Protein AF-0000000079570544 (afdb_homodimer)

Sequence (456 aa):
MTEMAQVDTRTRLLNAAADLIASSPGEEVSLRAVCDAAGVKMPTLYHFFGSKQGLLEAVIERGFDMYLDAKSSAEPSGDPIADLRAGWDAHVAFGLENPGFYTLMYGKVRPGYSPPAQSRPSEMLRSITRQAAEQGRLVVPADQAAAHVLVANIGVTLRQIVLATEDRELSVAVREGAIAAVTGSGASASDADSRRSLIERAAAHPDVLGPLETRLFIEWAQRLENDAMTEMAQVDTRTRLLNAAADLIASSPGEEVSLRAVCDAAGVKMPTLYHFFGSKQGLLEAVIERGFDMYLDAKSSAEPSGDPIADLRAGWDAHVAFGLENPGFYTLMYGKVRPGYSPPAQSRPSEMLRSITRQAAEQGRLVVPADQAAAHVLVANIGVTLRQIVLATEDRELSVAVREGAIAAVTGSGASASDADSRRSLIERAAAHPDVLGPLETRLFIEWAQRLENDA

InterPro domains:
  IPR001647 DNA-binding HTH domain, TetR-type [PF00440] (13-59)
  IPR001647 DNA-binding HTH domain, TetR-type [PR00455] (13-26)
  IPR001647 DNA-binding HTH domain, TetR-type [PR00455] (34-57)
  IPR001647 DNA-binding HTH domain, TetR-type [PS50977] (7-67)
  IPR009057 Homedomain-like superfamily [SSF46689] (8-78)
  IPR036271 Tetracyclin repressor-like, C-terminal domain superfamily [SSF48498] (83-149)
  IPR050109 HTH-type, TetR-like transcriptional regulator [PTHR30055] (6-183)

Nearest PDB structures (foldseek):
  3f1b-assembly1_A-2  TM=7.168E-01  e=7.282E-05  Rhodococcus jostii RHA1
  5ua2-assembly1_A-2  TM=7.410E-01  e=8.146E-04  Mycobacterium tuberculosis H37Rv
  2np5-assembly1_A  TM=7.211E-01  e=5.618E-04  Rhodococcus jostii RHA1
  2fd5-assembly1_A-2  TM=6.729E-01  e=4.252E-04  Pseudomonas aeruginosa PAO1
  3bjb-assembly1_B  TM=6.838E-01  e=6.458E-04  Rhodococcus jostii RHA1

pLDDT: mean 80.54, std 14.75, range [42.16, 97.31]

Foldseek 3Di:
DDPVVLVVLLVLLLVLQQVVLQVPPPDDGDLVSSCVSSVHDSVSVCVNQVDPVSSLLVNLLVLLVVLCVVCVVDDDPLQLLVVLVVNLVSLLVSCLVRVSNLCSNPPPDDVPDHRPSNCVVLVVQLVSLVVCVVVVQFPDDSSVLSVLSVVLSSVVSNVCSVVVHDDVPVSVVSSVVSSCNGRVVVVVVCVVVVLVVVLVVCVVCVPVLHVVRSVVSNVVSVVVVVVD/DDPVVLVVLLVLLLVLQQVVLQVPPPDDGDLVSSCVSSVHDSVSVCVNQVDPVSSLLVNLLVLLVVLVVVCVVDDDPLQLLVVLVVNLVSLLVSCLVRVSNLCSQPVPDDVPDHRPSNCVVLVVQLVSLVVCVVVVQWPDDSSVLSVLSVVLSSVVSNVCSVVVHDDVPVSVVSSVVSSCNGRVVVVVVCVVVVLVVVLVVCVVCVVVLHVVRSVVSNVVSVVVVVVD

Secondary structure (DSSP, 8-state):
--HHHHHHHHHHHHHHHHHHHHHSTTSPPPHHHHHHHHT--HHHHHHHHSSHHHHHHHHHHHHHHHHHHHHTTS---S-HHHHHHHHHHHHHHHHHH-HHHHIIIII--BTTB--GGGHHHHHHHHHHHHHHHHTT--SS-HHHHHHHHHHHHHHHHHHHHHHT---HHHHHHHHHHHHHHHHSHHHHHHHHHHHHHHHHHHHH-HHHH-HHHHHHHHHHHHHHHHT-/--HHHHHHHHHHHHHHHHHHHHHSTTSPPPHHHHHHHHT--HHHHHHHHSSHHHHHHHHHHHHHHHHHHHHTTS---S-HHHHHHHHHHHHHHHHHH-HHHHIIIII--BTTB--GGGHHHHHHHHHHHHHHHHTT--SS-HHHHHHHHHHHHHHHHHHHHHHT---HHHHHHHHHHHHHHHHSHHHHHHHHHHHHHHHHHHHH-HHHH-HHHHHHHHHHHHHHHHT-

Solvent-accessible surface area (backbone atoms only — not comparable to full-atom values): 23288 Å² total; per-residue (Å²): 127,54,72,68,53,48,54,45,49,54,49,36,38,46,50,30,42,49,50,51,33,53,75,37,35,66,55,84,84,53,67,67,59,22,24,60,69,46,71,50,54,68,69,60,54,36,70,74,34,64,43,74,65,41,43,50,50,51,44,35,46,49,43,49,50,54,53,48,59,66,48,71,69,58,72,85,79,84,42,43,68,60,44,50,52,51,50,50,54,50,52,41,51,48,33,70,75,34,47,21,49,38,40,56,62,72,29,63,45,25,58,63,48,66,62,74,62,65,48,52,67,52,46,57,45,33,52,38,29,40,52,27,41,75,70,64,49,41,72,49,59,32,67,54,38,30,50,46,45,46,24,36,50,51,18,47,38,50,50,26,38,23,61,60,41,90,50,65,68,58,48,51,51,45,49,52,16,41,50,19,49,28,38,42,39,36,12,45,54,18,18,52,42,37,44,43,40,49,41,44,45,34,68,71,39,28,74,80,66,29,63,68,48,28,53,49,47,46,50,47,57,50,47,60,59,63,72,98,127,54,71,68,54,48,53,46,48,54,48,37,38,46,50,30,42,48,50,51,33,54,74,37,35,66,55,84,84,51,66,65,58,24,23,59,70,46,71,48,56,68,70,58,54,37,70,76,33,64,43,73,66,41,44,52,52,51,43,35,46,50,41,49,50,54,53,46,59,65,46,70,68,58,72,84,79,86,43,43,68,59,44,51,52,53,49,49,54,50,52,41,51,48,34,70,75,34,48,20,51,38,42,55,62,71,29,63,46,24,57,62,48,69,62,72,62,64,49,53,68,53,46,57,45,33,52,39,28,40,52,27,41,75,70,65,48,40,72,49,59,30,67,56,37,30,50,47,46,46,23,35,51,50,16,46,39,50,50,28,38,22,61,60,42,90,49,66,67,57,48,51,52,46,50,52,15,39,51,18,49,29,37,42,41,34,13,44,53,16,17,52,43,36,44,43,40,49,42,42,46,36,68,73,38,27,73,80,67,30,64,70,48,27,54,49,47,46,50,48,55,49,48,62,59,64,71,100

Structure (mmCIF, N/CA/C/O backbone):
data_AF-0000000079570544-model_v1
#
loop_
_entity.id
_entity.type
_entity.pdbx_description
1 polymer 'TetR family transcriptional regulator'
#
loop_
_atom_site.group_PDB
_atom_site.id
_atom_site.type_symbol
_atom_site.label_atom_id
_atom_site.label_alt_id
_atom_site.label_comp_id
_atom_site.label_asym_id
_atom_site.label_entity_id
_atom_site.label_seq_id
_atom_site.pdbx_PDB_ins_code
_atom_site.Cartn_x
_atom_site.Cartn_y
_atom_site.Cartn_z
_atom_site.occupancy
_atom_site.B_iso_or_equiv
_atom_site.auth_seq_id
_atom_site.auth_comp_id
_atom_site.auth_asym_id
_atom_site.auth_atom_id
_atom_site.pdbx_PDB_model_num
ATOM 1 N N . MET A 1 1 ? 30.141 -30.859 -12.984 1 52.47 1 MET A N 1
ATOM 2 C CA . MET A 1 1 ? 30.047 -29.453 -13.422 1 52.47 1 MET A CA 1
ATOM 3 C C . MET A 1 1 ? 30.844 -28.547 -12.5 1 52.47 1 MET A C 1
ATOM 5 O O . MET A 1 1 ? 30.719 -28.625 -11.273 1 52.47 1 MET A O 1
ATOM 9 N N . THR A 1 2 ? 31.781 -27.797 -12.93 1 61.22 2 THR A N 1
ATOM 10 C CA . THR A 1 2 ? 32.625 -26.969 -12.094 1 61.22 2 THR A CA 1
ATOM 11 C C . THR A 1 2 ? 31.812 -25.969 -11.297 1 61.22 2 THR A C 1
ATOM 13 O O . THR A 1 2 ? 30.703 -25.625 -11.688 1 61.22 2 THR A O 1
ATOM 16 N N . GLU A 1 3 ? 32.281 -25.719 -10.094 1 59.56 3 GLU A N 1
ATOM 17 C CA . GLU A 1 3 ? 31.641 -24.766 -9.18 1 59.56 3 GLU A CA 1
ATOM 18 C C . GLU A 1 3 ? 31.266 -23.484 -9.914 1 59.56 3 GLU A C 1
ATOM 20 O O . GLU A 1 3 ? 30.203 -22.922 -9.664 1 59.56 3 GLU A O 1
ATOM 25 N N . MET A 1 4 ? 32.156 -23.078 -10.766 1 59.84 4 MET A N 1
ATOM 26 C CA . MET A 1 4 ? 31.938 -21.844 -11.523 1 59.84 4 MET A CA 1
ATOM 27 C C . MET A 1 4 ? 30.781 -22.016 -12.5 1 59.84 4 MET A C 1
ATOM 29 O O . MET A 1 4 ? 30 -21.094 -12.688 1 59.84 4 MET A O 1
ATOM 33 N N . ALA A 1 5 ? 30.75 -23.188 -13.062 1 59.81 5 ALA A N 1
ATOM 34 C CA . ALA A 1 5 ? 29.688 -23.469 -14.016 1 59.81 5 ALA A CA 1
ATOM 35 C C . ALA A 1 5 ? 28.328 -23.531 -13.328 1 59.81 5 ALA A C 1
ATOM 37 O O . ALA A 1 5 ? 27.312 -23.125 -13.898 1 59.81 5 ALA A O 1
ATOM 38 N N . GLN A 1 6 ? 28.344 -24.078 -12.141 1 69.88 6 GLN A N 1
ATOM 39 C CA . GLN A 1 6 ? 27.109 -24.172 -11.352 1 69.88 6 GLN A CA 1
ATOM 40 C C . GLN A 1 6 ? 26.609 -22.781 -10.961 1 69.88 6 GLN A C 1
ATOM 42 O O . GLN A 1 6 ? 25.406 -22.531 -11.008 1 69.88 6 GLN A O 1
ATOM 47 N N . VAL A 1 7 ? 27.594 -21.984 -10.508 1 69.25 7 VAL A N 1
ATOM 48 C CA . VAL A 1 7 ? 27.234 -20.625 -10.125 1 69.25 7 VAL A CA 1
ATOM 49 C C . VAL A 1 7 ? 26.688 -19.875 -11.336 1 69.25 7 VAL A C 1
ATOM 51 O O . VAL A 1 7 ? 25.719 -19.125 -11.211 1 69.25 7 VAL A O 1
ATOM 54 N N . ASP A 1 8 ? 27.188 -20.344 -12.383 1 82.75 8 ASP A N 1
ATOM 55 C CA . ASP A 1 8 ? 26.766 -19.688 -13.617 1 82.75 8 ASP A CA 1
ATOM 56 C C . ASP A 1 8 ? 25.344 -20.078 -14 1 82.75 8 ASP A C 1
ATOM 58 O O . ASP A 1 8 ? 24.531 -19.234 -14.344 1 82.75 8 ASP A O 1
ATOM 62 N N . THR A 1 9 ? 25.078 -21.453 -13.758 1 89.88 9 THR A N 1
ATOM 63 C CA . THR A 1 9 ? 23.766 -21.938 -14.133 1 89.88 9 THR A CA 1
ATOM 64 C C . THR A 1 9 ? 22.688 -21.344 -13.211 1 89.88 9 THR A C 1
ATOM 66 O O . THR A 1 9 ? 21.625 -20.953 -13.664 1 89.88 9 THR A O 1
ATOM 69 N N . ARG A 1 10 ? 23.016 -21.359 -11.961 1 91.56 10 ARG A N 1
ATOM 70 C CA . ARG A 1 10 ? 22.078 -20.766 -11 1 91.56 10 ARG A CA 1
ATOM 71 C C . ARG A 1 10 ? 21.781 -19.312 -11.352 1 91.56 10 ARG A C 1
ATOM 73 O O . ARG A 1 10 ? 20.609 -18.906 -11.344 1 91.56 10 ARG A O 1
ATOM 80 N N . THR A 1 11 ? 22.812 -18.641 -11.633 1 90.94 11 THR A N 1
ATOM 81 C CA . THR A 1 11 ? 22.688 -17.234 -11.977 1 90.94 11 THR A CA 1
ATOM 82 C C . THR A 1 11 ? 21.891 -17.078 -13.273 1 90.94 11 THR A C 1
ATOM 84 O O . THR A 1 11 ? 21.047 -16.172 -13.383 1 90.94 11 THR A O 1
ATOM 87 N N . ARG A 1 12 ? 22.094 -17.906 -14.18 1 91.5 12 ARG A N 1
ATOM 88 C CA . ARG A 1 12 ? 21.359 -17.859 -15.438 1 91.5 12 ARG A CA 1
ATOM 89 C C . ARG A 1 12 ? 19.875 -18.109 -15.203 1 91.5 12 ARG A C 1
ATOM 91 O O . ARG A 1 12 ? 19.031 -17.438 -15.812 1 91.5 12 ARG A O 1
ATOM 98 N N . LEU A 1 13 ? 19.641 -19.031 -14.367 1 93.38 13 LEU A N 1
ATOM 99 C CA . LEU A 1 13 ? 18.25 -19.344 -14.047 1 93.38 13 LEU A CA 1
ATOM 100 C C . LEU A 1 13 ? 17.594 -18.156 -13.336 1 93.38 13 LEU A C 1
ATOM 102 O O . LEU A 1 13 ? 16.453 -17.797 -13.656 1 93.38 13 LEU A O 1
ATOM 106 N N . LEU A 1 14 ? 18.281 -17.641 -12.453 1 91.69 14 LEU A N 1
ATOM 107 C CA . LEU A 1 14 ? 17.766 -16.484 -11.711 1 91.69 14 LEU A CA 1
ATOM 108 C C . LEU A 1 14 ? 17.516 -15.305 -12.641 1 91.69 14 LEU A C 1
ATOM 110 O O . LEU A 1 14 ? 16.469 -14.656 -12.562 1 91.69 14 LEU A O 1
ATOM 114 N N . ASN A 1 15 ? 18.422 -15.055 -13.531 1 90.25 15 ASN A N 1
ATOM 115 C CA . ASN A 1 15 ? 18.281 -13.969 -14.492 1 90.25 15 ASN A CA 1
ATOM 116 C C . ASN A 1 15 ? 17.109 -14.211 -15.445 1 90.25 15 ASN A C 1
ATOM 118 O O . ASN A 1 15 ? 16.359 -13.289 -15.758 1 90.25 15 ASN A O 1
ATOM 122 N N . ALA A 1 16 ? 16.984 -15.414 -15.875 1 92.06 16 ALA A N 1
ATOM 123 C CA . ALA A 1 16 ? 15.883 -15.773 -16.766 1 92.06 16 ALA A CA 1
ATOM 124 C C . ALA A 1 16 ? 14.539 -15.547 -16.078 1 92.06 16 ALA A C 1
ATOM 126 O O . ALA A 1 16 ? 13.617 -14.992 -16.688 1 92.06 16 ALA A O 1
ATOM 127 N N . ALA A 1 17 ? 14.484 -16.031 -14.82 1 91.62 17 ALA A N 1
ATOM 128 C CA . ALA A 1 17 ? 13.258 -15.844 -14.055 1 91.62 17 ALA A CA 1
ATOM 129 C C . ALA A 1 17 ? 12.945 -14.359 -13.883 1 91.62 17 ALA A C 1
ATOM 131 O O . ALA A 1 17 ? 11.805 -13.93 -14.094 1 91.62 17 ALA A O 1
ATOM 132 N N . ALA A 1 18 ? 13.938 -13.633 -13.57 1 86.38 18 ALA A N 1
ATOM 133 C CA . ALA A 1 18 ? 13.789 -12.195 -13.375 1 86.38 18 ALA A CA 1
ATOM 134 C C . ALA A 1 18 ? 13.305 -11.516 -14.648 1 86.38 18 ALA A C 1
ATOM 136 O O . ALA A 1 18 ? 12.398 -10.68 -14.609 1 86.38 18 ALA A O 1
ATOM 137 N N . ASP A 1 19 ? 13.859 -11.891 -15.734 1 87.38 19 ASP A N 1
ATOM 138 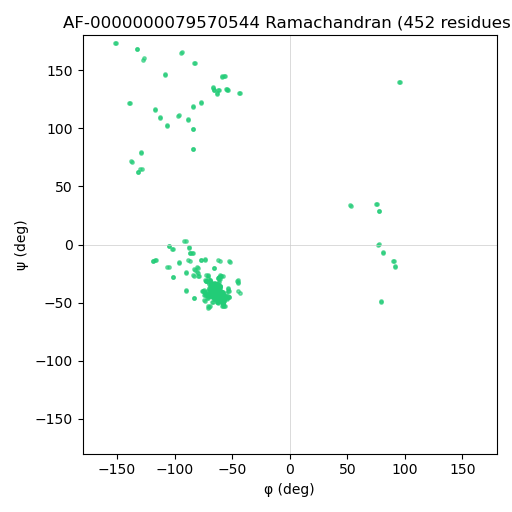C CA . ASP A 1 19 ? 13.5 -11.312 -17.031 1 87.38 19 ASP A CA 1
ATOM 139 C C . ASP A 1 19 ? 12.055 -11.648 -17.391 1 87.38 19 ASP A C 1
ATOM 141 O O . ASP A 1 19 ? 11.328 -10.789 -17.906 1 87.38 19 ASP A O 1
ATOM 145 N N . LEU A 1 20 ? 11.734 -12.828 -17.141 1 87.56 20 LEU A N 1
ATOM 146 C CA . LEU A 1 20 ? 10.375 -13.25 -17.453 1 87.56 20 LEU A CA 1
ATOM 147 C C . LEU A 1 20 ? 9.359 -12.508 -16.578 1 87.56 20 LEU A C 1
ATOM 149 O O . LEU A 1 20 ? 8.305 -12.094 -17.062 1 87.56 20 LEU A O 1
ATOM 153 N N . ILE A 1 21 ? 9.695 -12.305 -15.375 1 81.88 21 ILE A N 1
ATOM 154 C CA . ILE A 1 21 ? 8.828 -11.578 -14.453 1 81.88 21 ILE A CA 1
ATOM 155 C C . ILE A 1 21 ? 8.719 -10.117 -14.891 1 81.88 21 ILE A C 1
ATOM 157 O O . ILE A 1 21 ? 7.637 -9.531 -14.852 1 81.88 21 ILE A O 1
ATOM 161 N N . ALA A 1 22 ? 9.812 -9.625 -15.289 1 76.5 22 ALA A N 1
ATOM 162 C CA . ALA A 1 22 ? 9.844 -8.234 -15.734 1 76.5 22 ALA A CA 1
ATOM 163 C C . ALA A 1 22 ? 9 -8.039 -17 1 76.5 22 ALA A C 1
ATOM 165 O O . ALA A 1 22 ? 8.367 -6.996 -17.172 1 76.5 22 ALA A O 1
ATOM 166 N N . SER A 1 23 ? 9 -9.039 -17.812 1 80.56 23 SER A N 1
ATOM 167 C CA . SER A 1 23 ? 8.305 -8.93 -19.094 1 80.56 23 SER A CA 1
ATOM 168 C C . SER A 1 23 ? 6.809 -9.156 -18.938 1 80.56 23 SER A C 1
ATOM 170 O O . SER A 1 23 ? 6.016 -8.742 -19.781 1 80.56 23 SER A O 1
ATOM 172 N N . SER A 1 24 ? 6.488 -9.867 -17.859 1 76.81 24 SER A N 1
ATOM 173 C CA . SER A 1 24 ? 5.082 -10.141 -17.594 1 76.81 24 SER A CA 1
ATOM 174 C C . SER A 1 24 ? 4.75 -9.969 -16.125 1 76.81 24 SER A C 1
ATOM 176 O O . SER A 1 24 ? 4.398 -10.93 -15.438 1 76.81 24 SER A O 1
ATOM 178 N N . PRO A 1 25 ? 4.75 -8.656 -15.781 1 65.62 25 PRO A N 1
ATOM 179 C CA . PRO A 1 25 ? 4.527 -8.414 -14.352 1 65.62 25 PRO A CA 1
ATOM 180 C C . PRO A 1 25 ? 3.162 -8.914 -13.875 1 65.62 25 PRO A C 1
ATOM 182 O O . PRO A 1 25 ? 2.16 -8.742 -14.578 1 65.62 25 PRO A O 1
ATOM 185 N N . GLY A 1 26 ? 3.117 -9.656 -12.719 1 64.75 26 GLY A N 1
ATOM 186 C CA . GLY A 1 26 ? 1.876 -10.117 -12.125 1 64.75 26 GLY A CA 1
ATOM 187 C C . GLY A 1 26 ? 1.448 -11.484 -12.617 1 64.75 26 GLY A C 1
ATOM 188 O O . GLY A 1 26 ? 0.568 -12.117 -12.023 1 64.75 26 GLY A O 1
ATOM 189 N N . GLU A 1 27 ? 2.07 -11.906 -13.68 1 69.94 27 GLU A N 1
ATOM 190 C CA . GLU A 1 27 ? 1.726 -13.219 -14.219 1 69.94 27 GLU A CA 1
ATOM 191 C C . GLU A 1 27 ? 2.473 -14.328 -13.492 1 69.94 27 GLU A C 1
ATOM 193 O O . GLU A 1 27 ? 3.5 -14.078 -12.852 1 69.94 27 GLU A O 1
ATOM 198 N N . GLU A 1 28 ? 1.853 -15.477 -13.586 1 73.06 28 GLU A N 1
ATOM 199 C CA . GLU A 1 28 ? 2.518 -16.641 -13 1 73.06 28 GLU A CA 1
ATOM 200 C C . GLU A 1 28 ? 3.795 -16.984 -13.758 1 73.06 28 GLU A C 1
ATOM 202 O O . GLU A 1 28 ? 3.818 -16.938 -14.992 1 73.06 28 GLU A O 1
ATOM 207 N N . VAL A 1 29 ? 4.781 -17.234 -12.992 1 78.56 29 VAL A N 1
ATOM 208 C CA . VAL A 1 29 ? 6.07 -17.578 -13.586 1 78.56 29 VAL A CA 1
ATOM 209 C C . VAL A 1 29 ? 6.039 -19.016 -14.078 1 78.56 29 VAL A C 1
ATOM 211 O O . VAL A 1 29 ? 5.715 -19.938 -13.312 1 78.56 29 VAL A O 1
ATOM 214 N N . SER A 1 30 ? 6.289 -19.219 -15.336 1 86.44 30 SER A N 1
ATOM 215 C CA . SER A 1 30 ? 6.398 -20.562 -15.906 1 86.44 30 SER A CA 1
ATOM 216 C C . SER A 1 30 ? 7.797 -21.141 -15.719 1 86.44 30 SER A C 1
ATOM 218 O O . SER A 1 30 ? 8.766 -20.609 -16.266 1 86.44 30 SER A O 1
ATOM 220 N N . LEU A 1 31 ? 7.855 -22.234 -15.016 1 92.06 31 LEU A N 1
ATOM 221 C CA . LEU A 1 31 ? 9.156 -22.875 -14.812 1 92.06 31 LEU A CA 1
ATOM 222 C C . LEU A 1 31 ? 9.719 -23.391 -16.125 1 92.06 31 LEU A C 1
ATOM 224 O O . LEU A 1 31 ? 10.93 -23.328 -16.359 1 92.06 31 LEU A O 1
ATOM 228 N N . ARG A 1 32 ? 8.852 -23.797 -16.969 1 92.62 32 ARG A N 1
ATOM 229 C CA . ARG A 1 32 ? 9.289 -24.281 -18.281 1 92.62 32 ARG A CA 1
ATOM 230 C C . ARG A 1 32 ? 9.914 -23.141 -19.094 1 92.62 32 ARG A C 1
ATOM 232 O O . ARG A 1 32 ? 10.961 -23.328 -19.719 1 92.62 32 ARG A O 1
ATOM 239 N N . ALA A 1 33 ? 9.273 -22.031 -19.016 1 93.19 33 ALA A N 1
ATOM 240 C CA . ALA A 1 33 ? 9.789 -20.875 -19.75 1 93.19 33 ALA A CA 1
ATOM 241 C C . ALA A 1 33 ? 11.133 -20.422 -19.188 1 93.19 33 ALA A C 1
ATOM 243 O O . ALA A 1 33 ? 12.023 -20.031 -19.938 1 93.19 33 ALA A O 1
ATOM 244 N N . VAL A 1 34 ? 11.289 -20.484 -17.906 1 94.5 34 VAL A N 1
ATOM 245 C CA . VAL A 1 34 ? 12.539 -20.109 -17.25 1 94.5 34 VAL A CA 1
ATOM 246 C C . VAL A 1 34 ? 13.648 -21.047 -17.703 1 94.5 34 VAL A C 1
ATOM 248 O O . VAL A 1 34 ? 14.742 -20.609 -18.062 1 94.5 34 VAL A O 1
ATOM 251 N N . CYS A 1 35 ? 13.375 -22.312 -17.703 1 95.56 35 CYS A N 1
ATOM 252 C CA . CYS A 1 35 ? 14.352 -23.312 -18.109 1 95.56 35 CYS A CA 1
ATOM 253 C C . CYS A 1 35 ? 14.75 -23.125 -19.578 1 95.56 35 CYS A C 1
ATOM 255 O O . CYS A 1 35 ? 15.93 -23.188 -19.922 1 95.56 35 CYS A O 1
ATOM 257 N N . ASP A 1 36 ? 13.75 -22.875 -20.375 1 95.44 36 ASP A N 1
ATOM 258 C CA . ASP A 1 36 ? 14 -22.656 -21.797 1 95.44 36 ASP A CA 1
ATOM 259 C C . ASP A 1 36 ? 14.922 -21.453 -22.016 1 95.44 36 ASP A C 1
ATOM 261 O O . ASP A 1 36 ? 15.875 -21.531 -22.797 1 95.44 36 ASP A O 1
ATOM 265 N N . ALA A 1 37 ? 14.68 -20.453 -21.359 1 93.19 37 ALA A N 1
ATOM 266 C CA . ALA A 1 37 ? 15.461 -19.219 -21.484 1 93.19 37 ALA A CA 1
ATOM 267 C C . ALA A 1 37 ? 16.875 -19.422 -20.953 1 93.19 37 ALA A C 1
ATOM 269 O O . ALA A 1 37 ? 17.828 -18.844 -21.484 1 93.19 37 ALA A O 1
ATOM 270 N N . ALA A 1 38 ? 17.016 -20.234 -19.953 1 93.62 38 ALA A N 1
ATOM 271 C CA . ALA A 1 38 ? 18.328 -20.469 -19.344 1 93.62 38 ALA A CA 1
ATOM 272 C C . ALA A 1 38 ? 19.062 -21.594 -20.047 1 93.62 38 ALA A C 1
ATOM 274 O O . ALA A 1 38 ? 20.25 -21.812 -19.812 1 93.62 38 ALA A O 1
ATOM 275 N N . GLY A 1 39 ? 18.391 -22.344 -20.859 1 94.38 39 GLY A N 1
ATOM 276 C CA . GLY A 1 39 ? 19 -23.422 -21.594 1 94.38 39 GLY A CA 1
ATOM 277 C C . GLY A 1 39 ? 19.281 -24.656 -20.75 1 94.38 39 GLY A C 1
ATOM 278 O O . GLY A 1 39 ? 20.312 -25.297 -20.891 1 94.38 39 GLY A O 1
ATOM 279 N N . VAL A 1 40 ? 18.406 -24.891 -19.828 1 94.81 40 VAL A N 1
ATOM 280 C CA . VAL A 1 40 ? 18.594 -26.047 -18.953 1 94.81 40 VAL A CA 1
ATOM 281 C C . VAL A 1 40 ? 17.281 -26.828 -18.844 1 94.81 40 VAL A C 1
ATOM 283 O O . VAL A 1 40 ? 16.234 -26.344 -19.281 1 94.81 40 VAL A O 1
ATOM 286 N N . LYS A 1 41 ? 17.438 -27.984 -18.281 1 94.19 41 LYS A N 1
ATOM 287 C CA . LYS A 1 41 ? 16.266 -28.828 -18.078 1 94.19 41 LYS A CA 1
ATOM 288 C C . LYS A 1 41 ? 15.68 -28.625 -16.688 1 94.19 41 LYS A C 1
ATOM 290 O O . LYS A 1 41 ? 16.359 -28.125 -15.789 1 94.19 41 LYS A O 1
ATOM 295 N N . MET A 1 42 ? 14.477 -29.078 -16.484 1 94.19 42 MET A N 1
ATOM 296 C CA . MET A 1 42 ? 13.695 -28.906 -15.258 1 94.19 42 MET A CA 1
ATOM 297 C C . MET A 1 42 ? 14.422 -29.484 -14.055 1 94.19 42 MET A C 1
ATOM 299 O O . MET A 1 42 ? 14.445 -28.875 -12.984 1 94.19 42 MET A O 1
ATOM 303 N N . PRO A 1 43 ? 15.039 -30.641 -14.117 1 93.81 43 PRO A N 1
ATOM 304 C CA . PRO A 1 43 ? 15.719 -31.203 -12.945 1 93.81 43 PRO A CA 1
ATOM 305 C C . PRO A 1 43 ? 16.859 -30.312 -12.438 1 93.81 43 PRO A C 1
ATOM 307 O O . PRO A 1 43 ? 17.125 -30.266 -11.234 1 93.81 43 PRO A O 1
ATOM 310 N N . THR A 1 44 ? 17.453 -29.672 -13.344 1 93.12 44 THR A N 1
ATOM 311 C CA . THR A 1 44 ? 18.531 -28.75 -12.969 1 93.12 44 THR A CA 1
ATOM 312 C C . THR A 1 44 ? 17.984 -27.609 -12.117 1 93.12 44 THR A C 1
ATOM 314 O O . THR A 1 44 ? 18.594 -27.219 -11.117 1 93.12 44 THR A O 1
ATOM 317 N N . LEU A 1 45 ? 16.781 -27.016 -12.539 1 94.25 45 LEU A N 1
ATOM 318 C CA . LEU A 1 45 ? 16.141 -25.953 -11.773 1 94.25 45 LEU A CA 1
ATOM 319 C C . LEU A 1 45 ? 15.805 -26.422 -10.359 1 94.25 45 LEU A C 1
ATOM 321 O O . LEU A 1 45 ? 16.062 -25.703 -9.391 1 94.25 45 LEU A O 1
ATOM 325 N N . TYR A 1 46 ? 15.336 -27.641 -10.281 1 93.31 46 TYR A N 1
ATOM 326 C CA . TYR A 1 46 ? 14.922 -28.172 -8.984 1 93.31 46 TYR A CA 1
ATOM 327 C C . TYR A 1 46 ? 16.125 -28.469 -8.117 1 93.31 46 TYR A C 1
ATOM 329 O O . TYR A 1 46 ? 16.047 -28.406 -6.883 1 93.31 46 TYR A O 1
ATOM 337 N N . HIS A 1 47 ? 17.234 -28.844 -8.766 1 93.25 47 HIS A N 1
ATOM 338 C CA . HIS A 1 47 ? 18.469 -29.062 -8.031 1 93.25 47 HIS A CA 1
ATOM 339 C C . HIS A 1 47 ? 18.922 -27.781 -7.312 1 93.25 47 HIS A C 1
ATOM 341 O O . HIS A 1 47 ? 19.328 -27.844 -6.148 1 93.25 47 HIS A O 1
ATOM 347 N N . PHE A 1 48 ? 18.703 -26.688 -7.922 1 93.12 48 PHE A N 1
ATOM 348 C CA . PHE A 1 48 ? 19.219 -25.422 -7.375 1 93.12 48 PHE A CA 1
ATOM 349 C C . PHE A 1 48 ? 18.203 -24.797 -6.438 1 93.12 48 PHE A C 1
ATOM 351 O O . PHE A 1 48 ? 18.562 -24.219 -5.41 1 93.12 48 PHE A O 1
ATOM 358 N N . PHE A 1 49 ? 16.906 -24.859 -6.801 1 94.12 49 PHE A N 1
ATOM 359 C CA . PHE A 1 49 ? 15.938 -24.047 -6.074 1 94.12 49 PHE A CA 1
ATOM 360 C C . PHE A 1 49 ? 14.938 -24.922 -5.336 1 94.12 49 PHE A C 1
ATOM 362 O O . PHE A 1 49 ? 14.211 -24.453 -4.465 1 94.12 49 PHE A O 1
ATOM 369 N N . GLY A 1 50 ? 14.938 -26.156 -5.672 1 91.88 50 GLY A N 1
ATOM 370 C CA . GLY A 1 50 ? 14.07 -27.109 -4.988 1 91.88 50 GLY A CA 1
ATOM 371 C C . GLY A 1 50 ? 12.633 -27.062 -5.477 1 91.88 50 GLY A C 1
ATOM 372 O O . GLY A 1 50 ? 12.031 -28.109 -5.762 1 91.88 50 GLY A O 1
ATOM 373 N N . SER A 1 51 ? 12.062 -25.906 -5.551 1 88 51 SER A N 1
ATOM 374 C CA . SER A 1 51 ? 10.664 -25.719 -5.926 1 88 51 SER A CA 1
ATOM 375 C C . SER A 1 51 ? 10.445 -24.359 -6.602 1 88 51 SER A C 1
ATOM 377 O O . SER A 1 51 ? 11.367 -23.547 -6.66 1 88 51 SER A O 1
ATOM 379 N N . LYS A 1 52 ? 9.227 -24.203 -7.082 1 85.5 52 LYS A N 1
ATOM 380 C CA . LYS A 1 52 ? 8.844 -22.906 -7.633 1 85.5 52 LYS A CA 1
ATOM 381 C C . LYS A 1 52 ? 8.961 -21.797 -6.578 1 85.5 52 LYS A C 1
ATOM 383 O O . LYS A 1 52 ? 9.445 -20.703 -6.871 1 85.5 52 LYS A O 1
ATOM 388 N N . GLN A 1 53 ? 8.547 -22.156 -5.395 1 81.06 53 GLN A N 1
ATOM 389 C CA . GLN A 1 53 ? 8.633 -21.203 -4.293 1 81.06 53 GLN A CA 1
ATOM 390 C C . GLN A 1 53 ? 10.078 -20.844 -3.99 1 81.06 53 GLN A C 1
ATOM 392 O O . GLN A 1 53 ? 10.391 -19.688 -3.703 1 81.06 53 GLN A O 1
ATOM 397 N N . GLY A 1 54 ? 10.844 -21.812 -4.02 1 85.69 54 GLY A N 1
ATOM 398 C CA . GLY A 1 54 ? 12.266 -21.562 -3.805 1 85.69 54 GLY A CA 1
ATOM 399 C C . GLY A 1 54 ? 12.867 -20.625 -4.836 1 85.69 54 GLY A C 1
ATOM 400 O O . GLY A 1 54 ? 13.68 -19.766 -4.5 1 85.69 54 GLY A O 1
ATOM 401 N N . LEU A 1 55 ? 12.5 -20.828 -6.094 1 89 55 LEU A N 1
ATOM 402 C CA . LEU A 1 55 ? 12.953 -19.938 -7.156 1 89 55 LEU A CA 1
ATOM 403 C C . LEU A 1 55 ? 12.453 -18.516 -6.922 1 89 55 LEU A C 1
ATOM 405 O O . LEU A 1 55 ? 13.227 -17.562 -7.023 1 89 55 LEU A O 1
ATOM 409 N N . LEU A 1 56 ? 11.203 -18.344 -6.57 1 84.69 56 LEU A N 1
ATOM 410 C CA . LEU A 1 56 ? 10.617 -17.031 -6.348 1 84.69 56 LEU A CA 1
ATOM 411 C C . LEU A 1 56 ? 11.297 -16.328 -5.188 1 84.69 56 LEU A C 1
ATOM 413 O O . LEU A 1 56 ? 11.547 -15.117 -5.254 1 84.69 56 LEU A O 1
ATOM 417 N N . GLU A 1 57 ? 11.625 -17.031 -4.18 1 84.56 57 GLU A N 1
ATOM 418 C CA . GLU A 1 57 ? 12.328 -16.453 -3.037 1 84.56 57 GLU A CA 1
ATOM 419 C C . GLU A 1 57 ? 13.711 -15.953 -3.438 1 84.56 57 GLU A C 1
ATOM 421 O O . GLU A 1 57 ? 14.141 -14.891 -2.982 1 84.56 57 GLU A O 1
ATOM 426 N N . ALA A 1 58 ? 14.273 -16.703 -4.223 1 87.94 58 ALA A N 1
ATOM 427 C CA . ALA A 1 58 ? 15.594 -16.297 -4.699 1 87.94 58 ALA A CA 1
ATOM 428 C C . ALA A 1 58 ? 15.5 -15.047 -5.559 1 87.94 58 ALA A C 1
ATOM 430 O O . ALA A 1 58 ? 16.375 -14.18 -5.496 1 87.94 58 ALA A O 1
ATOM 431 N N . VAL A 1 59 ? 14.508 -14.969 -6.391 1 87.62 59 VAL A N 1
ATOM 432 C CA . VAL A 1 59 ? 14.297 -13.789 -7.23 1 87.62 59 VAL A CA 1
ATOM 433 C C . VAL A 1 59 ? 14.008 -12.578 -6.355 1 87.62 59 VAL A C 1
ATOM 435 O O . VAL A 1 59 ? 14.5 -11.477 -6.625 1 87.62 59 VAL A O 1
ATOM 438 N N . ILE A 1 60 ? 13.25 -12.734 -5.32 1 85.5 60 ILE A N 1
ATOM 439 C CA . ILE A 1 60 ? 12.938 -11.664 -4.375 1 85.5 60 ILE A CA 1
ATOM 440 C C . ILE A 1 60 ? 14.227 -11.172 -3.719 1 85.5 60 ILE A C 1
ATOM 442 O O . ILE A 1 60 ? 14.461 -9.961 -3.631 1 85.5 60 ILE A O 1
ATOM 446 N N . GLU A 1 61 ? 15.023 -12.062 -3.262 1 86.44 61 GLU A N 1
ATOM 447 C CA . GLU A 1 61 ? 16.312 -11.703 -2.658 1 86.44 61 GLU A CA 1
ATOM 448 C C . GLU A 1 61 ? 17.156 -10.891 -3.627 1 86.44 61 GLU A C 1
ATOM 450 O O . GLU A 1 61 ? 17.797 -9.914 -3.234 1 86.44 61 GLU A O 1
ATOM 455 N N . ARG A 1 62 ? 17.172 -11.359 -4.828 1 86.5 62 ARG A N 1
ATOM 456 C CA . ARG A 1 62 ? 17.906 -10.625 -5.855 1 86.5 62 ARG A CA 1
ATOM 457 C C . ARG A 1 62 ? 17.344 -9.227 -6.039 1 86.5 62 ARG A C 1
ATOM 459 O O . ARG A 1 62 ? 18.094 -8.266 -6.246 1 86.5 62 ARG A O 1
ATOM 466 N N . GLY A 1 63 ? 16.047 -9.109 -6.098 1 87 63 GLY A N 1
ATOM 467 C CA . GLY A 1 63 ? 15.406 -7.809 -6.188 1 87 63 GLY A CA 1
ATOM 468 C C . GLY A 1 63 ? 15.828 -6.855 -5.086 1 87 63 GLY A C 1
ATOM 469 O O . GLY A 1 63 ? 16.156 -5.699 -5.352 1 87 63 GLY A O 1
ATOM 470 N N . PHE A 1 64 ? 15.852 -7.336 -3.869 1 86.06 64 PHE A N 1
ATOM 471 C CA . PHE A 1 64 ? 16.266 -6.508 -2.742 1 86.06 64 PHE A CA 1
ATOM 472 C C . PHE A 1 64 ? 17.734 -6.117 -2.861 1 86.06 64 PHE A C 1
ATOM 474 O O . PHE A 1 64 ? 18.109 -4.996 -2.516 1 86.06 64 PHE A O 1
ATOM 481 N N . ASP A 1 65 ? 18.516 -7.039 -3.35 1 84.56 65 ASP A N 1
ATOM 482 C CA . ASP A 1 65 ? 19.922 -6.73 -3.584 1 84.56 65 ASP A CA 1
ATOM 483 C C . ASP A 1 65 ? 20.078 -5.598 -4.598 1 84.56 65 ASP A C 1
ATOM 485 O O . ASP A 1 65 ? 20.875 -4.68 -4.391 1 84.56 65 ASP A O 1
ATOM 489 N N . MET A 1 66 ? 19.391 -5.699 -5.66 1 84.25 66 MET A N 1
ATOM 490 C CA . MET A 1 66 ? 19.406 -4.656 -6.684 1 84.25 66 MET A CA 1
ATOM 491 C C . MET A 1 66 ? 18.969 -3.318 -6.105 1 84.25 66 MET A C 1
ATOM 493 O O . MET A 1 66 ? 19.578 -2.283 -6.383 1 84.25 66 MET A O 1
ATOM 497 N N . TYR A 1 67 ? 17.938 -3.377 -5.359 1 86.44 67 TYR A N 1
ATOM 498 C CA . TYR A 1 67 ? 17.406 -2.176 -4.734 1 86.44 67 TYR A CA 1
ATOM 499 C C . TYR A 1 67 ? 18.422 -1.535 -3.801 1 86.44 67 TYR A C 1
ATOM 501 O O . TYR A 1 67 ? 18.625 -0.321 -3.844 1 86.44 67 TYR A O 1
ATOM 509 N N . LEU A 1 68 ? 19.047 -2.275 -2.945 1 83.5 68 LEU A N 1
ATOM 510 C CA . LEU A 1 68 ? 20 -1.776 -1.958 1 83.5 68 LEU A CA 1
ATOM 511 C C . LEU A 1 68 ? 21.281 -1.273 -2.633 1 83.5 68 LEU A C 1
ATOM 513 O O . LEU A 1 68 ? 21.906 -0.32 -2.162 1 83.5 68 LEU A O 1
ATOM 517 N N . ASP A 1 69 ? 21.625 -1.931 -3.658 1 79.31 69 ASP A N 1
ATOM 518 C CA . ASP A 1 69 ? 22.812 -1.507 -4.406 1 79.31 69 ASP A CA 1
ATOM 519 C C . ASP A 1 69 ? 22.609 -0.116 -5.004 1 79.31 69 ASP A C 1
ATOM 521 O O . ASP A 1 69 ? 23.547 0.687 -5.051 1 79.31 69 ASP A O 1
ATOM 525 N N . ALA A 1 70 ? 21.438 0.175 -5.434 1 74.5 70 ALA A N 1
ATOM 526 C CA . ALA A 1 70 ? 21.094 1.48 -6 1 74.5 70 ALA A CA 1
ATOM 527 C C . ALA A 1 70 ? 21.078 2.555 -4.918 1 74.5 70 ALA A C 1
ATOM 529 O O . ALA A 1 70 ? 21.391 3.717 -5.18 1 74.5 70 ALA A O 1
ATOM 530 N N . LYS A 1 71 ? 20.688 2.219 -3.725 1 74.69 71 LYS A N 1
ATOM 531 C CA . LYS A 1 71 ? 20.531 3.152 -2.613 1 74.69 71 LYS A CA 1
ATOM 532 C C . LYS A 1 71 ? 21.875 3.41 -1.928 1 74.69 71 LYS A C 1
ATOM 534 O O . LYS A 1 71 ? 22.125 4.516 -1.44 1 74.69 71 LYS A O 1
ATOM 539 N N . SER A 1 72 ? 22.594 2.342 -1.685 1 64 72 SER A N 1
ATOM 540 C CA . SER A 1 72 ? 23.844 2.426 -0.956 1 64 72 SER A CA 1
ATOM 541 C C . SER A 1 72 ? 24.781 3.471 -1.573 1 64 72 SER A C 1
ATOM 543 O O . SER A 1 72 ? 25.656 3.998 -0.898 1 64 72 SER A O 1
ATOM 545 N N . SER A 1 73 ? 24.422 3.824 -2.701 1 59.91 73 SER A N 1
ATOM 546 C CA . SER A 1 73 ? 25.297 4.832 -3.295 1 59.91 73 SER A CA 1
ATOM 547 C C . SER A 1 73 ? 24.875 6.238 -2.883 1 59.91 73 SER A C 1
ATOM 549 O O . SER A 1 73 ? 25.625 7.195 -3.055 1 59.91 73 SER A O 1
ATOM 551 N N . ALA A 1 74 ? 23.75 6.277 -2.217 1 62.78 74 ALA A N 1
ATOM 552 C CA . ALA A 1 74 ? 23.281 7.613 -1.851 1 62.78 74 ALA A CA 1
ATOM 553 C C . ALA A 1 74 ? 23.859 8.047 -0.505 1 62.78 74 ALA A C 1
ATOM 555 O O . ALA A 1 74 ? 23.812 7.293 0.471 1 62.78 74 ALA A O 1
ATOM 556 N N . GLU A 1 75 ? 24.734 8.922 -0.462 1 65.81 75 GLU A N 1
ATOM 557 C CA . GLU A 1 75 ? 25.344 9.492 0.736 1 65.81 75 GLU A CA 1
ATOM 558 C C . GLU A 1 75 ? 24.312 10.227 1.581 1 65.81 75 GLU A C 1
ATOM 560 O O . GLU A 1 75 ? 23.484 10.969 1.049 1 65.81 75 GLU A O 1
ATOM 565 N N . PRO A 1 76 ? 24.328 9.859 2.943 1 74.81 76 PRO A N 1
ATOM 566 C CA . PRO A 1 76 ? 23.453 10.656 3.814 1 74.81 76 PRO A CA 1
ATOM 567 C C . PRO A 1 76 ? 23.719 12.156 3.695 1 74.81 76 PRO A C 1
ATOM 569 O O . PRO A 1 76 ? 24.875 12.57 3.551 1 74.81 76 PRO A O 1
ATOM 572 N N . SER A 1 77 ? 22.734 13 3.549 1 76.5 77 SER A N 1
ATOM 573 C CA . SER A 1 77 ? 22.844 14.445 3.404 1 76.5 77 SER A CA 1
ATOM 574 C C . SER A 1 77 ? 23.125 15.117 4.746 1 76.5 77 SER A C 1
ATOM 576 O O . SER A 1 77 ? 23.609 16.25 4.789 1 76.5 77 SER A O 1
ATOM 578 N N . GLY A 1 78 ? 22.969 14.375 5.906 1 78.94 78 GLY A N 1
ATOM 579 C CA . GLY A 1 78 ? 23.016 14.977 7.23 1 78.94 78 GLY A CA 1
ATOM 580 C C . GLY A 1 78 ? 21.641 15.414 7.73 1 78.94 78 GLY A C 1
ATOM 581 O O . GLY A 1 78 ? 21.469 15.68 8.922 1 78.94 78 GLY A O 1
ATOM 582 N N . ASP A 1 79 ? 20.672 15.578 6.883 1 88.94 79 ASP A N 1
ATOM 583 C CA . ASP A 1 79 ? 19.297 15.875 7.23 1 88.94 79 ASP A CA 1
ATOM 584 C C . ASP A 1 79 ? 18.391 14.656 7.027 1 88.94 79 ASP A C 1
ATOM 586 O O . ASP A 1 79 ? 18.031 14.336 5.898 1 88.94 79 ASP A O 1
ATOM 590 N N . PRO A 1 80 ? 18.062 14.031 8.094 1 91.81 80 PRO A N 1
ATOM 591 C CA . PRO A 1 80 ? 17.297 12.789 7.977 1 91.81 80 PRO A CA 1
ATOM 592 C C . PRO A 1 80 ? 15.961 12.984 7.27 1 91.81 80 PRO A C 1
ATOM 594 O O . PRO A 1 80 ? 15.453 12.055 6.633 1 91.81 80 PRO A O 1
ATOM 597 N N . ILE A 1 81 ? 15.391 14.203 7.336 1 91.06 81 ILE A N 1
ATOM 598 C CA . ILE A 1 81 ? 14.125 14.461 6.664 1 91.06 81 ILE A CA 1
ATOM 599 C C . ILE A 1 81 ? 14.344 14.547 5.156 1 91.06 81 ILE A C 1
ATOM 601 O O . ILE A 1 81 ? 13.562 14.008 4.375 1 91.06 81 ILE A O 1
ATOM 605 N N . ALA A 1 82 ? 15.398 15.195 4.762 1 89.62 82 ALA A N 1
ATOM 606 C CA . ALA A 1 82 ? 15.781 15.211 3.354 1 89.62 82 ALA A CA 1
ATOM 607 C C . ALA A 1 82 ? 16.094 13.805 2.857 1 89.62 82 ALA A C 1
ATOM 609 O O . ALA A 1 82 ? 15.766 13.453 1.72 1 89.62 82 ALA A O 1
ATOM 610 N N . ASP A 1 83 ? 16.703 13.008 3.707 1 91.44 83 ASP A N 1
ATOM 611 C CA . ASP A 1 83 ? 17.031 11.633 3.359 1 91.44 83 ASP A CA 1
ATOM 612 C C . ASP A 1 83 ? 15.766 10.789 3.191 1 91.44 83 ASP A C 1
ATOM 614 O O . ASP A 1 83 ? 15.711 9.898 2.342 1 91.44 83 ASP A O 1
ATOM 618 N N . LEU A 1 84 ? 14.727 11.031 3.99 1 93.69 84 LEU A N 1
ATOM 619 C CA . LEU A 1 84 ? 13.438 10.367 3.84 1 93.69 84 LEU A CA 1
ATOM 620 C C . LEU A 1 84 ? 12.82 10.68 2.484 1 93.69 84 LEU A C 1
ATOM 622 O O . LEU A 1 84 ? 12.297 9.789 1.811 1 93.69 84 LEU A O 1
ATOM 626 N N . ARG A 1 85 ? 12.938 11.977 2.107 1 93.31 85 ARG A N 1
ATOM 627 C CA . ARG A 1 85 ? 12.391 12.391 0.82 1 93.31 85 ARG A CA 1
ATOM 628 C C . ARG A 1 85 ? 13.133 11.727 -0.333 1 93.31 85 ARG A C 1
ATOM 630 O O . ARG A 1 85 ? 12.516 11.188 -1.25 1 93.31 85 ARG A O 1
ATOM 637 N N . ALA A 1 86 ? 14.43 11.773 -0.244 1 91.25 86 ALA A N 1
ATOM 638 C CA . ALA A 1 86 ? 15.25 11.172 -1.291 1 91.25 86 ALA A CA 1
ATOM 639 C C . ALA A 1 86 ? 15.016 9.664 -1.372 1 91.25 86 ALA A C 1
ATOM 641 O O . ALA A 1 86 ? 14.945 9.102 -2.465 1 91.25 86 ALA A O 1
ATOM 642 N N . GLY A 1 87 ? 14.945 9.031 -0.217 1 92.62 87 GLY A N 1
ATOM 643 C CA . GLY A 1 87 ? 14.656 7.605 -0.166 1 92.62 87 GLY A CA 1
ATOM 644 C C . GLY A 1 87 ? 13.312 7.246 -0.755 1 92.62 87 GLY A C 1
ATOM 645 O O . GLY A 1 87 ? 13.18 6.234 -1.447 1 92.62 87 GLY A O 1
ATOM 646 N N . TRP A 1 88 ? 12.32 8.039 -0.489 1 94.75 88 TRP A N 1
ATOM 647 C CA . TRP A 1 88 ? 10.984 7.859 -1.053 1 94.75 88 TRP A CA 1
ATOM 648 C C . TRP A 1 88 ? 11.039 7.867 -2.578 1 94.75 88 TRP A C 1
ATOM 650 O O . TRP A 1 88 ? 10.5 6.961 -3.227 1 94.75 88 TRP A O 1
ATOM 660 N N . ASP A 1 89 ? 11.664 8.891 -3.094 1 94.38 89 ASP A N 1
ATOM 661 C CA . ASP A 1 89 ? 11.727 9.055 -4.543 1 94.38 89 ASP A CA 1
ATOM 662 C C . ASP A 1 89 ? 12.492 7.914 -5.199 1 94.38 89 ASP A C 1
ATOM 664 O O . ASP A 1 89 ? 12.109 7.43 -6.262 1 94.38 89 ASP A O 1
ATOM 668 N N . ALA A 1 90 ? 13.523 7.484 -4.57 1 92.5 90 ALA A N 1
ATOM 669 C CA . ALA A 1 90 ? 14.305 6.359 -5.078 1 92.5 90 ALA A CA 1
ATOM 670 C C . ALA A 1 90 ? 13.492 5.07 -5.059 1 92.5 90 ALA A C 1
ATOM 672 O O . ALA A 1 90 ? 13.594 4.254 -5.977 1 92.5 90 ALA A O 1
ATOM 673 N N . HIS A 1 91 ? 12.773 4.863 -3.992 1 93.56 91 HIS A N 1
ATOM 674 C CA . HIS A 1 91 ? 11.914 3.693 -3.863 1 93.56 91 HIS A CA 1
ATOM 675 C C . HIS A 1 91 ? 10.875 3.652 -4.977 1 93.56 91 HIS A C 1
ATOM 677 O O . HIS A 1 91 ? 10.672 2.611 -5.602 1 93.56 91 HIS A O 1
ATOM 683 N N . VAL A 1 92 ? 10.227 4.758 -5.227 1 95.19 92 VAL A N 1
ATOM 684 C CA . VAL A 1 92 ? 9.227 4.848 -6.285 1 95.19 92 VAL A CA 1
ATOM 685 C C . VAL A 1 92 ? 9.875 4.574 -7.637 1 95.19 92 VAL A C 1
ATOM 687 O O . VAL A 1 92 ? 9.352 3.785 -8.43 1 95.19 92 VAL A O 1
ATOM 690 N N . ALA A 1 93 ? 10.969 5.207 -7.875 1 93.94 93 ALA A N 1
ATOM 691 C CA . ALA A 1 93 ? 11.68 5.035 -9.141 1 93.94 93 ALA A CA 1
ATOM 692 C C . ALA A 1 93 ? 12.039 3.568 -9.367 1 93.94 93 ALA A C 1
ATOM 694 O O . ALA A 1 93 ? 11.875 3.051 -10.477 1 93.94 93 ALA A O 1
ATOM 695 N N . PHE A 1 94 ? 12.516 2.967 -8.367 1 91.56 94 PHE A N 1
ATOM 696 C CA . PHE A 1 94 ? 12.867 1.555 -8.469 1 91.56 94 PHE A CA 1
ATOM 697 C C . PHE A 1 94 ? 11.656 0.724 -8.859 1 91.56 94 PHE A C 1
ATOM 699 O O . PHE A 1 94 ? 11.742 -0.133 -9.742 1 91.56 94 PHE A O 1
ATOM 706 N N . GLY A 1 95 ? 10.57 0.86 -8.125 1 90.81 95 GLY A N 1
ATOM 707 C CA . GLY A 1 95 ? 9.352 0.127 -8.43 1 90.81 95 GLY A CA 1
ATOM 708 C C . GLY A 1 95 ? 8.875 0.315 -9.859 1 90.81 95 GLY A C 1
ATOM 709 O O . GLY A 1 95 ? 8.5 -0.651 -10.523 1 90.81 95 GLY A O 1
ATOM 710 N N . LEU A 1 96 ? 8.891 1.555 -10.328 1 90.88 96 LEU A N 1
ATOM 711 C CA . LEU A 1 96 ? 8.406 1.865 -11.664 1 90.88 96 LEU A CA 1
ATOM 712 C C . LEU A 1 96 ? 9.344 1.298 -12.727 1 90.88 96 LEU A C 1
ATOM 714 O O . LEU A 1 96 ? 8.891 0.893 -13.805 1 90.88 96 LEU A O 1
ATOM 718 N N . GLU A 1 97 ? 10.625 1.225 -12.438 1 90.31 97 GLU A N 1
ATOM 719 C CA . GLU A 1 97 ? 11.617 0.689 -13.359 1 90.31 97 GLU A CA 1
ATOM 720 C C . GLU A 1 97 ? 11.609 -0.836 -13.359 1 90.31 97 GLU A C 1
ATOM 722 O O . GLU A 1 97 ? 12.031 -1.466 -14.328 1 90.31 97 GLU A O 1
ATOM 727 N N . ASN A 1 98 ? 11.188 -1.392 -12.234 1 88.19 98 ASN A N 1
ATOM 728 C CA . ASN A 1 98 ? 11.219 -2.838 -12.055 1 88.19 98 ASN A CA 1
ATOM 729 C C . ASN A 1 98 ? 9.891 -3.355 -11.508 1 88.19 98 ASN A C 1
ATOM 731 O O . ASN A 1 98 ? 9.852 -4.008 -10.461 1 88.19 98 ASN A O 1
ATOM 735 N N . PRO A 1 99 ? 8.82 -3.195 -12.234 1 86 99 PRO A N 1
ATOM 736 C CA . PRO A 1 99 ? 7.5 -3.523 -11.695 1 86 99 PRO A CA 1
ATOM 737 C C . PRO A 1 99 ? 7.355 -5.004 -11.344 1 86 99 PRO A C 1
ATOM 739 O O . PRO A 1 99 ? 6.672 -5.348 -10.383 1 86 99 PRO A O 1
ATOM 742 N N . GLY A 1 100 ? 7.977 -5.895 -12.117 1 81.56 100 GLY A N 1
ATOM 743 C CA . GLY A 1 100 ? 7.918 -7.312 -11.812 1 81.56 100 GLY A CA 1
ATOM 744 C C . GLY A 1 100 ? 8.555 -7.664 -10.484 1 81.56 100 GLY A C 1
ATOM 745 O O . GLY A 1 100 ? 7.941 -8.336 -9.648 1 81.56 100 GLY A O 1
ATOM 746 N N . PHE A 1 101 ? 9.742 -7.191 -10.273 1 83.81 101 PHE A N 1
ATOM 747 C CA . PHE A 1 101 ? 10.445 -7.418 -9.016 1 83.81 101 PHE A CA 1
ATOM 748 C C . PHE A 1 101 ? 9.68 -6.809 -7.852 1 83.81 101 PHE A C 1
ATOM 750 O O . PHE A 1 101 ? 9.5 -7.453 -6.812 1 83.81 101 PHE A O 1
ATOM 757 N N . TYR A 1 102 ? 9.172 -5.652 -8.047 1 86.12 102 TYR A N 1
ATOM 758 C CA . TYR A 1 102 ? 8.516 -4.914 -6.977 1 86.12 102 TYR A CA 1
ATOM 759 C C . TYR A 1 102 ? 7.262 -5.637 -6.504 1 86.12 102 TYR A C 1
ATOM 761 O O . TYR A 1 102 ? 7.008 -5.734 -5.301 1 86.12 102 TYR A O 1
ATOM 769 N N . THR A 1 103 ? 6.551 -6.113 -7.4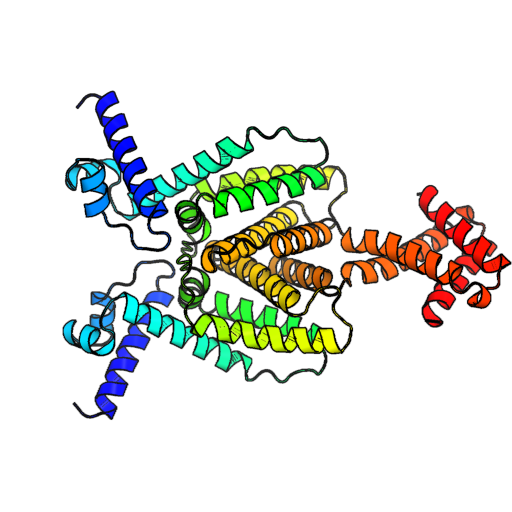14 1 81.19 103 THR A N 1
ATOM 770 C CA . THR A 1 103 ? 5.309 -6.797 -7.078 1 81.19 103 THR A CA 1
ATOM 771 C C . THR A 1 103 ? 5.594 -8.102 -6.34 1 81.19 103 THR A C 1
ATOM 773 O O . THR A 1 103 ? 4.836 -8.5 -5.453 1 81.19 103 THR A O 1
ATOM 776 N N . LEU A 1 104 ? 6.66 -8.758 -6.676 1 79.06 104 LEU A N 1
ATOM 777 C CA . LEU A 1 104 ? 7.051 -9.969 -5.965 1 79.06 104 LEU A CA 1
ATOM 778 C C . LEU A 1 104 ? 7.535 -9.633 -4.555 1 79.06 104 LEU A C 1
ATOM 780 O O . LEU A 1 104 ? 7.258 -10.375 -3.609 1 79.06 104 LEU A O 1
ATOM 784 N N . MET A 1 105 ? 8.219 -8.562 -4.484 1 82.06 105 MET A N 1
ATOM 785 C CA . MET A 1 105 ? 8.836 -8.172 -3.221 1 82.06 105 MET A CA 1
ATOM 786 C C . MET A 1 105 ? 7.777 -7.688 -2.229 1 82.06 105 MET A C 1
ATOM 788 O O . MET A 1 105 ? 7.863 -7.98 -1.034 1 82.06 105 MET A O 1
ATOM 792 N N . TYR A 1 106 ? 6.816 -6.945 -2.711 1 78.56 106 TYR A N 1
ATOM 793 C CA . TYR A 1 106 ? 5.902 -6.25 -1.812 1 78.56 106 TYR A CA 1
ATOM 794 C C . TYR A 1 106 ? 4.465 -6.711 -2.029 1 78.56 106 TYR A C 1
ATOM 796 O O . TYR A 1 106 ? 3.586 -6.434 -1.211 1 78.56 106 TYR A O 1
ATOM 804 N N . GLY A 1 107 ? 4.238 -7.348 -3.049 1 65.25 107 GLY A N 1
ATOM 805 C CA . GLY A 1 107 ? 2.871 -7.676 -3.418 1 65.25 107 GLY A CA 1
ATOM 806 C C . GLY A 1 107 ? 2.488 -9.102 -3.088 1 65.25 107 GLY A C 1
ATOM 807 O O . GLY A 1 107 ? 1.311 -9.461 -3.135 1 65.25 107 GLY A O 1
ATOM 808 N N . LYS A 1 108 ? 3.416 -9.953 -3.068 1 61.28 108 LYS A N 1
ATOM 809 C CA . LYS A 1 108 ? 3.033 -11.328 -2.768 1 61.28 108 LYS A CA 1
ATOM 810 C C . LYS A 1 108 ? 2.945 -11.562 -1.262 1 61.28 108 LYS A C 1
ATOM 812 O O . LYS A 1 108 ? 3.945 -11.891 -0.62 1 61.28 108 LYS A O 1
ATOM 817 N N . VAL A 1 109 ? 1.802 -11.164 -0.761 1 55.53 109 VAL A N 1
ATOM 818 C CA . VAL A 1 109 ? 1.495 -11.164 0.665 1 55.53 109 VAL A CA 1
ATOM 819 C C . VAL A 1 109 ? 1.02 -12.555 1.088 1 55.53 109 VAL A C 1
ATOM 821 O O . VAL A 1 109 ? 0.07 -13.094 0.514 1 55.53 109 VAL A O 1
ATOM 824 N N . ARG A 1 110 ? 1.984 -13.305 1.678 1 59.34 110 ARG A N 1
ATOM 825 C CA . ARG A 1 110 ? 1.555 -14.477 2.434 1 59.34 110 ARG A CA 1
ATOM 826 C C . ARG A 1 110 ? 1.457 -14.164 3.922 1 59.34 110 ARG A C 1
ATOM 828 O O . ARG A 1 110 ? 2.438 -13.742 4.539 1 59.34 110 ARG A O 1
ATOM 835 N N . PRO A 1 111 ? 0.186 -14.164 4.293 1 53.12 111 PRO A N 1
ATOM 836 C CA . PRO A 1 111 ? 0.065 -13.875 5.723 1 53.12 111 PRO A CA 1
ATOM 837 C C . PRO A 1 111 ? 1.097 -14.617 6.566 1 53.12 111 PRO A C 1
ATOM 839 O O . PRO A 1 111 ? 1.276 -15.828 6.406 1 53.12 111 PRO A O 1
ATOM 842 N N . GLY A 1 112 ? 1.722 -13.898 7.375 1 53.47 112 GLY A N 1
ATOM 843 C CA . GLY A 1 112 ? 2.66 -14.484 8.32 1 53.47 112 GLY A CA 1
ATOM 844 C C . GLY A 1 112 ? 4.02 -14.766 7.711 1 53.47 112 GLY A C 1
ATOM 845 O O . GLY A 1 112 ? 4.91 -15.281 8.391 1 53.47 112 GLY A O 1
ATOM 846 N N . TYR A 1 113 ? 4.086 -14.586 6.406 1 58.72 113 TYR A N 1
ATOM 847 C CA . TYR A 1 113 ? 5.371 -14.891 5.781 1 58.72 113 TYR A CA 1
ATOM 848 C C . TYR A 1 113 ? 6.031 -13.625 5.254 1 58.72 113 TYR A C 1
ATOM 850 O O . TYR A 1 113 ? 5.445 -12.906 4.441 1 58.72 113 TYR A O 1
ATOM 858 N N . SER A 1 114 ? 7.008 -13.266 5.875 1 60.41 114 SER A N 1
ATOM 859 C CA . SER A 1 114 ? 7.875 -12.219 5.352 1 60.41 114 SER A CA 1
ATOM 860 C C . SER A 1 114 ? 9.281 -12.742 5.082 1 60.41 114 SER A C 1
ATOM 862 O O . SER A 1 114 ? 9.93 -13.281 5.98 1 60.41 114 SER A O 1
ATOM 864 N N . PRO A 1 115 ? 9.555 -12.68 3.777 1 61.34 115 PRO A N 1
ATOM 865 C CA . PRO A 1 115 ? 10.945 -13.07 3.531 1 61.34 115 PRO A CA 1
ATOM 866 C C . PRO A 1 115 ? 11.938 -12.25 4.348 1 61.34 115 PRO A C 1
ATOM 868 O O . PRO A 1 115 ? 11.711 -11.062 4.59 1 61.34 115 PRO A O 1
ATOM 871 N N . PRO A 1 116 ? 12.875 -12.922 4.941 1 60.84 116 PRO A N 1
ATOM 872 C CA . PRO A 1 116 ? 13.906 -12.203 5.699 1 60.84 116 PRO A CA 1
ATOM 873 C C . PRO A 1 116 ? 14.453 -10.992 4.953 1 60.84 116 PRO A C 1
ATOM 875 O O . PRO A 1 116 ? 14.789 -9.977 5.574 1 60.84 116 PRO A O 1
ATOM 878 N N . ALA A 1 117 ? 14.469 -11.148 3.66 1 57.41 117 ALA A N 1
ATOM 879 C CA . ALA A 1 117 ? 15.016 -10.078 2.83 1 57.41 117 ALA A CA 1
ATOM 880 C C . ALA A 1 117 ? 14.156 -8.828 2.92 1 57.41 117 ALA A C 1
ATOM 882 O O . ALA A 1 117 ? 14.633 -7.715 2.666 1 57.41 117 ALA A O 1
ATOM 883 N N . GLN A 1 118 ? 12.93 -9.023 3.33 1 62.03 118 GLN A N 1
ATOM 884 C CA . GLN A 1 118 ? 12.016 -7.891 3.412 1 62.03 118 GLN A CA 1
ATOM 885 C C . GLN A 1 118 ? 12.352 -6.996 4.598 1 62.03 118 GLN A C 1
ATOM 887 O O . GLN A 1 118 ? 11.953 -5.828 4.637 1 62.03 118 GLN A O 1
ATOM 892 N N . SER A 1 119 ? 13.195 -7.531 5.449 1 66.5 119 SER A N 1
ATOM 893 C CA . SER A 1 119 ? 13.539 -6.777 6.645 1 66.5 119 SER A CA 1
ATOM 894 C C . SER A 1 119 ? 14.641 -5.754 6.355 1 66.5 119 SER A C 1
ATOM 896 O O . SER A 1 119 ? 14.773 -4.758 7.07 1 66.5 119 SER A O 1
ATOM 898 N N . ARG A 1 120 ? 15.383 -5.934 5.332 1 67.88 120 ARG A N 1
ATOM 899 C CA . ARG A 1 120 ? 16.578 -5.121 5.113 1 67.88 120 ARG A CA 1
ATOM 900 C C . ARG A 1 120 ? 16.203 -3.689 4.738 1 67.88 120 ARG A C 1
ATOM 902 O O . ARG A 1 120 ? 16.688 -2.736 5.348 1 67.88 120 ARG A O 1
ATOM 909 N N . PRO A 1 121 ? 15.305 -3.482 3.674 1 66 121 PRO A N 1
ATOM 910 C CA . PRO A 1 121 ? 14.938 -2.1 3.369 1 66 121 PRO A CA 1
ATOM 911 C C . PRO A 1 121 ? 14.258 -1.396 4.543 1 66 121 PRO A C 1
ATOM 913 O O . PRO A 1 121 ? 14.461 -0.196 4.746 1 66 121 PRO A O 1
ATOM 916 N N . SER A 1 122 ? 13.68 -2.203 5.297 1 79 122 SER A N 1
ATOM 917 C CA . SER A 1 122 ? 13.031 -1.668 6.488 1 79 122 SER A CA 1
ATOM 918 C C . SER A 1 122 ? 14.055 -1.2 7.516 1 79 122 SER A C 1
ATOM 920 O O . SER A 1 122 ? 13.836 -0.205 8.211 1 79 122 SER A O 1
ATOM 922 N N . GLU A 1 123 ? 15.211 -1.808 7.449 1 83.06 123 GLU A N 1
ATOM 923 C CA . GLU A 1 123 ? 16.234 -1.441 8.414 1 83.06 123 GLU A CA 1
ATOM 924 C C . GLU A 1 123 ? 16.875 -0.105 8.055 1 83.06 123 GLU A C 1
ATOM 926 O O . GLU A 1 123 ? 17.203 0.693 8.938 1 83.06 123 GLU A O 1
ATOM 931 N N . MET A 1 124 ? 17.109 0.128 6.812 1 84.31 124 MET A N 1
ATOM 932 C CA . MET A 1 124 ? 17.641 1.411 6.367 1 84.31 124 MET A CA 1
ATOM 933 C C . MET A 1 124 ? 16.703 2.551 6.727 1 84.31 124 MET A C 1
ATOM 935 O O . MET A 1 124 ? 17.125 3.594 7.223 1 84.31 124 MET A O 1
ATOM 939 N N . LEU A 1 125 ? 15.477 2.383 6.453 1 91.25 125 LEU A N 1
ATOM 940 C CA . LEU A 1 125 ? 14.469 3.383 6.793 1 91.25 125 LEU A CA 1
ATOM 941 C C . LEU A 1 125 ? 14.414 3.611 8.297 1 91.25 125 LEU A C 1
ATOM 943 O O . LEU A 1 125 ? 14.312 4.754 8.75 1 91.25 125 LEU A O 1
ATOM 947 N N . ARG A 1 126 ? 14.602 2.592 9.055 1 92.62 126 ARG A N 1
ATOM 948 C CA . ARG A 1 126 ? 14.602 2.699 10.508 1 92.62 126 ARG A CA 1
ATOM 949 C C . ARG A 1 126 ? 15.812 3.494 10.992 1 92.62 126 ARG A C 1
ATOM 951 O O . ARG A 1 126 ? 15.711 4.258 11.953 1 92.62 126 ARG A O 1
ATOM 958 N N . SER A 1 127 ? 16.875 3.232 10.352 1 91.56 127 SER A N 1
ATOM 959 C CA . SER A 1 127 ? 18.078 3.988 10.711 1 91.56 127 SER A CA 1
ATOM 960 C C . SER A 1 127 ? 17.875 5.484 10.492 1 91.56 127 SER A C 1
ATOM 962 O O . SER A 1 127 ? 18.266 6.297 11.336 1 91.56 127 SER A O 1
ATOM 964 N N . ILE A 1 128 ? 17.266 5.863 9.438 1 92.69 128 ILE A N 1
ATOM 965 C CA . ILE A 1 128 ? 17.016 7.266 9.117 1 92.69 128 ILE A CA 1
ATOM 966 C C . ILE A 1 128 ? 16.031 7.852 10.125 1 92.69 128 ILE A C 1
ATOM 968 O O . ILE A 1 128 ? 16.234 8.953 10.648 1 92.69 128 ILE A O 1
ATOM 972 N N . THR A 1 129 ? 14.969 7.121 10.406 1 95.75 129 THR A N 1
ATOM 973 C CA . THR A 1 129 ? 13.961 7.633 11.336 1 95.75 129 THR A CA 1
ATOM 974 C C . THR A 1 129 ? 14.523 7.715 12.75 1 95.75 129 THR A C 1
ATOM 976 O O . THR A 1 129 ? 14.156 8.609 13.523 1 95.75 129 THR A O 1
ATOM 979 N N . ARG A 1 130 ? 15.398 6.809 13.125 1 95.5 130 ARG A N 1
ATOM 980 C CA . ARG A 1 130 ? 16.062 6.883 14.422 1 95.5 130 ARG A CA 1
ATOM 981 C C . ARG A 1 130 ? 16.922 8.141 14.523 1 95.5 130 ARG A C 1
ATOM 983 O O . ARG A 1 130 ? 16.938 8.805 15.57 1 95.5 130 ARG A O 1
ATOM 990 N N . GLN A 1 131 ? 17.641 8.438 13.531 1 91.81 131 GLN A N 1
ATOM 991 C CA . GLN A 1 131 ? 18.422 9.672 13.492 1 91.81 131 GLN A CA 1
ATOM 992 C C . GLN A 1 131 ? 17.516 10.898 13.633 1 91.81 131 GLN A C 1
ATOM 994 O O . GLN A 1 131 ? 17.844 11.836 14.359 1 91.81 131 GLN A O 1
ATOM 999 N N . ALA A 1 132 ? 16.422 10.906 12.906 1 91 132 ALA A N 1
ATOM 1000 C CA . ALA A 1 132 ? 15.461 12 13.008 1 91 132 ALA A CA 1
ATOM 1001 C C . ALA A 1 132 ? 14.93 12.133 14.43 1 91 132 ALA A C 1
ATOM 1003 O O . ALA A 1 132 ? 14.773 13.25 14.938 1 91 132 ALA A O 1
ATOM 1004 N N . ALA A 1 133 ? 14.656 11.016 15.031 1 91.69 133 ALA A N 1
ATOM 1005 C CA . ALA A 1 133 ? 14.18 11.008 16.406 1 91.69 133 ALA A CA 1
ATOM 1006 C C . ALA A 1 133 ? 15.242 11.562 17.359 1 91.69 133 ALA A C 1
ATOM 1008 O O . ALA A 1 133 ? 14.93 12.328 18.266 1 91.69 133 ALA A O 1
ATOM 1009 N N . GLU A 1 134 ? 16.438 11.148 17.141 1 90.69 134 GLU A N 1
ATOM 1010 C CA . GLU A 1 134 ? 17.547 11.617 17.969 1 90.69 134 GLU A CA 1
ATOM 1011 C C . GLU A 1 134 ? 17.703 13.125 17.859 1 90.69 134 GLU A C 1
ATOM 1013 O O . GLU A 1 134 ? 18.141 13.781 18.812 1 90.69 134 GLU A O 1
ATOM 1018 N N . GLN A 1 135 ? 17.344 13.664 16.734 1 88.19 135 GLN A N 1
ATOM 1019 C CA . GLN A 1 135 ? 17.438 15.102 16.484 1 88.19 135 GLN A CA 1
ATOM 1020 C C . GLN A 1 135 ? 16.156 15.812 16.953 1 88.19 135 GLN A C 1
ATOM 1022 O O . GLN A 1 135 ? 16 17.016 16.734 1 88.19 135 GLN A O 1
ATOM 1027 N N . GLY A 1 136 ? 15.203 15.07 17.422 1 88.19 136 GLY A N 1
ATOM 1028 C CA . GLY A 1 136 ? 13.969 15.648 17.922 1 88.19 136 GLY A CA 1
ATOM 1029 C C . GLY A 1 136 ? 13.023 16.078 16.828 1 88.19 136 GLY A C 1
ATOM 1030 O O . GLY A 1 136 ? 12.172 16.953 17.031 1 88.19 136 GLY A O 1
ATOM 1031 N N . ARG A 1 137 ? 13.125 15.398 15.727 1 89.62 137 ARG A N 1
ATOM 1032 C CA . ARG A 1 137 ? 12.383 15.867 14.562 1 89.62 137 ARG A CA 1
ATOM 1033 C C . ARG A 1 137 ? 11.117 15.055 14.352 1 89.62 137 ARG A C 1
ATOM 1035 O O . ARG A 1 137 ? 10.328 15.344 13.445 1 89.62 137 ARG A O 1
ATOM 1042 N N . LEU A 1 138 ? 10.922 14.031 15.164 1 90.81 138 LEU A N 1
ATOM 1043 C CA . LEU A 1 138 ? 9.742 13.188 15.008 1 90.81 138 LEU A CA 1
ATOM 1044 C C . LEU A 1 138 ? 8.758 13.422 16.141 1 90.81 138 LEU A C 1
ATOM 1046 O O . LEU A 1 138 ? 9.156 13.664 17.281 1 90.81 138 LEU A O 1
ATOM 1050 N N . VAL A 1 139 ? 7.473 13.32 15.852 1 89 139 VAL A N 1
ATOM 1051 C CA . VAL A 1 139 ? 6.434 13.445 16.859 1 89 139 VAL A CA 1
ATOM 1052 C C . VAL A 1 139 ? 5.859 12.07 17.188 1 89 139 VAL A C 1
ATOM 1054 O O . VAL A 1 139 ? 4.938 11.945 18 1 89 139 VAL A O 1
ATOM 1057 N N . VAL A 1 140 ? 6.32 11.008 16.547 1 91.38 140 VAL A N 1
ATOM 1058 C CA . VAL A 1 140 ? 5.969 9.617 16.781 1 91.38 140 VAL A CA 1
ATOM 1059 C C . VAL A 1 140 ? 7.234 8.789 16.984 1 91.38 140 VAL A C 1
ATOM 1061 O O . VAL A 1 140 ? 8.336 9.227 16.641 1 91.38 140 VAL A O 1
ATOM 1064 N N . PRO A 1 141 ? 7.117 7.617 17.625 1 94.06 141 PRO A N 1
ATOM 1065 C CA . PRO A 1 141 ? 8.297 6.766 17.75 1 94.06 141 PRO A CA 1
ATOM 1066 C C . PRO A 1 141 ? 8.938 6.422 16.406 1 94.06 141 PRO A C 1
ATOM 1068 O O . PRO A 1 141 ? 8.234 6.27 15.406 1 94.06 141 PRO A O 1
ATOM 1071 N N . ALA A 1 142 ? 10.242 6.324 16.406 1 95.5 142 ALA A N 1
ATOM 1072 C CA . ALA A 1 142 ? 11.023 6.113 15.195 1 95.5 142 ALA A CA 1
ATOM 1073 C C . ALA A 1 142 ? 10.516 4.906 14.414 1 95.5 142 ALA A C 1
ATOM 1075 O O . ALA A 1 142 ? 10.414 4.949 13.18 1 95.5 142 ALA A O 1
ATOM 1076 N N . ASP A 1 143 ? 10.148 3.828 15.117 1 94.62 143 ASP A N 1
ATOM 1077 C CA . ASP A 1 143 ? 9.688 2.615 14.453 1 94.62 143 ASP A CA 1
ATOM 1078 C C . ASP A 1 143 ? 8.336 2.84 13.773 1 94.62 143 ASP A C 1
ATOM 1080 O O . ASP A 1 143 ? 8.086 2.307 12.695 1 94.62 143 ASP A O 1
ATOM 1084 N N . GLN A 1 144 ? 7.504 3.576 14.398 1 94.19 144 GLN A N 1
ATOM 1085 C CA . GLN A 1 144 ? 6.211 3.902 13.805 1 94.19 144 GLN A CA 1
ATOM 1086 C C . GLN A 1 144 ? 6.379 4.809 12.586 1 94.19 144 GLN A C 1
ATOM 1088 O O . GLN A 1 144 ? 5.672 4.656 11.594 1 94.19 144 GLN A O 1
ATOM 1093 N N . ALA A 1 145 ? 7.27 5.754 12.719 1 95.5 145 ALA A N 1
ATOM 1094 C CA . ALA A 1 145 ? 7.555 6.641 11.594 1 95.5 145 ALA A CA 1
ATOM 1095 C C . ALA A 1 145 ? 8.008 5.848 10.375 1 95.5 145 ALA A C 1
ATOM 1097 O O . ALA A 1 145 ? 7.516 6.066 9.266 1 95.5 145 ALA A O 1
ATOM 1098 N N . ALA A 1 146 ? 8.906 4.91 10.617 1 95.38 146 ALA A N 1
ATOM 1099 C CA . ALA A 1 146 ? 9.414 4.074 9.531 1 95.38 146 ALA A CA 1
ATOM 1100 C C . ALA A 1 146 ? 8.297 3.268 8.891 1 95.38 146 ALA A C 1
ATOM 1102 O O . ALA A 1 146 ? 8.188 3.201 7.664 1 95.38 146 ALA A O 1
ATOM 1103 N N . ALA A 1 147 ? 7.48 2.682 9.703 1 93.88 147 ALA A N 1
ATOM 1104 C CA . ALA A 1 147 ? 6.371 1.871 9.211 1 93.88 147 ALA A CA 1
ATOM 1105 C C . ALA A 1 147 ? 5.395 2.715 8.398 1 93.88 147 ALA A C 1
ATOM 1107 O O . ALA A 1 147 ? 4.934 2.293 7.336 1 93.88 147 ALA A O 1
ATOM 1108 N N . HIS A 1 148 ? 5.047 3.902 8.922 1 96 148 HIS A N 1
ATOM 1109 C CA . HIS A 1 148 ? 4.133 4.816 8.242 1 96 148 HIS A CA 1
ATOM 1110 C C . HIS A 1 148 ? 4.648 5.191 6.859 1 96 148 HIS A C 1
ATOM 1112 O O . HIS A 1 148 ? 3.924 5.082 5.871 1 96 148 HIS A O 1
ATOM 1118 N N . VAL A 1 149 ? 5.867 5.605 6.816 1 96.56 149 VAL A N 1
ATOM 1119 C CA . VAL A 1 149 ? 6.477 6.012 5.555 1 96.56 149 VAL A CA 1
ATOM 1120 C C . VAL A 1 149 ? 6.496 4.832 4.586 1 96.56 149 VAL A C 1
ATOM 1122 O O . VAL A 1 149 ? 6.16 4.98 3.408 1 96.56 149 VAL A O 1
ATOM 1125 N N . LEU A 1 150 ? 6.809 3.691 5.074 1 94.56 150 LEU A N 1
ATOM 1126 C CA . LEU A 1 150 ? 6.961 2.514 4.227 1 94.56 150 LEU A CA 1
ATOM 1127 C C . LEU A 1 150 ? 5.621 2.105 3.621 1 94.56 150 LEU A C 1
ATOM 1129 O O . LEU A 1 150 ? 5.52 1.887 2.412 1 94.56 150 LEU A O 1
ATOM 1133 N N . VAL A 1 151 ? 4.617 1.993 4.406 1 94.25 151 VAL A N 1
ATOM 1134 C CA . VAL A 1 151 ? 3.34 1.494 3.904 1 94.25 151 VAL A CA 1
ATOM 1135 C C . VAL A 1 151 ? 2.754 2.486 2.902 1 94.25 151 VAL A C 1
ATOM 1137 O O . VAL A 1 151 ? 2.168 2.088 1.895 1 94.25 151 VAL A O 1
ATOM 1140 N N . ALA A 1 152 ? 2.863 3.754 3.188 1 96.25 152 ALA A N 1
ATOM 1141 C CA . ALA A 1 152 ? 2.375 4.766 2.254 1 96.25 152 ALA A CA 1
ATOM 1142 C C . ALA A 1 152 ? 3.145 4.711 0.936 1 96.25 152 ALA A C 1
ATOM 1144 O O . ALA A 1 152 ? 2.551 4.816 -0.14 1 96.25 152 ALA A O 1
ATOM 1145 N N . ASN A 1 153 ? 4.469 4.578 1.067 1 96.31 153 ASN A N 1
ATOM 1146 C CA . ASN A 1 153 ? 5.324 4.508 -0.114 1 96.31 153 ASN A CA 1
ATOM 1147 C C . ASN A 1 153 ? 4.988 3.295 -0.978 1 96.31 153 ASN A C 1
ATOM 1149 O O . ASN A 1 153 ? 4.824 3.42 -2.193 1 96.31 153 ASN A O 1
ATOM 1153 N N . ILE A 1 154 ? 4.852 2.193 -0.356 1 92 154 ILE A N 1
ATOM 1154 C CA . ILE A 1 154 ? 4.5 0.97 -1.07 1 92 154 ILE A CA 1
ATOM 1155 C C . ILE A 1 154 ? 3.135 1.136 -1.736 1 92 154 ILE A C 1
ATOM 1157 O O . ILE A 1 154 ? 2.963 0.795 -2.908 1 92 154 ILE A O 1
ATOM 1161 N N . GLY A 1 155 ? 2.205 1.662 -0.985 1 92.31 155 GLY A N 1
ATOM 1162 C CA . GLY A 1 155 ? 0.868 1.851 -1.526 1 92.31 155 GLY A CA 1
ATOM 1163 C C . GLY A 1 155 ? 0.848 2.695 -2.785 1 92.31 155 GLY A C 1
ATOM 1164 O O . GLY A 1 155 ? 0.233 2.314 -3.785 1 92.31 155 GLY A O 1
ATOM 1165 N N . VAL A 1 156 ? 1.505 3.832 -2.785 1 94.44 156 VAL A N 1
ATOM 1166 C CA . VAL A 1 156 ? 1.452 4.75 -3.916 1 94.44 156 VAL A CA 1
ATOM 11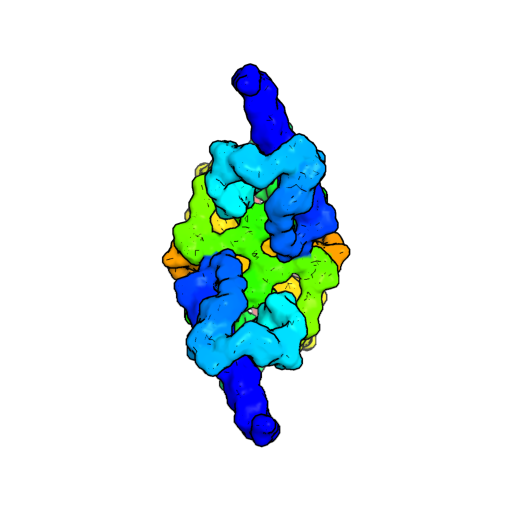67 C C . VAL A 1 156 ? 2.252 4.176 -5.086 1 94.44 156 VAL A C 1
ATOM 1169 O O . VAL A 1 156 ? 1.885 4.363 -6.246 1 94.44 156 VAL A O 1
ATOM 1172 N N . THR A 1 157 ? 3.293 3.436 -4.816 1 92.94 157 THR A N 1
ATOM 1173 C CA . THR A 1 157 ? 4.09 2.814 -5.871 1 92.94 157 THR A CA 1
ATOM 1174 C C . THR A 1 157 ? 3.301 1.71 -6.566 1 92.94 157 THR A C 1
ATOM 1176 O O . THR A 1 157 ? 3.256 1.653 -7.797 1 92.94 157 THR A O 1
ATOM 1179 N N . LEU A 1 158 ? 2.658 0.933 -5.777 1 87.56 158 LEU A N 1
ATOM 1180 C CA . LEU A 1 158 ? 1.867 -0.153 -6.348 1 87.56 158 LEU A CA 1
ATOM 1181 C C . LEU A 1 158 ? 0.731 0.395 -7.207 1 87.56 158 LEU A C 1
ATOM 1183 O O . LEU A 1 158 ? 0.417 -0.166 -8.258 1 87.56 158 LEU A O 1
ATOM 1187 N N . ARG A 1 159 ? 0.111 1.448 -6.789 1 86.69 159 ARG A N 1
ATOM 1188 C CA . ARG A 1 159 ? -0.942 2.059 -7.594 1 86.69 159 ARG A CA 1
ATOM 1189 C C . ARG A 1 159 ? -0.42 2.449 -8.977 1 86.69 159 ARG A C 1
ATOM 1191 O O . ARG A 1 159 ? -1.081 2.205 -9.984 1 86.69 159 ARG A O 1
ATOM 1198 N N . GLN A 1 160 ? 0.705 3.072 -9 1 89.06 160 GLN A N 1
ATOM 1199 C CA . GLN A 1 160 ? 1.288 3.523 -10.258 1 89.06 160 GLN A CA 1
ATOM 1200 C C . GLN A 1 160 ? 1.616 2.342 -11.172 1 89.06 160 GLN A C 1
ATOM 1202 O O . GLN A 1 160 ? 1.489 2.439 -12.391 1 89.06 160 GLN A O 1
ATOM 1207 N N . ILE A 1 161 ? 1.999 1.276 -10.578 1 84.38 161 ILE A N 1
ATOM 1208 C CA . ILE A 1 161 ? 2.322 0.073 -11.336 1 84.38 161 ILE A CA 1
ATOM 1209 C C . ILE A 1 161 ? 1.042 -0.542 -11.898 1 84.38 161 ILE A C 1
ATOM 1211 O O . ILE A 1 161 ? 0.981 -0.895 -13.078 1 84.38 161 ILE A O 1
ATOM 1215 N N . VAL A 1 162 ? 0.036 -0.647 -11.062 1 79 162 VAL A N 1
ATOM 1216 C CA . VAL A 1 162 ? -1.235 -1.255 -11.445 1 79 162 VAL A CA 1
ATOM 1217 C C . VAL A 1 162 ? -1.881 -0.447 -12.57 1 79 162 VAL A C 1
ATOM 1219 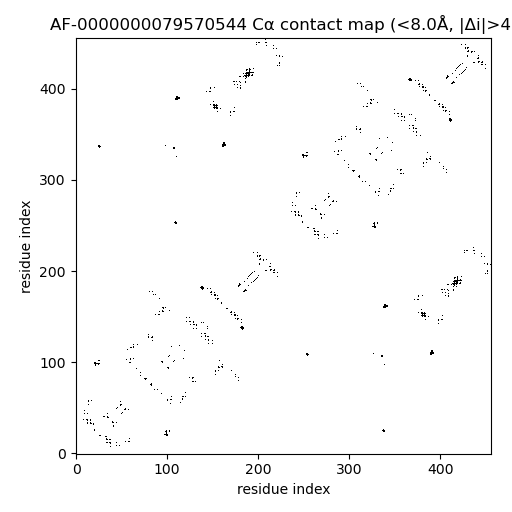O O . VAL A 1 162 ? -2.408 -1.016 -13.523 1 79 162 VAL A O 1
ATOM 1222 N N . LEU A 1 163 ? -1.795 0.833 -12.453 1 79.75 163 LEU A N 1
ATOM 1223 C CA . LEU A 1 163 ? -2.412 1.693 -13.461 1 79.75 163 LEU A CA 1
ATOM 1224 C C . LEU A 1 163 ? -1.482 1.892 -14.656 1 79.75 163 LEU A C 1
ATOM 1226 O O . LEU A 1 163 ? -1.889 2.445 -15.68 1 79.75 163 LEU A O 1
ATOM 1230 N N . ALA A 1 164 ? -0.267 1.411 -14.531 1 80.94 164 ALA A N 1
ATOM 1231 C CA . ALA A 1 164 ? 0.747 1.569 -15.578 1 80.94 164 ALA A CA 1
ATOM 1232 C C . ALA A 1 164 ? 0.906 3.035 -15.969 1 80.94 164 ALA A C 1
ATOM 1234 O O . ALA A 1 164 ? 1.047 3.355 -17.156 1 80.94 164 ALA A O 1
ATOM 1235 N N . THR A 1 165 ? 0.721 3.92 -15.008 1 84.69 165 THR A N 1
ATOM 1236 C CA . THR A 1 165 ? 0.861 5.359 -15.219 1 84.69 165 THR A CA 1
ATOM 1237 C C . THR A 1 165 ? 1.576 6.008 -14.031 1 84.69 165 THR A C 1
ATOM 1239 O O . THR A 1 165 ? 1.168 5.836 -12.883 1 84.69 165 THR A O 1
ATOM 1242 N N . GLU A 1 166 ? 2.664 6.629 -14.406 1 91.44 166 GLU A N 1
ATOM 1243 C CA . GLU A 1 166 ? 3.359 7.395 -13.375 1 91.44 166 GLU A CA 1
ATOM 1244 C C . GLU A 1 166 ? 2.512 8.57 -12.898 1 91.44 166 GLU A C 1
ATOM 1246 O O . GLU A 1 166 ? 1.884 9.258 -13.703 1 91.44 166 GLU A O 1
ATOM 1251 N N . ASP A 1 167 ? 2.395 8.773 -11.695 1 93.81 167 ASP A N 1
ATOM 1252 C CA . ASP A 1 167 ? 1.696 9.891 -11.062 1 93.81 167 ASP A CA 1
ATOM 1253 C C . ASP A 1 167 ? 2.582 10.578 -10.031 1 93.81 167 ASP A C 1
ATOM 1255 O O . ASP A 1 167 ? 2.422 10.359 -8.828 1 93.81 167 ASP A O 1
ATOM 1259 N N . ARG A 1 168 ? 3.467 11.383 -10.492 1 94.38 168 ARG A N 1
ATOM 1260 C CA . ARG A 1 168 ? 4.441 12.055 -9.641 1 94.38 168 ARG A CA 1
ATOM 1261 C C . ARG A 1 168 ? 3.746 12.977 -8.633 1 94.38 168 ARG A C 1
ATOM 1263 O O . ARG A 1 168 ? 4.168 13.078 -7.48 1 94.38 168 ARG A O 1
ATOM 1270 N N . GLU A 1 169 ? 2.736 13.602 -9.078 1 93.81 169 GLU A N 1
ATOM 1271 C CA . GLU A 1 169 ? 2.018 14.523 -8.203 1 93.81 169 GLU A CA 1
ATOM 1272 C C . GLU A 1 169 ? 1.435 13.805 -6.996 1 93.81 169 GLU A C 1
ATOM 1274 O O . GLU A 1 169 ? 1.579 14.266 -5.863 1 93.81 169 GLU A O 1
ATOM 1279 N N . LEU A 1 170 ? 0.828 12.703 -7.266 1 95.06 170 LEU A N 1
ATOM 1280 C CA . LEU A 1 170 ? 0.275 11.93 -6.16 1 95.06 170 LEU A CA 1
ATOM 1281 C C . LEU A 1 170 ? 1.385 11.406 -5.254 1 95.06 170 LEU A C 1
ATOM 1283 O O . LEU A 1 170 ? 1.249 11.422 -4.027 1 95.06 170 LEU A O 1
ATOM 1287 N N . SER A 1 171 ? 2.455 10.891 -5.879 1 97.31 171 SER A N 1
ATOM 1288 C CA . SER A 1 171 ? 3.572 10.367 -5.098 1 97.31 171 SER A CA 1
ATOM 1289 C C . SER A 1 171 ? 4.125 11.43 -4.148 1 97.31 171 SER A C 1
ATOM 1291 O O . SER A 1 171 ? 4.355 11.148 -2.971 1 97.31 171 SER A O 1
ATOM 1293 N N . VAL A 1 172 ? 4.301 12.656 -4.633 1 95.69 172 VAL A N 1
ATOM 1294 C CA . VAL A 1 172 ? 4.828 13.75 -3.832 1 95.69 172 VAL A CA 1
ATOM 1295 C C . VAL A 1 172 ? 3.838 14.102 -2.725 1 95.69 172 VAL A C 1
ATOM 1297 O O . VAL A 1 172 ? 4.234 14.32 -1.576 1 95.69 172 VAL A O 1
ATOM 1300 N N . ALA A 1 173 ? 2.582 14.133 -3.055 1 93.44 173 ALA A N 1
ATOM 1301 C CA . ALA A 1 173 ? 1.557 14.469 -2.07 1 93.44 173 ALA A CA 1
ATOM 1302 C C . ALA A 1 173 ? 1.527 13.453 -0.934 1 93.44 173 ALA A C 1
ATOM 1304 O O . ALA A 1 173 ? 1.443 13.82 0.239 1 93.44 173 ALA A O 1
ATOM 1305 N N . VAL A 1 174 ? 1.601 12.195 -1.27 1 96.81 174 VAL A N 1
ATOM 1306 C CA . VAL A 1 174 ? 1.581 11.125 -0.273 1 96.81 174 VAL A CA 1
ATOM 1307 C C . VAL A 1 174 ? 2.855 11.188 0.568 1 96.81 174 VAL A C 1
ATOM 1309 O O . VAL A 1 174 ? 2.807 11.023 1.79 1 96.81 174 VAL A O 1
ATOM 1312 N N . ARG A 1 175 ? 3.965 11.422 -0.095 1 97 175 ARG A N 1
ATOM 1313 C CA . ARG A 1 175 ? 5.238 11.555 0.606 1 97 175 ARG A CA 1
ATOM 1314 C C . ARG A 1 175 ? 5.168 12.656 1.66 1 97 175 ARG A C 1
ATOM 1316 O O . ARG A 1 175 ? 5.449 12.414 2.836 1 97 175 ARG A O 1
ATOM 1323 N N . GLU A 1 176 ? 4.746 13.828 1.245 1 93.19 176 GLU A N 1
ATOM 1324 C CA . GLU A 1 176 ? 4.723 14.977 2.15 1 93.19 176 GLU A CA 1
ATOM 1325 C C . GLU A 1 176 ? 3.688 14.781 3.256 1 93.19 176 GLU A C 1
ATOM 1327 O O . GLU A 1 176 ? 3.887 15.234 4.383 1 93.19 176 GLU A O 1
ATOM 1332 N N . GLY A 1 177 ? 2.609 14.117 2.887 1 93.31 177 GLY A N 1
ATOM 1333 C CA . GLY A 1 177 ? 1.638 13.773 3.91 1 93.31 177 GLY A CA 1
ATOM 1334 C C . GLY A 1 177 ? 2.205 12.867 4.988 1 93.31 177 GLY A C 1
ATOM 1335 O O . GLY A 1 177 ? 1.988 13.102 6.18 1 93.31 177 GLY A O 1
ATOM 1336 N N . ALA A 1 178 ? 2.91 11.828 4.578 1 96.25 178 ALA A N 1
ATOM 1337 C CA . ALA A 1 178 ? 3.523 10.906 5.531 1 96.25 178 ALA A CA 1
ATOM 1338 C C . ALA A 1 178 ? 4.574 11.609 6.379 1 96.25 178 ALA A C 1
ATOM 1340 O O . ALA A 1 178 ? 4.629 11.422 7.598 1 96.25 178 ALA A O 1
ATOM 1341 N N . ILE A 1 179 ? 5.414 12.43 5.719 1 94.25 179 ILE A N 1
ATOM 1342 C CA . ILE A 1 179 ? 6.477 13.133 6.426 1 94.25 179 ILE A CA 1
ATOM 1343 C C . ILE A 1 179 ? 5.863 14.117 7.426 1 94.25 179 ILE A C 1
ATOM 1345 O O . ILE A 1 179 ? 6.316 14.203 8.57 1 94.25 179 ILE A O 1
ATOM 1349 N N . ALA A 1 180 ? 4.824 14.828 7.012 1 91.12 180 ALA A N 1
ATOM 1350 C CA . ALA A 1 180 ? 4.148 15.758 7.918 1 91.12 180 ALA A CA 1
ATOM 1351 C C . ALA A 1 180 ? 3.568 15.023 9.125 1 91.12 180 ALA A C 1
ATOM 1353 O O . ALA A 1 180 ? 3.641 15.516 10.25 1 91.12 180 ALA A O 1
ATOM 1354 N N . ALA A 1 181 ? 3.053 13.906 8.898 1 92.19 181 ALA A N 1
ATOM 1355 C CA . ALA A 1 181 ? 2.42 13.125 9.961 1 92.19 181 ALA A CA 1
ATOM 1356 C C . ALA A 1 181 ? 3.445 12.68 11 1 92.19 181 ALA A C 1
ATOM 1358 O O . ALA A 1 181 ? 3.164 12.695 12.203 1 92.19 181 ALA A O 1
ATOM 1359 N N . VAL A 1 182 ? 4.613 12.328 10.531 1 93.94 182 VAL A N 1
ATOM 1360 C CA . VAL A 1 182 ? 5.562 11.742 11.477 1 93.94 182 VAL A CA 1
ATOM 1361 C C . VAL A 1 182 ? 6.406 12.852 12.109 1 93.94 182 VAL A C 1
ATOM 1363 O O . VAL A 1 182 ? 6.977 12.664 13.188 1 93.94 182 VAL A O 1
ATOM 1366 N N . THR A 1 183 ? 6.527 13.945 11.43 1 91.44 183 THR A N 1
ATOM 1367 C CA . THR A 1 183 ? 7.344 15.039 11.945 1 91.44 183 THR A CA 1
ATOM 1368 C C . THR A 1 183 ? 6.48 16.062 12.672 1 91.44 183 THR A C 1
ATOM 1370 O O . THR A 1 183 ? 6.996 16.906 13.414 1 91.44 183 THR A O 1
ATOM 1373 N N . GLY A 1 184 ? 5.234 15.977 12.445 1 80.5 184 GLY A N 1
ATOM 1374 C CA . GLY A 1 184 ? 4.34 16.969 13.016 1 80.5 184 GLY A CA 1
ATOM 1375 C C . GLY A 1 184 ? 4.363 18.297 12.266 1 80.5 184 GLY A C 1
ATOM 1376 O O . GLY A 1 184 ? 3.867 19.297 12.766 1 80.5 184 GLY A O 1
ATOM 1377 N N . SER A 1 185 ? 5.215 18.297 11.195 1 60.88 185 SER A N 1
ATOM 1378 C CA . SER A 1 185 ? 5.434 19.547 10.461 1 60.88 185 SER A CA 1
ATOM 1379 C C . SER A 1 185 ? 4.164 19.984 9.742 1 60.88 185 SER A C 1
ATOM 1381 O O . SER A 1 185 ? 4.051 21.141 9.328 1 60.88 185 SER A O 1
ATOM 1383 N N . GLY A 1 186 ? 3.445 19.109 9.219 1 52.91 186 GLY A N 1
ATOM 1384 C CA . GLY A 1 186 ? 2.223 19.625 8.633 1 52.91 186 GLY A CA 1
ATOM 1385 C C . GLY A 1 186 ? 1.509 20.625 9.531 1 52.91 186 GLY A C 1
ATOM 1386 O O . GLY A 1 186 ? 0.886 21.562 9.047 1 52.91 186 GLY A O 1
ATOM 1387 N N . ALA A 1 187 ? 1.739 20.344 10.828 1 47.09 187 ALA A N 1
ATOM 1388 C CA . ALA A 1 187 ? 1.245 21.203 11.891 1 47.09 187 ALA A CA 1
ATOM 1389 C C . ALA A 1 187 ? 2.045 22.5 11.953 1 47.09 187 ALA A C 1
ATOM 1391 O O . ALA A 1 187 ? 1.481 23.578 12.172 1 47.09 187 ALA A O 1
ATOM 1392 N N . SER A 1 188 ? 3.336 22.328 11.828 1 43.19 188 SER A N 1
ATOM 1393 C CA . SER A 1 188 ? 4.211 23.484 12 1 43.19 188 SER A CA 1
ATOM 1394 C C . SER A 1 188 ? 4.086 24.453 10.828 1 43.19 188 SER A C 1
ATOM 1396 O O . SER A 1 188 ? 4.062 25.672 11.023 1 43.19 188 SER A O 1
ATOM 1398 N N . ALA A 1 189 ? 4.277 23.938 9.656 1 42.56 189 ALA A N 1
ATOM 1399 C CA . ALA A 1 189 ? 4.117 24.812 8.5 1 42.56 189 ALA A CA 1
ATOM 1400 C C . ALA A 1 189 ? 2.754 25.5 8.523 1 42.56 189 ALA A C 1
ATOM 1402 O O . ALA A 1 189 ? 2.646 26.688 8.188 1 42.56 189 ALA A O 1
ATOM 1403 N N . SER A 1 190 ? 1.927 24.75 8.93 1 42.94 190 SER A N 1
ATOM 1404 C CA . SER A 1 190 ? 0.607 25.344 9.141 1 42.94 190 SER A CA 1
ATOM 1405 C C . SER A 1 190 ? 0.628 26.359 10.273 1 42.94 190 SER A C 1
ATOM 1407 O O . SER A 1 190 ? -0.055 27.391 10.203 1 42.94 190 SER A O 1
ATOM 1409 N N . ASP A 1 191 ? 1.452 25.969 11.266 1 43.25 191 ASP A N 1
ATOM 1410 C CA . ASP A 1 191 ? 1.645 26.969 12.312 1 43.25 191 ASP A CA 1
ATOM 1411 C C . ASP A 1 191 ? 2.305 28.234 11.758 1 43.25 191 ASP A C 1
ATOM 1413 O O . ASP A 1 191 ? 1.885 29.344 12.062 1 43.25 191 ASP A O 1
ATOM 1417 N N . ALA A 1 192 ? 3.408 28.062 11.039 1 45.16 192 ALA A N 1
ATOM 1418 C CA . ALA A 1 192 ? 4.07 29.188 10.383 1 45.16 192 ALA A CA 1
ATOM 1419 C C . ALA A 1 192 ? 3.16 29.812 9.328 1 45.16 192 ALA A C 1
ATOM 1421 O O . ALA A 1 192 ? 3.094 31.047 9.203 1 45.16 192 ALA A O 1
ATOM 1422 N N . ASP A 1 193 ? 2.482 29 8.656 1 47.06 193 ASP A N 1
ATOM 1423 C CA . ASP A 1 193 ? 1.523 29.5 7.672 1 47.06 193 ASP A CA 1
ATOM 1424 C C . ASP A 1 193 ? 0.294 30.094 8.352 1 47.06 193 ASP A C 1
ATOM 1426 O O . ASP A 1 193 ? -0.242 31.109 7.902 1 47.06 193 ASP A O 1
ATOM 1430 N N . SER A 1 194 ? -0.16 29.422 9.305 1 47.16 194 SER A N 1
ATOM 1431 C CA . SER A 1 194 ? -1.226 30.016 10.109 1 47.16 194 SER A CA 1
ATOM 1432 C C . SER A 1 194 ? -0.759 31.312 10.781 1 47.16 194 SER A C 1
ATOM 1434 O O . SER A 1 194 ? -1.502 32.281 10.836 1 47.16 194 SER A O 1
ATOM 1436 N N . ARG A 1 195 ? 0.476 31.203 11.336 1 47.88 195 ARG A N 1
ATOM 1437 C CA . ARG A 1 195 ? 1.114 32.438 11.812 1 47.88 195 ARG A CA 1
ATOM 1438 C C . ARG A 1 195 ? 1.259 33.438 10.688 1 47.88 195 ARG A C 1
ATOM 1440 O O . ARG A 1 195 ? 0.927 34.625 10.859 1 47.88 195 ARG A O 1
ATOM 1447 N N . ARG A 1 196 ? 1.78 32.875 9.688 1 52.12 196 ARG A N 1
ATOM 1448 C CA . ARG A 1 196 ? 1.872 33.75 8.508 1 52.12 196 ARG A CA 1
ATOM 1449 C C . ARG A 1 196 ? 0.486 34.125 8.008 1 52.12 196 ARG A C 1
ATOM 1451 O O . ARG A 1 196 ? 0.269 35.281 7.613 1 52.12 196 ARG A O 1
ATOM 1458 N N . SER A 1 197 ? -0.372 33.188 8.18 1 54.38 197 SER A N 1
ATOM 1459 C CA . SER A 1 197 ? -1.747 33.5 7.809 1 54.38 197 SER A CA 1
ATOM 1460 C C . SER A 1 197 ? -2.371 34.5 8.781 1 54.38 197 SER A C 1
ATOM 1462 O O . SER A 1 197 ? -3.059 35.438 8.367 1 54.38 197 SER A O 1
ATOM 1464 N N . LEU A 1 198 ? -2.121 34.25 10.078 1 56.88 198 LEU A N 1
ATOM 1465 C CA . LEU A 1 198 ? -2.611 35.188 11.055 1 56.88 198 LEU A CA 1
ATOM 1466 C C . LEU A 1 198 ? -1.919 36.562 10.883 1 56.88 198 LEU A C 1
ATOM 1468 O O . LEU A 1 198 ? -2.562 37.594 10.961 1 56.88 198 LEU A O 1
ATOM 1472 N N . ILE A 1 199 ? -0.561 36.406 10.648 1 59.56 199 ILE A N 1
ATOM 1473 C CA . ILE A 1 199 ? 0.203 37.625 10.352 1 59.56 199 ILE A CA 1
ATOM 1474 C C . ILE A 1 199 ? -0.283 38.219 9.039 1 59.56 199 ILE A C 1
ATOM 1476 O O . ILE A 1 199 ? -0.478 39.438 8.945 1 59.56 199 ILE A O 1
ATOM 1480 N N . GLU A 1 200 ? -0.53 37.469 8.156 1 60.19 200 GLU A N 1
ATOM 1481 C CA . GLU A 1 200 ? -1.045 37.938 6.875 1 60.19 200 GLU A CA 1
ATOM 1482 C C . GLU A 1 200 ? -2.473 38.469 7.012 1 60.19 200 GLU A C 1
ATOM 1484 O O . GLU A 1 200 ? -2.828 39.469 6.406 1 60.19 200 GLU A O 1
ATOM 1489 N N . ARG A 1 201 ? -3.252 37.812 7.73 1 61.19 201 ARG A N 1
ATOM 1490 C CA . ARG A 1 201 ? -4.613 38.25 7.98 1 61.19 201 ARG A CA 1
ATOM 1491 C C . ARG A 1 201 ? -4.609 39.594 8.75 1 61.19 201 ARG A C 1
ATOM 1493 O O . ARG A 1 201 ? -5.379 40.5 8.43 1 61.19 201 ARG A O 1
ATOM 1500 N N . ALA A 1 202 ? -3.803 39.594 9.734 1 63.91 202 ALA A N 1
ATOM 1501 C CA . ALA A 1 202 ? -3.641 40.844 10.477 1 63.91 202 ALA A CA 1
ATOM 1502 C C . ALA A 1 202 ? -3.148 41.969 9.57 1 63.91 202 ALA A C 1
ATOM 1504 O O . ALA A 1 202 ? -3.656 43.094 9.625 1 63.91 202 ALA A O 1
ATOM 1505 N N . ALA A 1 203 ? -2.186 41.531 8.703 1 65.31 203 ALA A N 1
ATOM 1506 C CA . ALA A 1 203 ? -1.626 42.5 7.762 1 65.31 203 ALA A CA 1
ATOM 1507 C C . ALA A 1 203 ? -2.652 42.906 6.703 1 65.31 203 ALA A C 1
ATOM 1509 O O . ALA A 1 203 ? -2.688 44.031 6.254 1 65.31 203 ALA A O 1
ATOM 1510 N N . ALA A 1 204 ? -3.488 42 6.414 1 66.56 204 ALA A N 1
ATOM 1511 C CA . ALA A 1 204 ? -4.488 42.219 5.375 1 66.56 204 ALA A CA 1
ATOM 1512 C C . ALA A 1 204 ? -5.699 42.969 5.926 1 66.56 204 ALA A C 1
ATOM 1514 O O . ALA A 1 204 ? -6.406 43.656 5.18 1 66.56 204 ALA A O 1
ATOM 1515 N N . HIS A 1 205 ? -5.938 42.812 7.215 1 67.94 205 HIS A N 1
ATOM 1516 C CA . HIS A 1 205 ? -7.09 43.469 7.836 1 67.94 205 HIS A CA 1
ATOM 1517 C C . HIS A 1 205 ? -6.684 44.25 9.078 1 67.94 205 HIS A C 1
ATOM 1519 O O . HIS A 1 205 ? -7.133 43.938 10.188 1 67.94 205 HIS A O 1
ATOM 1525 N N . PRO A 1 206 ? -5.891 45.25 8.859 1 69.25 206 PRO A N 1
ATOM 1526 C CA . PRO A 1 206 ? -5.352 46.031 9.984 1 69.25 206 PRO A CA 1
ATOM 1527 C C . PRO A 1 206 ? -6.445 46.688 10.828 1 69.25 206 PRO A C 1
ATOM 1529 O O . PRO A 1 206 ? -6.215 47.031 11.992 1 69.25 206 PRO A O 1
ATOM 1532 N N . ASP A 1 207 ? -7.559 46.656 10.219 1 76.12 207 ASP A N 1
ATOM 1533 C CA . ASP A 1 207 ? -8.656 47.344 10.898 1 76.12 207 ASP A CA 1
ATOM 1534 C C . ASP A 1 207 ? -9.258 46.469 11.984 1 76.12 207 ASP A C 1
ATOM 1536 O O . ASP A 1 207 ? -9.93 46.969 12.898 1 76.12 207 ASP A O 1
ATOM 1540 N N . VAL A 1 208 ? -9.062 45.25 11.938 1 74.31 208 VAL A N 1
ATOM 1541 C CA . VAL A 1 208 ? -9.609 44.344 12.938 1 74.31 208 VAL A CA 1
ATOM 1542 C C . VAL A 1 208 ? -8.977 44.625 14.297 1 74.31 208 VAL A C 1
ATOM 1544 O O . VAL A 1 208 ? -9.672 44.656 15.312 1 74.31 208 VAL A O 1
ATOM 1547 N N . LEU A 1 209 ? -7.676 44.875 14.383 1 73.81 209 LEU A N 1
ATOM 1548 C CA . LEU A 1 209 ? -6.953 45.125 15.625 1 73.81 209 LEU A CA 1
ATOM 1549 C C . LEU A 1 209 ? -6.629 46.625 15.773 1 73.81 209 LEU A C 1
ATOM 1551 O O . LEU A 1 209 ? -6.504 47.125 16.891 1 73.81 209 LEU A O 1
ATOM 1555 N N . GLY A 1 210 ? -6.668 47.312 14.727 1 76.19 210 GLY A N 1
ATOM 1556 C CA . GLY A 1 210 ? -6.078 48.625 14.664 1 76.19 210 GLY A CA 1
ATOM 1557 C C . GLY A 1 210 ? -4.664 48.625 14.109 1 76.19 210 GLY A C 1
ATOM 1558 O O . GLY A 1 210 ? -3.934 47.656 14.258 1 76.19 210 GLY A O 1
ATOM 1559 N N . PRO A 1 211 ? -4.355 49.656 13.258 1 72.38 211 PRO A N 1
ATOM 1560 C CA . PRO A 1 211 ? -3.061 49.656 12.57 1 72.38 211 PRO A CA 1
ATOM 1561 C C . PRO A 1 211 ? -1.881 49.5 13.523 1 72.38 211 PRO A C 1
ATOM 1563 O O . PRO A 1 211 ? -0.934 48.781 13.227 1 72.38 211 PRO A O 1
ATOM 1566 N N . LEU A 1 212 ? -1.878 50.188 14.562 1 68.75 212 LEU A N 1
ATOM 1567 C CA . LEU A 1 212 ? -0.787 50.062 15.523 1 68.75 212 LEU A CA 1
ATOM 1568 C C . LEU A 1 212 ? -0.796 48.719 16.203 1 68.75 212 LEU A C 1
ATOM 1570 O O . LEU A 1 212 ? 0.259 48.094 16.406 1 68.75 212 LEU A O 1
ATOM 1574 N N . GLU A 1 213 ? -1.944 48.312 16.5 1 74.88 213 GLU A N 1
ATOM 1575 C CA . GLU A 1 213 ? -2.111 47 17.125 1 74.88 213 GLU A CA 1
ATOM 1576 C C . GLU A 1 213 ? -1.684 45.875 16.188 1 74.88 213 GLU A C 1
ATOM 1578 O O . GLU A 1 213 ? -1.079 44.875 16.609 1 74.88 213 GLU A O 1
ATOM 1583 N N . THR A 1 214 ? -2.033 46 14.977 1 73.12 214 THR A N 1
ATOM 1584 C CA . THR A 1 214 ? -1.629 45.031 13.977 1 73.12 214 THR A CA 1
ATOM 1585 C C . THR A 1 214 ? -0.108 44.969 13.875 1 73.12 214 THR A C 1
ATOM 1587 O O . THR A 1 214 ? 0.465 43.875 13.82 1 73.12 214 THR A O 1
ATOM 1590 N N . ARG A 1 215 ? 0.591 46.125 13.828 1 72.31 215 ARG A N 1
ATOM 1591 C CA . ARG A 1 215 ? 2.049 46.156 13.773 1 72.31 215 ARG A CA 1
ATOM 1592 C C . ARG A 1 215 ? 2.658 45.469 15 1 72.31 215 ARG A C 1
ATOM 15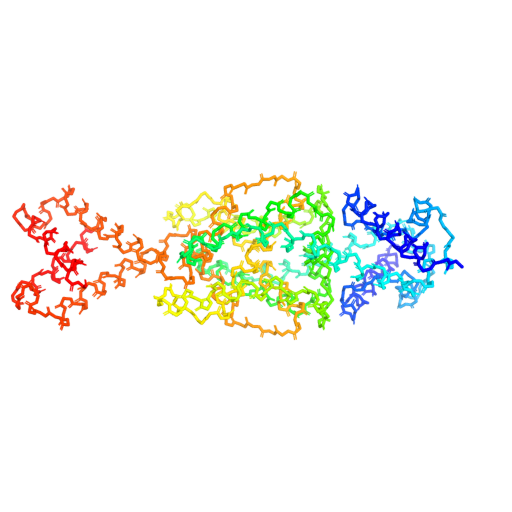94 O O . ARG A 1 215 ? 3.627 44.719 14.883 1 72.31 215 ARG A O 1
ATOM 1601 N N . LEU A 1 216 ? 2.125 45.75 16.109 1 75.44 216 LEU A N 1
ATOM 1602 C CA . LEU A 1 216 ? 2.615 45.156 17.344 1 75.44 216 LEU A CA 1
ATOM 1603 C C . LEU A 1 216 ? 2.379 43.656 17.375 1 75.44 216 LEU A C 1
ATOM 1605 O O . LEU A 1 216 ? 3.242 42.875 17.812 1 75.44 216 LEU A O 1
ATOM 1609 N N . PHE A 1 217 ? 1.288 43.25 16.922 1 75.19 217 PHE A N 1
ATOM 1610 C CA . PHE A 1 217 ? 0.949 41.844 16.844 1 75.19 217 PHE A CA 1
ATOM 1611 C C . PHE A 1 217 ? 1.944 41.094 15.969 1 75.19 217 PHE A C 1
ATOM 1613 O O . PHE A 1 217 ? 2.436 40.031 16.344 1 75.19 217 PHE A O 1
ATOM 1620 N N . ILE A 1 218 ? 2.184 41.625 14.875 1 73.06 218 ILE A N 1
ATOM 1621 C CA . ILE A 1 218 ? 3.119 41 13.945 1 73.06 218 ILE A CA 1
ATOM 1622 C C . ILE A 1 218 ? 4.516 40.969 14.57 1 73.06 218 ILE A C 1
ATOM 1624 O O . ILE A 1 218 ? 5.207 39.938 14.492 1 73.06 218 ILE A O 1
ATOM 1628 N N . GLU A 1 219 ? 4.914 42.062 15.172 1 73.94 219 GLU A N 1
ATOM 1629 C CA . GLU A 1 219 ? 6.207 42.125 15.852 1 73.94 219 GLU A CA 1
ATOM 1630 C C . GLU A 1 219 ? 6.293 41.062 16.953 1 73.94 219 GLU A C 1
ATOM 1632 O O . GLU A 1 219 ? 7.297 40.375 17.078 1 73.94 219 GLU A O 1
ATOM 1637 N N . TRP A 1 220 ? 5.336 41 17.734 1 72.62 220 TRP A N 1
ATOM 1638 C CA . TRP A 1 220 ? 5.305 40.062 18.859 1 72.62 220 TRP A CA 1
ATOM 1639 C C . TRP A 1 220 ? 5.285 38.625 18.375 1 72.62 220 TRP A C 1
ATOM 1641 O O . TRP A 1 220 ? 5.965 37.781 18.938 1 72.62 220 TRP A O 1
ATOM 1651 N N . ALA A 1 221 ? 4.504 38.375 17.406 1 70.62 221 ALA A N 1
ATOM 1652 C CA . ALA A 1 221 ? 4.469 37.031 16.812 1 70.62 221 ALA A CA 1
ATOM 1653 C C . ALA A 1 221 ? 5.852 36.625 16.312 1 70.62 221 ALA A C 1
ATOM 1655 O O . ALA A 1 221 ? 6.266 35.469 16.5 1 70.62 221 ALA A O 1
ATOM 1656 N N . GLN A 1 222 ? 6.52 37.562 15.719 1 64.62 222 GLN A N 1
ATOM 1657 C CA . GLN A 1 222 ? 7.871 37.312 15.234 1 64.62 222 GLN A CA 1
ATOM 1658 C C . GLN A 1 222 ? 8.852 37.094 16.391 1 64.62 222 GLN A C 1
ATOM 1660 O O . GLN A 1 222 ? 9.734 36.25 16.312 1 64.62 222 GLN A O 1
ATOM 1665 N N . ARG A 1 223 ? 8.766 37.906 17.391 1 67.5 223 ARG A N 1
ATOM 1666 C CA . ARG A 1 223 ? 9.617 37.781 18.562 1 67.5 223 ARG A CA 1
ATOM 1667 C C . ARG A 1 223 ? 9.406 36.438 19.25 1 67.5 223 ARG A C 1
ATOM 1669 O O . ARG A 1 223 ? 10.359 35.844 19.75 1 67.5 223 ARG A O 1
ATOM 1676 N N . LEU A 1 224 ? 8.195 36.062 19.375 1 63.69 224 LEU A N 1
ATOM 1677 C CA . LEU A 1 224 ? 7.867 34.781 20.016 1 63.69 224 LEU A CA 1
ATOM 1678 C C . LEU A 1 224 ? 8.461 33.625 19.219 1 63.69 224 LEU A C 1
ATOM 1680 O O . LEU A 1 224 ? 8.781 32.562 19.797 1 63.69 224 LEU A O 1
ATOM 1684 N N . GLU A 1 225 ? 8.586 33.812 18.062 1 60.75 225 GLU A N 1
ATOM 1685 C CA . GLU A 1 225 ? 9.219 32.812 17.188 1 60.75 225 GLU A CA 1
ATOM 1686 C C . GLU A 1 225 ? 10.727 32.781 17.406 1 60.75 225 GLU A C 1
ATOM 1688 O O . GLU A 1 225 ? 11.344 31.703 17.328 1 60.75 225 GLU A O 1
ATOM 1693 N N . ASN A 1 226 ? 11.289 33.906 17.391 1 55.53 226 ASN A N 1
ATOM 1694 C CA . ASN A 1 226 ? 12.742 34.031 17.5 1 55.53 226 ASN A CA 1
ATOM 1695 C C . ASN A 1 226 ? 13.219 33.688 18.906 1 55.53 226 ASN A C 1
ATOM 1697 O O . ASN A 1 226 ? 14.383 33.344 19.109 1 55.53 226 ASN A O 1
ATOM 1701 N N . ASP A 1 227 ? 12.453 33.875 19.906 1 50.44 227 ASP A N 1
ATOM 1702 C CA . ASP A 1 227 ? 12.93 33.625 21.266 1 50.44 227 ASP A CA 1
ATOM 1703 C C . ASP A 1 227 ? 12.664 32.188 21.703 1 50.44 227 ASP A C 1
ATOM 1705 O O . ASP A 1 227 ? 12.875 31.844 22.875 1 50.44 227 ASP A O 1
ATOM 1709 N N . ALA A 1 228 ? 12.156 31.422 20.875 1 46 228 ALA A N 1
ATOM 1710 C CA . ALA A 1 228 ? 12.422 30.016 21.188 1 46 228 ALA A CA 1
ATOM 1711 C C . ALA A 1 228 ? 13.82 29.609 20.75 1 46 228 ALA A C 1
ATOM 1713 O O . ALA A 1 228 ? 14.352 30.156 19.781 1 46 228 ALA A O 1
ATOM 1714 N N . MET B 1 1 ? -28.984 -29.75 -16.984 1 52.44 1 MET B N 1
ATOM 1715 C CA . MET B 1 1 ? -28.938 -29.25 -15.609 1 52.44 1 MET B CA 1
ATOM 1716 C C . MET B 1 1 ? -29.766 -27.969 -15.469 1 52.44 1 MET B C 1
ATOM 1718 O O . MET B 1 1 ? -29.656 -27.062 -16.281 1 52.44 1 MET B O 1
ATOM 1722 N N . THR B 1 2 ? -30.719 -27.859 -14.641 1 60.59 2 THR B N 1
ATOM 1723 C CA . THR B 1 2 ? -31.609 -26.719 -14.508 1 60.59 2 THR B CA 1
ATOM 1724 C C . THR B 1 2 ? -30.812 -25.453 -14.188 1 60.59 2 THR B C 1
ATOM 1726 O O . THR B 1 2 ? -29.703 -25.516 -13.656 1 60.59 2 THR B O 1
ATOM 1729 N N . GLU B 1 3 ? -31.297 -24.359 -14.75 1 58.88 3 GLU B N 1
ATOM 1730 C CA . GLU B 1 3 ? -30.703 -23.031 -14.547 1 58.88 3 GLU B CA 1
ATOM 1731 C C . GLU B 1 3 ? -30.344 -22.812 -13.078 1 58.88 3 GLU B C 1
ATOM 1733 O O . GLU B 1 3 ? -29.297 -22.25 -12.773 1 58.88 3 GLU B O 1
ATOM 1738 N N . MET B 1 4 ? -31.25 -23.25 -12.25 1 59.5 4 MET B N 1
ATOM 1739 C CA . MET B 1 4 ? -31.047 -23.094 -10.812 1 59.5 4 MET B CA 1
ATOM 1740 C C . MET B 1 4 ? -29.875 -23.938 -10.328 1 59.5 4 MET B C 1
ATOM 1742 O O . MET B 1 4 ? -29.109 -23.5 -9.477 1 59.5 4 MET B O 1
ATOM 1746 N N . ALA B 1 5 ? -29.812 -25.109 -10.906 1 59.69 5 ALA B N 1
ATOM 1747 C CA . ALA B 1 5 ? -28.734 -26.016 -10.531 1 59.69 5 ALA B CA 1
ATOM 1748 C C . ALA B 1 5 ? -27.375 -25.484 -10.984 1 59.69 5 ALA B C 1
ATOM 1750 O O . ALA B 1 5 ? -26.375 -25.656 -10.305 1 59.69 5 ALA B O 1
ATOM 1751 N N . GLN B 1 6 ? -27.391 -24.859 -12.141 1 69.62 6 GLN B N 1
ATOM 1752 C CA . GLN B 1 6 ? -26.172 -24.281 -12.688 1 69.62 6 GLN B CA 1
ATOM 1753 C C . GLN B 1 6 ? -25.703 -23.109 -11.836 1 69.62 6 GLN B C 1
ATOM 1755 O O . GLN B 1 6 ? -24.5 -22.953 -11.586 1 69.62 6 GLN B O 1
ATOM 1760 N N . VAL B 1 7 ? -26.719 -22.281 -11.5 1 68.75 7 VAL B N 1
ATOM 1761 C CA . VAL B 1 7 ? -26.391 -21.125 -10.656 1 68.75 7 VAL B CA 1
ATOM 1762 C C . VAL B 1 7 ? -25.844 -21.609 -9.32 1 68.75 7 VAL B C 1
ATOM 1764 O O . VAL B 1 7 ? -24.891 -21.031 -8.781 1 68.75 7 VAL B O 1
ATOM 1767 N N . ASP B 1 8 ? -26.312 -22.734 -9.047 1 82.81 8 ASP B N 1
ATOM 1768 C CA . ASP B 1 8 ? -25.906 -23.297 -7.766 1 82.81 8 ASP B CA 1
ATOM 1769 C C . ASP B 1 8 ? -24.469 -23.812 -7.828 1 82.81 8 ASP B C 1
ATOM 1771 O O . ASP B 1 8 ? -23.672 -23.547 -6.93 1 82.81 8 ASP B O 1
ATOM 1775 N N . THR B 1 9 ? -24.188 -24.453 -9.047 1 89.88 9 THR B N 1
ATOM 1776 C CA . THR B 1 9 ? -22.859 -25.016 -9.18 1 89.88 9 THR B CA 1
ATOM 1777 C C . THR B 1 9 ? -21.812 -23.906 -9.281 1 89.88 9 THR B C 1
ATOM 1779 O O . THR B 1 9 ? -20.734 -24 -8.68 1 89.88 9 THR B O 1
ATOM 1782 N N . ARG B 1 10 ? -22.125 -22.922 -10.055 1 91.56 10 ARG B N 1
ATOM 1783 C CA . ARG B 1 10 ? -21.234 -21.781 -10.172 1 91.56 10 ARG B CA 1
ATOM 1784 C C . ARG B 1 10 ? -20.953 -21.156 -8.812 1 91.56 10 ARG B C 1
ATOM 1786 O O . ARG B 1 10 ? -19.797 -20.875 -8.477 1 91.56 10 ARG B O 1
ATOM 1793 N N . THR B 1 11 ? -22 -21 -8.117 1 90.88 11 THR B N 1
ATOM 1794 C CA . THR B 1 11 ? -21.891 -20.406 -6.793 1 90.88 11 THR B CA 1
ATOM 1795 C C . THR B 1 11 ? -21.094 -21.312 -5.863 1 90.88 11 THR B C 1
ATOM 1797 O O . THR B 1 11 ? -20.281 -20.828 -5.07 1 90.88 11 THR B O 1
ATOM 1800 N N . ARG B 1 12 ? -21.281 -22.547 -5.973 1 91.56 12 ARG B N 1
ATOM 1801 C CA . ARG B 1 12 ? -20.531 -23.5 -5.156 1 91.56 12 ARG B CA 1
ATOM 1802 C C . ARG B 1 12 ? -19.031 -23.438 -5.473 1 91.56 12 ARG B C 1
ATOM 1804 O O . ARG B 1 12 ? -18.203 -23.484 -4.57 1 91.56 12 ARG B O 1
ATOM 1811 N N . LEU B 1 13 ? -18.797 -23.344 -6.719 1 93.31 13 LEU B N 1
ATOM 1812 C CA . LEU B 1 13 ? -17.406 -23.234 -7.145 1 93.31 13 LEU B CA 1
ATOM 1813 C C . LEU B 1 13 ? -16.766 -21.938 -6.645 1 93.31 13 LEU B C 1
ATOM 1815 O O . LEU B 1 13 ? -15.641 -21.953 -6.148 1 93.31 13 LEU B O 1
ATOM 1819 N N . LEU B 1 14 ? -17.484 -20.938 -6.777 1 91.69 14 LEU B N 1
ATOM 1820 C CA . LEU B 1 14 ? -17 -19.625 -6.32 1 91.69 14 LEU B CA 1
ATOM 1821 C C . LEU B 1 14 ? -16.766 -19.641 -4.812 1 91.69 14 LEU B C 1
ATOM 1823 O O . LEU B 1 14 ? -15.742 -19.156 -4.34 1 91.69 14 LEU B O 1
ATOM 1827 N N . ASN B 1 15 ? -17.672 -20.219 -4.082 1 90.19 15 ASN B N 1
ATOM 1828 C CA . ASN B 1 15 ? -17.531 -20.297 -2.633 1 90.19 15 ASN B CA 1
ATOM 1829 C C . ASN B 1 15 ? -16.359 -21.172 -2.227 1 90.19 15 ASN B C 1
ATOM 1831 O O . ASN B 1 15 ? -15.609 -20.844 -1.304 1 90.19 15 ASN B O 1
ATOM 1835 N N . ALA B 1 16 ? -16.203 -22.25 -2.902 1 92.06 16 ALA B N 1
ATOM 1836 C CA . ALA B 1 16 ? -15.086 -23.141 -2.631 1 92.06 16 ALA B CA 1
ATOM 1837 C C . ALA B 1 16 ? -13.75 -22.438 -2.859 1 92.06 16 ALA B C 1
ATOM 1839 O O . ALA B 1 16 ? -12.836 -22.547 -2.045 1 92.06 16 ALA B O 1
ATOM 1840 N N . ALA B 1 17 ? -13.703 -21.734 -4.02 1 91.62 17 ALA B N 1
ATOM 1841 C CA . ALA B 1 17 ? -12.492 -20.984 -4.324 1 91.62 17 ALA B CA 1
ATOM 1842 C C . ALA B 1 17 ? -12.211 -19.938 -3.258 1 91.62 17 ALA B C 1
ATOM 1844 O O . ALA B 1 17 ? -11.078 -19.812 -2.781 1 91.62 17 ALA B O 1
ATOM 1845 N N . ALA B 1 18 ? -13.219 -19.25 -2.895 1 86.25 18 ALA B N 1
ATOM 1846 C CA . ALA B 1 18 ? -13.094 -18.219 -1.877 1 86.25 18 ALA B CA 1
ATOM 1847 C C . ALA B 1 18 ? -12.609 -18.797 -0.552 1 86.25 18 ALA B C 1
ATOM 1849 O O . ALA B 1 18 ? -11.727 -18.234 0.093 1 86.25 18 ALA B O 1
ATOM 1850 N N . ASP B 1 19 ? -13.156 -19.891 -0.182 1 87.31 19 ASP B N 1
ATOM 1851 C CA . ASP B 1 19 ? -12.789 -20.562 1.066 1 87.31 19 ASP B CA 1
ATOM 1852 C C . ASP B 1 19 ? -11.336 -21.016 1.042 1 87.31 19 ASP B C 1
ATOM 1854 O O . ASP B 1 19 ? -10.617 -20.875 2.037 1 87.31 19 ASP B O 1
ATOM 1858 N N . LEU B 1 20 ? -10.984 -21.531 -0.045 1 87.5 20 LEU B N 1
ATOM 1859 C CA . LEU B 1 20 ? -9.617 -22.016 -0.179 1 87.5 20 LEU B CA 1
ATOM 1860 C C . LEU B 1 20 ? -8.625 -20.859 -0.116 1 87.5 20 LEU B C 1
ATOM 1862 O O . LEU B 1 20 ? -7.578 -20.953 0.522 1 87.5 20 LEU B O 1
ATOM 1866 N N . ILE B 1 21 ? -8.977 -19.781 -0.696 1 81.88 21 ILE B N 1
ATOM 1867 C CA . ILE B 1 21 ? -8.133 -18.594 -0.681 1 81.88 21 ILE B CA 1
ATOM 1868 C C . ILE B 1 21 ? -8.047 -18.031 0.739 1 81.88 21 ILE B C 1
ATOM 1870 O O . ILE B 1 21 ? -6.98 -17.625 1.189 1 81.88 21 ILE B O 1
ATOM 1874 N N . ALA B 1 22 ? -9.141 -18.062 1.366 1 76.5 22 ALA B N 1
ATOM 1875 C CA . ALA B 1 22 ? -9.203 -17.562 2.736 1 76.5 22 ALA B CA 1
ATOM 1876 C C . ALA B 1 22 ? -8.352 -18.422 3.672 1 76.5 22 ALA B C 1
ATOM 1878 O O . ALA B 1 22 ? -7.742 -17.906 4.613 1 76.5 22 ALA B O 1
ATOM 1879 N N . SER B 1 23 ? -8.32 -19.672 3.387 1 80.75 23 SER B N 1
ATOM 1880 C CA . SER B 1 23 ? -7.617 -20.609 4.262 1 80.75 23 SER B CA 1
ATOM 1881 C C . SER B 1 23 ? -6.117 -20.578 4.004 1 80.75 23 SER B C 1
ATOM 1883 O O . SER B 1 23 ? -5.324 -20.984 4.859 1 80.75 23 SER B O 1
ATOM 1885 N N . SER B 1 24 ? -5.797 -20.172 2.797 1 76.69 24 SER B N 1
ATOM 1886 C CA . SER B 1 24 ? -4.383 -20.109 2.43 1 76.69 24 SER B CA 1
ATOM 1887 C C . SER B 1 24 ? -4.074 -18.812 1.666 1 76.69 24 SER B C 1
ATOM 1889 O O . SER B 1 24 ? -3.711 -18.859 0.489 1 76.69 24 SER B O 1
ATOM 1891 N N . PRO B 1 25 ? -4.117 -17.75 2.477 1 65.81 25 PRO B N 1
ATOM 1892 C CA . PRO B 1 25 ? -3.918 -16.469 1.793 1 65.81 25 PRO B CA 1
ATOM 1893 C C . PRO B 1 25 ? -2.553 -16.359 1.12 1 65.81 25 PRO B C 1
ATOM 1895 O O . PRO B 1 25 ? -1.545 -16.781 1.69 1 65.81 25 PRO B O 1
ATOM 1898 N N . GLY B 1 26 ? -2.512 -15.898 -0.174 1 64.69 26 GLY B N 1
ATOM 1899 C CA . GLY B 1 26 ? -1.271 -15.68 -0.901 1 64.69 26 GLY B CA 1
ATOM 1900 C C . GLY B 1 26 ? -0.807 -16.906 -1.671 1 64.69 26 GLY B C 1
ATOM 1901 O O . GLY B 1 26 ? 0.073 -16.797 -2.529 1 64.69 26 GLY B O 1
ATOM 1902 N N . GLU B 1 27 ? -1.4 -18.016 -1.339 1 70.12 27 GLU B N 1
ATOM 1903 C CA . GLU B 1 27 ? -1.02 -19.25 -2.039 1 70.12 27 GLU B CA 1
ATOM 1904 C C . GLU B 1 27 ? -1.752 -19.359 -3.371 1 70.12 27 GLU B C 1
ATOM 1906 O O . GLU B 1 27 ? -2.793 -18.734 -3.574 1 70.12 27 GLU B O 1
ATOM 1911 N N . GLU B 1 28 ? -1.095 -20.125 -4.219 1 73 28 GLU B N 1
ATOM 1912 C CA . GLU B 1 28 ? -1.741 -20.391 -5.5 1 73 28 GLU B CA 1
ATOM 1913 C C . GLU B 1 28 ? -2.998 -21.234 -5.32 1 73 28 GLU B C 1
ATOM 1915 O O . GLU B 1 28 ? -3.006 -22.188 -4.535 1 73 28 GLU B O 1
ATOM 1920 N N . VAL B 1 29 ? -3.994 -20.828 -5.996 1 78.88 29 VAL B N 1
ATOM 1921 C CA . VAL B 1 29 ? -5.266 -21.531 -5.914 1 78.88 29 VAL B CA 1
ATOM 1922 C C . VAL B 1 29 ? -5.195 -22.812 -6.754 1 78.88 29 VAL B C 1
ATOM 1924 O O . VAL B 1 29 ? -4.867 -22.766 -7.941 1 78.88 29 VAL B O 1
ATOM 1927 N N . SER B 1 30 ? -5.422 -23.922 -6.137 1 86.62 30 SER B N 1
ATOM 1928 C CA . SER B 1 30 ? -5.496 -25.203 -6.84 1 86.62 30 SER B CA 1
ATOM 1929 C C . SER B 1 30 ? -6.887 -25.438 -7.422 1 86.62 30 SER B C 1
ATOM 1931 O O . SER B 1 30 ? -7.863 -25.562 -6.68 1 86.62 30 SER B O 1
ATOM 1933 N N . LEU B 1 31 ? -6.934 -25.547 -8.719 1 92.12 31 LEU B N 1
ATOM 1934 C CA . LEU B 1 31 ? -8.219 -25.812 -9.367 1 92.12 31 LEU B CA 1
ATOM 1935 C C . LEU B 1 31 ? -8.758 -27.172 -8.969 1 92.12 31 LEU B C 1
ATOM 1937 O O . LEU B 1 31 ? -9.969 -27.344 -8.805 1 92.12 31 LEU B O 1
ATOM 1941 N N . ARG B 1 32 ? -7.871 -28.078 -8.766 1 92.69 32 ARG B N 1
ATOM 1942 C CA . ARG B 1 32 ? -8.281 -29.406 -8.344 1 92.69 32 ARG B CA 1
ATOM 1943 C C . ARG B 1 32 ? -8.922 -29.375 -6.961 1 92.69 32 ARG B C 1
ATOM 1945 O O . ARG B 1 32 ? -9.961 -30 -6.734 1 92.69 32 ARG B O 1
ATOM 1952 N N . ALA B 1 33 ? -8.32 -28.609 -6.129 1 93.25 33 ALA B N 1
ATOM 1953 C CA . ALA B 1 33 ? -8.844 -28.484 -4.773 1 93.25 33 ALA B CA 1
ATOM 1954 C C . ALA B 1 33 ? -10.211 -27.797 -4.773 1 93.25 33 ALA B C 1
ATOM 1956 O O . ALA B 1 33 ? -11.102 -28.172 -4.012 1 93.25 33 ALA B O 1
ATOM 1957 N N . VAL B 1 34 ? -10.375 -26.828 -5.602 1 94.5 34 VAL B N 1
ATOM 1958 C CA . VAL B 1 34 ? -11.641 -26.109 -5.727 1 94.5 34 VAL B CA 1
ATOM 1959 C C . VAL B 1 34 ? -12.727 -27.078 -6.211 1 94.5 34 VAL B C 1
ATOM 1961 O O . VAL B 1 34 ? -13.828 -27.109 -5.648 1 94.5 34 VAL B O 1
ATOM 1964 N N . CYS B 1 35 ? -12.422 -27.844 -7.195 1 95.62 35 CYS B N 1
ATOM 1965 C CA . CYS B 1 35 ? -13.375 -28.797 -7.75 1 95.62 35 CYS B CA 1
ATOM 1966 C C . CYS B 1 35 ? -13.758 -29.844 -6.711 1 95.62 35 CYS B C 1
ATOM 1968 O O . CYS B 1 35 ? -14.93 -30.188 -6.57 1 95.62 35 CYS B O 1
ATOM 1970 N N . ASP B 1 36 ? -12.758 -30.312 -6.004 1 95.44 36 ASP B N 1
ATOM 1971 C CA . ASP B 1 36 ? -13 -31.297 -4.965 1 95.44 36 ASP B CA 1
ATOM 1972 C C . ASP B 1 36 ? -13.945 -30.75 -3.895 1 95.44 36 ASP B C 1
ATOM 1974 O O . ASP B 1 36 ? -14.891 -31.438 -3.488 1 95.44 36 ASP B O 1
ATOM 1978 N N . ALA B 1 37 ? -13.711 -29.609 -3.496 1 93.19 37 ALA B N 1
ATOM 1979 C CA . ALA B 1 37 ? -14.523 -28.969 -2.459 1 93.19 37 ALA B CA 1
ATOM 1980 C C . ALA B 1 37 ? -15.945 -28.719 -2.951 1 93.19 37 ALA B C 1
ATOM 1982 O O . ALA B 1 37 ? -16.891 -28.797 -2.176 1 93.19 37 ALA B O 1
ATOM 1983 N N . ALA B 1 38 ? -16.078 -28.422 -4.203 1 93.75 38 ALA B N 1
ATOM 1984 C CA . ALA B 1 38 ? -17.375 -28.109 -4.785 1 93.75 38 ALA B CA 1
ATOM 1985 C C . ALA B 1 38 ? -18.094 -29.375 -5.238 1 93.75 38 ALA B C 1
ATOM 1987 O O . ALA B 1 38 ? -19.281 -29.344 -5.57 1 93.75 38 ALA B O 1
ATOM 1988 N N . GLY B 1 39 ? -17.391 -30.453 -5.312 1 94.38 39 GLY B N 1
ATOM 1989 C CA . GLY B 1 39 ? -17.969 -31.719 -5.723 1 94.38 39 GLY B CA 1
ATOM 1990 C C . GLY B 1 39 ? -18.234 -31.812 -7.215 1 94.38 39 GLY B C 1
ATOM 1991 O O . GLY B 1 39 ? -19.25 -32.344 -7.641 1 94.38 39 GLY B O 1
ATOM 1992 N N . VAL B 1 40 ? -17.375 -31.203 -7.969 1 94.88 40 VAL B N 1
ATOM 1993 C CA . VAL B 1 40 ? -17.547 -31.234 -9.422 1 94.88 40 VAL B CA 1
ATOM 1994 C C . VAL B 1 40 ? -16.219 -31.594 -10.086 1 94.88 40 VAL B C 1
ATOM 1996 O O . VAL B 1 40 ? -15.18 -31.625 -9.438 1 94.88 40 VAL B O 1
ATOM 1999 N N . LYS B 1 41 ? -16.359 -31.875 -11.344 1 94.31 41 LYS B N 1
ATOM 2000 C CA . LYS B 1 41 ? -15.164 -32.188 -12.117 1 94.31 41 LYS B CA 1
ATOM 2001 C C . LYS B 1 41 ? -14.594 -30.969 -12.812 1 94.31 41 LYS B C 1
ATOM 2003 O O . LYS B 1 41 ? -15.289 -29.969 -12.969 1 94.31 41 LYS B O 1
ATOM 2008 N N . MET B 1 42 ? -13.391 -31.047 -13.289 1 94.31 42 MET B N 1
ATOM 2009 C CA . MET B 1 42 ? -12.625 -29.953 -13.891 1 94.31 42 MET B CA 1
ATOM 2010 C C . MET B 1 42 ? -13.352 -29.391 -15.102 1 94.31 42 MET B C 1
ATOM 2012 O O . MET B 1 42 ? -13.406 -28.172 -15.281 1 94.31 42 MET B O 1
ATOM 2016 N N . PRO B 1 43 ? -13.953 -30.156 -15.969 1 93.88 43 PRO B N 1
ATOM 2017 C CA . PRO B 1 43 ? -14.633 -29.594 -17.141 1 93.88 43 PRO B CA 1
ATOM 2018 C C . PRO B 1 43 ? -15.789 -28.672 -16.766 1 93.88 43 PRO B C 1
ATOM 2020 O O . PRO B 1 43 ? -16.078 -27.703 -17.469 1 93.88 43 PRO B O 1
ATOM 2023 N N . THR B 1 44 ? -16.391 -29 -15.719 1 93.12 44 THR B N 1
ATOM 2024 C CA . THR B 1 44 ? -17.484 -28.156 -15.234 1 93.12 44 THR B CA 1
ATOM 2025 C C . THR B 1 44 ? -16.984 -26.781 -14.844 1 93.12 44 THR B C 1
ATOM 2027 O O . THR B 1 44 ? -17.609 -25.766 -15.164 1 93.12 44 THR B O 1
ATOM 2030 N N . LEU B 1 45 ? -15.789 -26.719 -14.109 1 94.25 45 LEU B N 1
ATOM 2031 C CA . LEU B 1 45 ? -15.18 -25.438 -13.734 1 94.25 45 LEU B CA 1
ATOM 2032 C C . LEU B 1 45 ? -14.852 -24.609 -14.961 1 94.25 45 LEU B C 1
ATOM 2034 O O . LEU B 1 45 ? -15.141 -23.406 -15 1 94.25 45 LEU B O 1
ATOM 2038 N N . TYR B 1 46 ? -14.352 -25.297 -15.977 1 93.38 46 TYR B N 1
ATOM 2039 C CA . TYR B 1 46 ? -13.953 -24.578 -17.172 1 93.38 46 TYR B CA 1
ATOM 2040 C C . TYR B 1 46 ? -15.164 -24.109 -17.969 1 93.38 46 TYR B C 1
ATOM 2042 O O . TYR B 1 46 ? -15.102 -23.094 -18.672 1 93.38 46 TYR B O 1
ATOM 2050 N N . HIS B 1 47 ? -16.25 -24.875 -17.875 1 93.31 47 HIS B N 1
ATOM 2051 C CA . HIS B 1 47 ? -17.484 -24.453 -18.516 1 93.31 47 HIS B CA 1
ATOM 2052 C C . HIS B 1 47 ? -17.969 -23.109 -17.953 1 93.31 47 HIS B C 1
ATOM 2054 O O . HIS B 1 47 ? -18.391 -22.234 -18.703 1 93.31 47 HIS B O 1
ATOM 2060 N N . PHE B 1 48 ? -17.766 -22.922 -16.703 1 93.12 48 PHE B N 1
ATOM 2061 C CA . PHE B 1 48 ? -18.312 -21.734 -16.047 1 93.12 48 PHE B CA 1
ATOM 2062 C C . PHE B 1 48 ? -17.328 -20.578 -16.109 1 93.12 48 PHE B C 1
ATOM 2064 O O . PHE B 1 48 ? -17.719 -19.422 -16.297 1 93.12 48 PHE B O 1
ATOM 2071 N N . PHE B 1 49 ? -16.016 -20.875 -15.945 1 94.19 49 PHE B N 1
ATOM 2072 C CA . PHE B 1 49 ? -15.078 -19.781 -15.734 1 94.19 49 PHE B CA 1
ATOM 2073 C C . PHE B 1 49 ? -14.07 -19.719 -16.875 1 94.19 49 PHE B C 1
ATOM 2075 O O . PHE B 1 49 ? -13.367 -18.719 -17.016 1 94.19 49 PHE B O 1
ATOM 2082 N N . GLY B 1 50 ? -14.031 -20.734 -17.641 1 91.94 50 GLY B N 1
ATOM 2083 C CA . GLY B 1 50 ? -13.148 -20.75 -18.797 1 91.94 50 GLY B CA 1
ATOM 2084 C C . GLY B 1 50 ? -11.703 -21.062 -18.438 1 91.94 50 GLY B C 1
ATOM 2085 O O . GLY B 1 50 ? -11.07 -21.906 -19.094 1 91.94 50 GLY B O 1
ATOM 2086 N N . SER B 1 51 ? -11.172 -20.406 -17.469 1 88.06 51 SER B N 1
ATOM 2087 C CA . SER B 1 51 ? -9.773 -20.562 -17.078 1 88.06 51 SER B CA 1
ATOM 2088 C C . SER B 1 51 ? -9.578 -20.266 -15.594 1 88.06 51 SER B C 1
ATOM 2090 O O . SER B 1 51 ? -10.516 -19.828 -14.914 1 88.06 51 SER B O 1
ATOM 2092 N N . LYS B 1 52 ? -8.352 -20.531 -15.156 1 85.56 52 LYS B N 1
ATOM 2093 C CA . LYS B 1 52 ? -7.992 -20.156 -13.789 1 85.56 52 LYS B CA 1
ATOM 2094 C C . LYS B 1 52 ? -8.148 -18.656 -13.57 1 85.56 52 LYS B C 1
ATOM 2096 O O . LYS B 1 52 ? -8.648 -18.219 -12.531 1 85.56 52 LYS B O 1
ATOM 2101 N N . GLN B 1 53 ? -7.734 -17.922 -14.578 1 81.06 53 GLN B N 1
ATOM 2102 C CA . GLN B 1 53 ? -7.855 -16.469 -14.5 1 81.06 53 GLN B CA 1
ATOM 2103 C C . GLN B 1 53 ? -9.312 -16.047 -14.422 1 81.06 53 GLN B C 1
ATOM 2105 O O . GLN B 1 53 ? -9.656 -15.117 -13.68 1 81.06 53 GLN B O 1
ATOM 2110 N N . GLY B 1 54 ? -10.062 -16.672 -15.164 1 85.75 54 GLY B N 1
ATOM 2111 C CA . GLY B 1 54 ? -11.484 -16.391 -15.109 1 85.75 54 GLY B CA 1
ATOM 2112 C C . GLY B 1 54 ? -12.102 -16.641 -13.742 1 85.75 54 GLY B C 1
ATOM 2113 O O . GLY B 1 54 ? -12.938 -15.859 -13.281 1 85.75 54 GLY B O 1
ATOM 2114 N N . LEU B 1 55 ? -11.719 -17.75 -13.141 1 89.06 55 LEU B N 1
ATOM 2115 C CA . LEU B 1 55 ? -12.18 -18.062 -11.789 1 89.06 55 LEU B CA 1
ATOM 2116 C C . LEU B 1 55 ? -11.719 -16.984 -10.805 1 89.06 55 LEU B C 1
ATOM 2118 O O . LEU B 1 55 ? -12.508 -16.5 -9.992 1 89.06 55 LEU B O 1
ATOM 2122 N N . LEU B 1 56 ? -10.469 -16.578 -10.867 1 84.81 56 LEU B N 1
ATOM 2123 C CA . LEU B 1 56 ? -9.914 -15.586 -9.961 1 84.81 56 LEU B CA 1
ATOM 2124 C C . LEU B 1 56 ? -10.625 -14.25 -10.117 1 84.81 56 LEU B C 1
ATOM 2126 O O . LEU B 1 56 ? -10.906 -13.57 -9.125 1 84.81 56 LEU B O 1
ATOM 2130 N N . GLU B 1 57 ? -10.938 -13.891 -11.305 1 84.56 57 GLU B N 1
ATOM 2131 C CA . GLU B 1 57 ? -11.664 -12.656 -11.562 1 84.56 57 GLU B CA 1
ATOM 2132 C C . GLU B 1 57 ? -13.055 -12.688 -10.93 1 84.56 57 GLU B C 1
ATOM 2134 O O . GLU B 1 57 ? -13.516 -11.688 -10.375 1 84.56 57 GLU B O 1
ATOM 2139 N N . ALA B 1 58 ? -13.594 -13.789 -11.047 1 87.94 58 ALA B N 1
ATOM 2140 C CA . ALA B 1 58 ? -14.922 -13.945 -10.453 1 87.94 58 ALA B CA 1
ATOM 2141 C C . ALA B 1 58 ? -14.852 -13.852 -8.93 1 87.94 58 ALA B C 1
ATOM 2143 O O . ALA B 1 58 ? -15.75 -13.289 -8.297 1 87.94 58 ALA B O 1
ATOM 2144 N N . VAL B 1 59 ? -13.844 -14.438 -8.344 1 87.62 59 VAL B N 1
ATOM 2145 C CA . VAL B 1 59 ? -13.656 -14.375 -6.902 1 87.62 59 VAL B CA 1
ATOM 2146 C C . VAL B 1 59 ? -13.406 -12.93 -6.477 1 87.62 59 VAL B C 1
ATOM 2148 O O . VAL B 1 59 ? -13.922 -12.477 -5.449 1 87.62 59 VAL B O 1
ATOM 2151 N N . ILE B 1 60 ? -12.648 -12.195 -7.227 1 85.44 60 ILE B N 1
ATOM 2152 C CA . ILE B 1 60 ? -12.383 -10.781 -6.961 1 85.44 60 ILE B CA 1
ATOM 2153 C C . ILE B 1 60 ? -13.688 -9.992 -6.988 1 85.44 60 ILE B C 1
ATOM 2155 O O . ILE B 1 60 ? -13.953 -9.188 -6.094 1 85.44 60 ILE B O 1
ATOM 2159 N N . GLU B 1 61 ? -14.469 -10.195 -7.984 1 86.38 61 GLU B N 1
ATOM 2160 C CA . GLU B 1 61 ? -15.758 -9.523 -8.086 1 86.38 61 GLU B CA 1
ATOM 2161 C C . GLU B 1 61 ? -16.625 -9.812 -6.863 1 86.38 61 GLU B C 1
ATOM 2163 O O . GLU B 1 61 ? -17.281 -8.914 -6.34 1 86.38 61 GLU B O 1
ATOM 2168 N N . ARG B 1 62 ? -16.609 -11.055 -6.492 1 86.38 62 ARG B N 1
ATOM 2169 C CA . ARG B 1 62 ? -17.359 -11.43 -5.293 1 86.38 62 ARG B CA 1
ATOM 2170 C C . ARG B 1 62 ? -16.812 -10.703 -4.066 1 86.38 62 ARG B C 1
ATOM 2172 O O . ARG B 1 62 ? -17.594 -10.297 -3.191 1 86.38 62 ARG B O 1
ATOM 2179 N N . GLY B 1 63 ? -15.539 -10.648 -3.932 1 86.88 63 GLY B N 1
ATOM 2180 C CA . GLY B 1 63 ? -14.922 -9.906 -2.84 1 86.88 63 GLY B CA 1
ATOM 2181 C C . GLY B 1 63 ? -15.383 -8.461 -2.77 1 86.88 63 GLY B C 1
ATOM 2182 O O . GLY B 1 63 ? -15.734 -7.969 -1.697 1 86.88 63 GLY B O 1
ATOM 2183 N N . PHE B 1 64 ? -15.391 -7.801 -3.891 1 86.06 64 PHE B N 1
ATOM 2184 C CA . PHE B 1 64 ? -15.836 -6.41 -3.934 1 86.06 64 PHE B CA 1
ATOM 2185 C C . PHE B 1 64 ? -17.312 -6.297 -3.564 1 86.06 64 PHE B C 1
ATOM 2187 O O . PHE B 1 64 ? -17.719 -5.348 -2.893 1 86.06 64 PHE B O 1
ATOM 2194 N N . ASP B 1 65 ? -18.078 -7.262 -4 1 84.56 65 ASP B N 1
ATOM 2195 C CA . ASP B 1 65 ? -19.484 -7.289 -3.629 1 84.56 65 ASP B CA 1
ATOM 2196 C C . ASP B 1 65 ? -19.656 -7.402 -2.115 1 84.56 65 ASP B C 1
ATOM 2198 O O . ASP B 1 65 ? -20.469 -6.695 -1.524 1 84.56 65 ASP B O 1
ATOM 2202 N N . MET B 1 66 ? -18.953 -8.289 -1.535 1 84.12 66 MET B N 1
ATOM 2203 C CA . MET B 1 66 ? -18.984 -8.461 -0.085 1 84.12 66 MET B CA 1
ATOM 2204 C C . MET B 1 66 ? -18.578 -7.176 0.625 1 84.12 66 MET B C 1
ATOM 2206 O O . MET B 1 66 ? -19.203 -6.773 1.604 1 84.12 66 MET B O 1
ATOM 2210 N N . TYR B 1 67 ? -17.562 -6.586 0.133 1 86.44 67 TYR B N 1
ATOM 2211 C CA . TYR B 1 67 ? -17.047 -5.352 0.708 1 86.44 67 TYR B CA 1
ATOM 2212 C C . TYR B 1 67 ? -18.094 -4.238 0.633 1 86.44 67 TYR B C 1
ATOM 2214 O O . TYR B 1 67 ? -18.328 -3.535 1.616 1 86.44 67 TYR B O 1
ATOM 2222 N N . LEU B 1 68 ? -18.719 -4.043 -0.485 1 83.31 68 LEU B N 1
ATOM 2223 C CA . LEU B 1 68 ? -19.688 -2.977 -0.703 1 83.31 68 LEU B CA 1
ATOM 2224 C C . LEU B 1 68 ? -20.953 -3.229 0.098 1 83.31 68 LEU B C 1
ATOM 2226 O O . LEU B 1 68 ? -21.609 -2.285 0.561 1 83.31 68 LEU B O 1
ATOM 2230 N N . ASP B 1 69 ? -21.297 -4.441 0.202 1 79 69 ASP B N 1
ATOM 2231 C CA . ASP B 1 69 ? -22.469 -4.797 0.986 1 79 69 ASP B CA 1
ATOM 2232 C C . ASP B 1 69 ? -22.281 -4.418 2.453 1 79 69 ASP B C 1
ATOM 2234 O O . ASP B 1 69 ? -23.234 -3.98 3.109 1 79 69 ASP B O 1
ATOM 2238 N N . ALA B 1 70 ? -21.109 -4.551 2.959 1 74.38 70 ALA B N 1
ATOM 2239 C CA . ALA B 1 70 ? -20.797 -4.191 4.34 1 74.38 70 ALA B CA 1
ATOM 2240 C C . ALA B 1 70 ? -20.797 -2.68 4.527 1 74.38 70 ALA B C 1
ATOM 2242 O O . ALA B 1 70 ? -21.156 -2.184 5.602 1 74.38 70 ALA B O 1
ATOM 2243 N N . LYS B 1 71 ? -20.422 -1.94 3.525 1 74.56 71 LYS B N 1
ATOM 2244 C CA . LYS B 1 71 ? -20.312 -0.486 3.586 1 74.56 71 LYS B CA 1
ATOM 2245 C C . LYS B 1 71 ? -21.656 0.183 3.355 1 74.56 71 LYS B C 1
ATOM 2247 O O . LYS B 1 71 ? -21.938 1.237 3.93 1 74.56 71 LYS B O 1
ATOM 2252 N N . SER B 1 72 ? -22.344 -0.28 2.352 1 63.94 72 SER B N 1
ATOM 2253 C CA . SER B 1 72 ? -23.625 0.318 1.96 1 63.94 72 SER B CA 1
ATOM 2254 C C . SER B 1 72 ? -24.562 0.438 3.152 1 63.94 72 SER B C 1
ATOM 2256 O O . SER B 1 72 ? -25.469 1.275 3.154 1 63.94 72 SER B O 1
ATOM 2258 N N . SER B 1 73 ? -24.203 -0.235 4.117 1 60.06 73 SER B N 1
ATOM 2259 C CA . SER B 1 73 ? -25.094 -0.117 5.273 1 60.06 73 SER B CA 1
ATOM 2260 C C . SER B 1 73 ? -24.719 1.076 6.141 1 60.06 73 SER B C 1
ATOM 2262 O O . SER B 1 73 ? -25.484 1.5 6.996 1 60.06 73 SER B O 1
ATOM 2264 N N . ALA B 1 74 ? -23.609 1.652 5.785 1 62.81 74 ALA B N 1
ATOM 2265 C CA . ALA B 1 74 ? -23.172 2.768 6.625 1 62.81 74 ALA B CA 1
ATOM 2266 C C . ALA B 1 74 ? -23.781 4.082 6.141 1 62.81 74 ALA B C 1
ATOM 2268 O O . ALA B 1 74 ? -23.719 4.402 4.953 1 62.81 74 ALA B O 1
ATOM 2269 N N . GLU B 1 75 ? -24.688 4.629 6.801 1 66.06 75 GLU B N 1
ATOM 2270 C CA . GLU B 1 75 ? -25.328 5.91 6.52 1 66.06 75 GLU B CA 1
ATOM 2271 C C . GLU B 1 75 ? -24.312 7.055 6.598 1 66.06 75 GLU B C 1
ATOM 2273 O O . GLU B 1 75 ? -23.5 7.113 7.523 1 66.06 75 GLU B O 1
ATOM 2278 N N . PRO B 1 76 ? -24.344 7.902 5.469 1 74.94 76 PRO B N 1
ATOM 2279 C CA . PRO B 1 76 ? -23.5 9.102 5.578 1 74.94 76 PRO B CA 1
ATOM 2280 C C . PRO B 1 76 ? -23.812 9.922 6.836 1 74.94 76 PRO B C 1
ATOM 2282 O O . PRO B 1 76 ? -24.969 10.031 7.238 1 74.94 76 PRO B O 1
ATOM 2285 N N . SER B 1 77 ? -22.844 10.344 7.605 1 77.25 77 SER B N 1
ATOM 2286 C CA . SER B 1 77 ? -22.984 11.109 8.836 1 77.25 77 SER B CA 1
ATOM 2287 C C . SER B 1 77 ? -23.297 12.578 8.539 1 77.25 77 SER B C 1
ATOM 2289 O O . SER B 1 77 ? -23.797 13.297 9.406 1 77.25 77 SER B O 1
ATOM 2291 N N . GLY B 1 78 ? -23.125 13.047 7.258 1 79.75 78 GLY B N 1
ATOM 2292 C CA . GLY B 1 78 ? -23.203 14.461 6.922 1 79.75 78 GLY B CA 1
ATOM 2293 C C . GLY B 1 78 ? -21.844 15.156 6.988 1 79.75 78 GLY B C 1
ATOM 2294 O O . GLY B 1 78 ? -21.703 16.266 6.477 1 79.75 78 GLY B O 1
ATOM 2295 N N . ASP B 1 79 ? -20.859 14.602 7.645 1 89.81 79 ASP B N 1
ATOM 2296 C CA . ASP B 1 79 ? -19.5 15.094 7.688 1 89.81 79 ASP B CA 1
ATOM 2297 C C . ASP B 1 79 ? -18.562 14.211 6.855 1 89.81 79 ASP B C 1
ATOM 2299 O O . ASP B 1 79 ? -18.172 13.125 7.289 1 89.81 79 ASP B O 1
ATOM 2303 N N . PRO B 1 80 ? -18.25 14.68 5.715 1 92.19 80 PRO B N 1
ATOM 2304 C CA . PRO B 1 80 ? -17.453 13.852 4.812 1 92.19 80 PRO B CA 1
ATOM 2305 C C . PRO B 1 80 ? -16.109 13.438 5.418 1 92.19 80 PRO B C 1
ATOM 2307 O O . PRO B 1 80 ? -15.57 12.383 5.074 1 92.19 80 PRO B O 1
ATOM 2310 N N . ILE B 1 81 ? -15.562 14.25 6.352 1 91.31 81 ILE B N 1
ATOM 2311 C CA . ILE B 1 81 ? -14.289 13.898 6.977 1 91.31 81 ILE B CA 1
ATOM 2312 C C . ILE B 1 81 ? -14.5 12.75 7.961 1 91.31 81 ILE B C 1
ATOM 2314 O O . ILE B 1 81 ? -13.688 11.82 8.016 1 91.31 81 ILE B O 1
ATOM 2318 N N . ALA B 1 82 ? -15.555 12.812 8.711 1 90 82 ALA B N 1
ATOM 2319 C CA . ALA B 1 82 ? -15.93 11.695 9.57 1 90 82 ALA B CA 1
ATOM 2320 C C . ALA B 1 82 ? -16.203 10.438 8.758 1 90 82 ALA B C 1
ATOM 2322 O O . ALA B 1 82 ? -15.852 9.328 9.172 1 90 82 ALA B O 1
ATOM 2323 N N . ASP B 1 83 ? -16.812 10.617 7.602 1 91.56 83 ASP B N 1
ATOM 2324 C CA . ASP B 1 83 ? -17.109 9.492 6.719 1 91.56 83 ASP B CA 1
ATOM 2325 C C . ASP B 1 83 ? -15.82 8.875 6.168 1 91.56 83 ASP B C 1
ATOM 2327 O O . ASP B 1 83 ? -15.734 7.664 5.984 1 91.56 83 ASP B O 1
ATOM 2331 N N . LEU B 1 84 ? -14.797 9.68 5.879 1 93.75 84 LEU B N 1
ATOM 2332 C CA . LEU B 1 84 ? -13.492 9.18 5.457 1 93.75 84 LEU B CA 1
ATOM 2333 C C . LEU B 1 84 ? -12.867 8.312 6.539 1 93.75 84 LEU B C 1
ATOM 2335 O O . LEU B 1 84 ? -12.32 7.246 6.246 1 93.75 84 LEU B O 1
ATOM 2339 N N . ARG B 1 85 ? -13 8.805 7.793 1 93.38 85 ARG B N 1
ATOM 2340 C CA . ARG B 1 85 ? -12.445 8.055 8.914 1 93.38 85 ARG B CA 1
ATOM 2341 C C . ARG B 1 85 ? -13.164 6.719 9.078 1 93.38 85 ARG B C 1
ATOM 2343 O O . ARG B 1 85 ? -12.516 5.676 9.219 1 93.38 85 ARG B O 1
ATOM 2350 N N . ALA B 1 86 ? -14.453 6.773 9.039 1 91.31 86 ALA B N 1
ATOM 2351 C CA . ALA B 1 86 ? -15.25 5.559 9.195 1 91.31 86 ALA B CA 1
ATOM 2352 C C . ALA B 1 86 ? -14.984 4.582 8.055 1 91.31 86 ALA B C 1
ATOM 2354 O O . ALA B 1 86 ? -14.891 3.373 8.273 1 91.31 86 ALA B O 1
ATOM 2355 N N . GLY B 1 87 ? -14.922 5.121 6.852 1 92.62 87 GLY B N 1
ATOM 2356 C CA . GLY B 1 87 ? -14.609 4.301 5.691 1 92.62 87 GLY B CA 1
ATOM 2357 C C . GLY B 1 87 ? -13.242 3.643 5.781 1 92.62 87 GLY B C 1
ATOM 2358 O O . GLY B 1 87 ? -13.078 2.48 5.402 1 92.62 87 GLY B O 1
ATOM 2359 N N . TRP B 1 88 ? -12.281 4.367 6.262 1 94.75 88 TRP B N 1
ATOM 2360 C CA . TRP B 1 88 ? -10.938 3.84 6.477 1 94.75 88 TRP B CA 1
ATOM 2361 C C . TRP B 1 88 ? -10.969 2.635 7.41 1 94.75 88 TRP B C 1
ATOM 2363 O O . TRP B 1 88 ? -10.406 1.582 7.094 1 94.75 88 TRP B O 1
ATOM 2373 N N . ASP B 1 89 ? -11.609 2.83 8.531 1 94.38 89 ASP B N 1
ATOM 2374 C CA . ASP B 1 89 ? -11.648 1.781 9.547 1 94.38 89 ASP B CA 1
ATOM 2375 C C . ASP B 1 89 ? -12.383 0.548 9.023 1 94.38 89 ASP B C 1
ATOM 2377 O O . ASP B 1 89 ? -11.977 -0.584 9.297 1 94.38 89 ASP B O 1
ATOM 2381 N N . ALA B 1 90 ? -13.414 0.759 8.289 1 92.5 90 ALA B N 1
ATOM 2382 C CA . ALA B 1 90 ? -14.164 -0.345 7.699 1 92.5 90 ALA B CA 1
ATOM 2383 C C . ALA B 1 90 ? -13.32 -1.099 6.676 1 92.5 90 ALA B C 1
ATOM 2385 O O . ALA B 1 90 ? -13.391 -2.326 6.59 1 92.5 90 ALA B O 1
ATOM 2386 N N . HIS B 1 91 ? -12.617 -0.363 5.879 1 93.5 91 HIS B N 1
ATOM 2387 C CA . HIS B 1 91 ? -11.727 -0.956 4.883 1 93.5 91 HIS B CA 1
ATOM 2388 C C . HIS B 1 91 ? -10.672 -1.838 5.539 1 93.5 91 HIS B C 1
ATOM 2390 O O . HIS B 1 91 ? -10.438 -2.967 5.102 1 93.5 91 HIS B O 1
ATOM 2396 N N . VAL B 1 92 ? -10.047 -1.343 6.574 1 95.19 92 VAL B N 1
ATOM 2397 C CA . VAL B 1 92 ? -9.031 -2.1 7.301 1 95.19 92 VAL B CA 1
ATOM 2398 C C . VAL B 1 92 ? -9.656 -3.354 7.906 1 95.19 92 VAL B C 1
ATOM 2400 O O . VAL B 1 92 ? -9.109 -4.453 7.773 1 95.19 92 VAL B O 1
ATOM 2403 N N . ALA B 1 93 ? -10.766 -3.18 8.531 1 93.88 93 ALA B N 1
ATOM 2404 C CA . ALA B 1 93 ? -11.453 -4.305 9.156 1 93.88 93 ALA B CA 1
ATOM 2405 C C . ALA B 1 93 ? -11.773 -5.391 8.133 1 93.88 93 ALA B C 1
ATOM 2407 O O . ALA B 1 93 ? -11.586 -6.578 8.398 1 93.88 93 ALA B O 1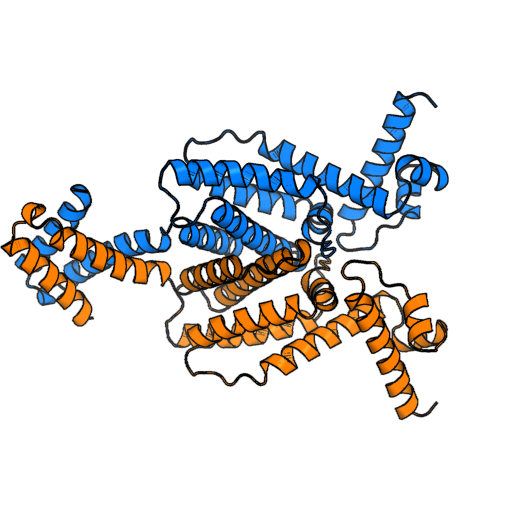
ATOM 2408 N N . PHE B 1 94 ? -12.258 -4.98 7.043 1 91.5 94 PHE B N 1
ATOM 2409 C CA . PHE B 1 94 ? -12.57 -5.93 5.98 1 91.5 94 PHE B CA 1
ATOM 2410 C C . PHE B 1 94 ? -11.336 -6.719 5.578 1 91.5 94 PHE B C 1
ATOM 2412 O O . PHE B 1 94 ? -11.391 -7.941 5.434 1 91.5 94 PHE B O 1
ATOM 2419 N N . GLY B 1 95 ? -10.266 -6.027 5.258 1 90.81 95 GLY B N 1
ATOM 2420 C CA . GLY B 1 95 ? -9.023 -6.684 4.871 1 90.81 95 GLY B CA 1
ATOM 2421 C C . GLY B 1 95 ? -8.539 -7.688 5.898 1 90.81 95 GLY B C 1
ATOM 2422 O O . GLY B 1 95 ? -8.133 -8.797 5.547 1 90.81 95 GLY B O 1
ATOM 2423 N N . LEU B 1 96 ? -8.562 -7.305 7.164 1 90.81 96 LEU B N 1
ATOM 2424 C CA . LEU B 1 96 ? -8.07 -8.164 8.234 1 90.81 96 LEU B CA 1
ATOM 2425 C C . LEU B 1 96 ? -8.977 -9.375 8.422 1 90.81 96 LEU B C 1
ATOM 2427 O O . LEU B 1 96 ? -8.508 -10.461 8.758 1 90.81 96 LEU B O 1
ATOM 2431 N N . GLU B 1 97 ? -10.266 -9.219 8.172 1 90.25 97 GLU B N 1
ATOM 2432 C CA . GLU B 1 97 ? -11.234 -10.297 8.305 1 90.25 97 GLU B CA 1
ATOM 2433 C C . GLU B 1 97 ? -11.195 -11.227 7.098 1 90.25 97 GLU B C 1
ATOM 2435 O O . GLU B 1 97 ? -11.586 -12.391 7.188 1 90.25 97 GLU B O 1
ATOM 2440 N N . ASN B 1 98 ? -10.781 -10.672 5.977 1 88 98 ASN B N 1
ATOM 2441 C CA . ASN B 1 98 ? -10.773 -11.414 4.719 1 88 98 ASN B CA 1
ATOM 2442 C C . ASN B 1 98 ? -9.438 -11.258 3.988 1 88 98 ASN B C 1
ATOM 2444 O O . ASN B 1 98 ? -9.406 -10.836 2.832 1 88 98 ASN B O 1
ATOM 2448 N N . PRO B 1 99 ? -8.359 -11.711 4.59 1 85.88 99 PRO B N 1
ATOM 2449 C CA . PRO B 1 99 ? -7.039 -11.445 4.012 1 85.88 99 PRO B CA 1
ATOM 2450 C C . PRO B 1 99 ? -6.863 -12.07 2.631 1 85.88 99 PRO B C 1
ATOM 2452 O O . PRO B 1 99 ? -6.18 -11.5 1.774 1 85.88 99 PRO B O 1
ATOM 2455 N N . GLY B 1 100 ? -7.453 -13.25 2.385 1 81.5 100 GLY B N 1
ATOM 2456 C CA . GLY B 1 100 ? -7.367 -13.875 1.075 1 81.5 100 GLY B CA 1
ATOM 2457 C C . GLY B 1 100 ? -8.016 -13.055 -0.024 1 81.5 100 GLY B C 1
ATOM 2458 O O . GLY B 1 100 ? -7.395 -12.789 -1.058 1 81.5 100 GLY B O 1
ATOM 2459 N N . PHE B 1 101 ? -9.203 -12.625 0.202 1 83.69 101 PHE B N 1
ATOM 2460 C CA . PHE B 1 101 ? -9.922 -11.789 -0.754 1 83.69 101 PHE B CA 1
ATOM 2461 C C . PHE B 1 101 ? -9.188 -10.477 -0.979 1 83.69 101 PHE B C 1
ATOM 2463 O O . PHE B 1 101 ? -9.016 -10.039 -2.119 1 83.69 101 PHE B O 1
ATOM 2470 N N . TYR B 1 102 ? -8.703 -9.906 0.07 1 86.12 102 TYR B N 1
ATOM 2471 C CA . TYR B 1 102 ? -8.078 -8.594 0.006 1 86.12 102 TYR B CA 1
ATOM 2472 C C . TYR B 1 102 ? -6.809 -8.633 -0.84 1 86.12 102 TYR B C 1
ATOM 2474 O O . TYR B 1 102 ? -6.566 -7.738 -1.649 1 86.12 102 TYR B O 1
ATOM 2482 N N . THR B 1 103 ? -6.082 -9.625 -0.651 1 81 103 THR B N 1
ATOM 2483 C CA . THR B 1 103 ? -4.828 -9.75 -1.387 1 81 103 THR B CA 1
ATOM 2484 C C . THR B 1 103 ? -5.094 -9.977 -2.873 1 81 103 THR B C 1
ATOM 2486 O O . THR B 1 103 ? -4.336 -9.5 -3.723 1 81 103 THR B O 1
ATOM 2489 N N . LEU B 1 104 ? -6.137 -10.672 -3.195 1 79.06 104 LEU B N 1
ATOM 2490 C CA . LEU B 1 104 ? -6.508 -10.859 -4.594 1 79.06 104 LEU B CA 1
ATOM 2491 C C . LEU B 1 104 ? -7.016 -9.555 -5.199 1 79.06 104 LEU B C 1
ATOM 2493 O O . LEU B 1 104 ? -6.73 -9.25 -6.359 1 79.06 104 LEU B O 1
ATOM 2497 N N . MET B 1 105 ? -7.723 -8.852 -4.395 1 82.06 105 MET B N 1
ATOM 2498 C CA . MET B 1 105 ? -8.359 -7.625 -4.863 1 82.06 105 MET B CA 1
ATOM 2499 C C . MET B 1 105 ? -7.328 -6.523 -5.074 1 82.06 105 MET B C 1
ATOM 2501 O O . MET B 1 105 ? -7.422 -5.758 -6.039 1 82.06 105 MET B O 1
ATOM 2505 N N . TYR B 1 106 ? -6.383 -6.426 -4.176 1 78.5 106 TYR B N 1
ATOM 2506 C CA . TYR B 1 106 ? -5.496 -5.266 -4.164 1 78.5 106 TYR B CA 1
ATOM 2507 C C . TYR B 1 106 ? -4.047 -5.688 -4.379 1 78.5 106 TYR B C 1
ATOM 2509 O O . TYR B 1 106 ? -3.188 -4.848 -4.66 1 78.5 106 TYR B O 1
ATOM 2517 N N . GLY B 1 107 ? -3.797 -6.875 -4.258 1 65.44 107 GLY B N 1
ATOM 2518 C CA . GLY B 1 107 ? -2.416 -7.332 -4.27 1 65.44 107 GLY B CA 1
ATOM 2519 C C . GLY B 1 107 ? -1.996 -7.926 -5.602 1 65.44 107 GLY B C 1
ATOM 2520 O O . GLY B 1 107 ? -0.807 -8.141 -5.848 1 65.44 107 GLY B O 1
ATOM 2521 N N . LYS B 1 108 ? -2.902 -8.453 -6.297 1 61.53 108 LYS B N 1
ATOM 2522 C CA . LYS B 1 108 ? -2.484 -9.031 -7.566 1 61.53 108 LYS B CA 1
ATOM 2523 C C . LYS B 1 108 ? -2.406 -7.973 -8.664 1 61.53 108 LYS B C 1
ATOM 2525 O O . LYS B 1 108 ? -3.406 -7.676 -9.32 1 61.53 108 LYS B O 1
ATOM 2530 N N . VAL B 1 109 ? -1.267 -7.305 -8.625 1 55.75 109 VAL B N 1
ATOM 2531 C CA . VAL B 1 109 ? -0.981 -6.168 -9.492 1 55.75 109 VAL B CA 1
ATOM 2532 C C . VAL B 1 109 ? -0.469 -6.664 -10.844 1 55.75 109 VAL B C 1
ATOM 2534 O O . VAL B 1 109 ? 0.507 -7.414 -10.906 1 55.75 109 VAL B O 1
ATOM 2537 N N . ARG B 1 110 ? -1.42 -6.688 -11.805 1 59.75 110 ARG B N 1
ATOM 2538 C CA . ARG B 1 110 ? -0.971 -6.789 -13.195 1 59.75 110 ARG B CA 1
ATOM 2539 C C . ARG B 1 110 ? -0.903 -5.418 -13.852 1 59.75 110 ARG B C 1
ATOM 2541 O O . ARG B 1 110 ? -1.901 -4.695 -13.898 1 59.75 110 ARG B O 1
ATOM 2548 N N . PRO B 1 111 ? 0.359 -5.09 -14.078 1 53.62 111 PRO B N 1
ATOM 2549 C CA . PRO B 1 111 ? 0.456 -3.773 -14.711 1 53.62 111 PRO B CA 1
ATOM 2550 C C . PRO B 1 111 ? -0.572 -3.58 -15.828 1 53.62 111 PRO B C 1
ATOM 2552 O O . PRO B 1 111 ? -0.726 -4.453 -16.688 1 53.62 111 PRO B O 1
ATOM 2555 N N . GLY B 1 112 ? -1.218 -2.518 -15.75 1 53.88 112 GLY B N 1
ATOM 2556 C CA . GLY B 1 112 ? -2.154 -2.146 -16.797 1 53.88 112 GLY B CA 1
ATOM 2557 C C . GLY B 1 112 ? -3.5 -2.834 -16.672 1 53.88 112 GLY B C 1
ATOM 2558 O O . GLY B 1 112 ? -4.383 -2.643 -17.5 1 53.88 112 GLY B O 1
ATOM 2559 N N . TYR B 1 113 ? -3.551 -3.76 -15.719 1 58.88 113 TYR B N 1
ATOM 2560 C CA . TYR B 1 113 ? -4.816 -4.473 -15.594 1 58.88 113 TYR B CA 1
ATOM 2561 C C . TYR B 1 113 ? -5.504 -4.141 -14.273 1 58.88 113 TYR B C 1
ATOM 2563 O O . TYR B 1 113 ? -4.918 -4.324 -13.203 1 58.88 113 TYR B O 1
ATOM 2571 N N . SER B 1 114 ? -6.5 -3.471 -14.383 1 60.59 114 SER B N 1
ATOM 2572 C CA . SER B 1 114 ? -7.391 -3.277 -13.242 1 60.59 114 SER B CA 1
ATOM 2573 C C . SER B 1 114 ? -8.773 -3.855 -13.508 1 60.59 114 SER B C 1
ATOM 2575 O O . SER B 1 114 ? -9.422 -3.494 -14.5 1 60.59 114 SER B O 1
ATOM 2577 N N . PRO B 1 115 ? -9.055 -4.855 -12.672 1 61.59 115 PRO B N 1
ATOM 2578 C CA . PRO B 1 115 ? -10.43 -5.324 -12.852 1 61.59 115 PRO B CA 1
ATOM 2579 C C . PRO B 1 115 ? -11.461 -4.207 -12.719 1 61.59 115 PRO B C 1
ATOM 2581 O O . PRO B 1 115 ? -11.273 -3.279 -11.93 1 61.59 115 PRO B O 1
ATOM 2584 N N . PRO B 1 116 ? -12.367 -4.18 -13.617 1 60.78 116 PRO B N 1
ATOM 2585 C CA . PRO B 1 116 ? -13.43 -3.172 -13.547 1 60.78 116 PRO B CA 1
ATOM 2586 C C . PRO B 1 116 ? -14.008 -3.033 -12.141 1 60.78 116 PRO B C 1
ATOM 2588 O O . PRO B 1 116 ? -14.391 -1.932 -11.727 1 60.78 116 PRO B O 1
ATOM 2591 N N . ALA B 1 117 ? -14.008 -4.152 -11.477 1 57.5 117 ALA B N 1
ATOM 2592 C CA . ALA B 1 117 ? -14.578 -4.164 -10.133 1 57.5 117 ALA B CA 1
ATOM 2593 C C . ALA B 1 117 ? -13.758 -3.299 -9.18 1 57.5 117 ALA B C 1
ATOM 2595 O O . ALA B 1 117 ? -14.266 -2.834 -8.156 1 57.5 117 ALA B O 1
ATOM 2596 N N . GLN B 1 118 ? -12.539 -3.059 -9.57 1 62.09 118 GLN B N 1
ATOM 2597 C CA . GLN B 1 118 ? -11.656 -2.277 -8.711 1 62.09 118 GLN B CA 1
ATOM 2598 C C . GLN B 1 118 ? -12.039 -0.799 -8.734 1 62.09 118 GLN B C 1
ATOM 2600 O O . GLN B 1 118 ? -11.68 -0.05 -7.82 1 62.09 118 GLN B O 1
ATOM 2605 N N . SER B 1 119 ? -12.867 -0.474 -9.68 1 66.62 119 SER B N 1
ATOM 2606 C CA . SER B 1 119 ? -13.242 0.929 -9.82 1 66.62 119 SER B CA 1
ATOM 2607 C C . SER B 1 119 ? -14.359 1.301 -8.844 1 66.62 119 SER B C 1
ATOM 2609 O O . SER B 1 119 ? -14.508 2.471 -8.484 1 66.62 119 SER B O 1
ATOM 2611 N N . ARG B 1 120 ? -15.102 0.373 -8.383 1 68.19 120 ARG B N 1
ATOM 2612 C CA . ARG B 1 120 ? -16.312 0.671 -7.609 1 68.19 120 ARG B CA 1
ATOM 2613 C C . ARG B 1 120 ? -15.953 1.254 -6.246 1 68.19 120 ARG B C 1
ATOM 2615 O O . ARG B 1 120 ? -16.469 2.307 -5.863 1 68.19 120 ARG B O 1
ATOM 2622 N N . PRO B 1 121 ? -15.055 0.563 -5.434 1 66.44 121 PRO B N 1
ATOM 2623 C CA . PRO B 1 121 ? -14.703 1.171 -4.148 1 66.44 121 PRO B CA 1
ATOM 2624 C C . PRO B 1 121 ? -14.055 2.545 -4.301 1 66.44 121 PRO B C 1
ATOM 2626 O O . PRO B 1 121 ? -14.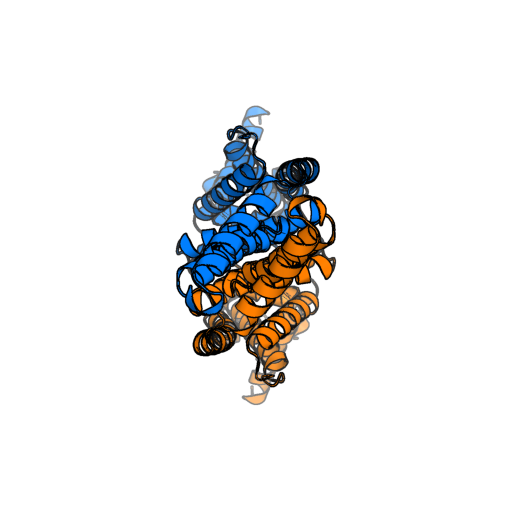281 3.434 -3.475 1 66.44 121 PRO B O 1
ATOM 2629 N N . SER B 1 122 ? -13.477 2.658 -5.395 1 79.25 122 SER B N 1
ATOM 2630 C CA . SER B 1 122 ? -12.852 3.943 -5.688 1 79.25 122 SER B CA 1
ATOM 2631 C C . SER B 1 122 ? -13.898 5.02 -5.953 1 79.25 122 SER B C 1
ATOM 2633 O O . SER B 1 122 ? -13.711 6.18 -5.582 1 79.25 122 SER B O 1
ATOM 2635 N N . GLU B 1 123 ? -15.039 4.574 -6.41 1 83.19 123 GLU B N 1
ATOM 2636 C CA . GLU B 1 123 ? -16.094 5.539 -6.719 1 83.19 123 GLU B CA 1
ATOM 2637 C C . GLU B 1 123 ? -16.75 6.051 -5.445 1 83.19 123 GLU B C 1
ATOM 2639 O O . GLU B 1 123 ? -17.109 7.23 -5.355 1 83.19 123 GLU B O 1
ATOM 2644 N N . MET B 1 124 ? -16.969 5.203 -4.508 1 84.44 124 MET B N 1
ATOM 2645 C CA . MET B 1 124 ? -17.531 5.621 -3.225 1 84.44 124 MET B CA 1
ATOM 2646 C C . MET B 1 124 ? -16.609 6.625 -2.533 1 84.44 124 MET B C 1
ATOM 2648 O O . MET B 1 124 ? -17.078 7.641 -2.012 1 84.44 124 MET B O 1
ATOM 2652 N N . LEU B 1 125 ? -15.383 6.336 -2.486 1 91.25 125 LEU B N 1
ATOM 2653 C CA . LEU B 1 125 ? -14.406 7.238 -1.888 1 91.25 125 LEU B CA 1
ATOM 2654 C C . LEU B 1 125 ? -14.375 8.57 -2.627 1 91.25 125 LEU B C 1
ATOM 2656 O O . LEU B 1 125 ? -14.312 9.633 -1.999 1 91.25 125 LEU B O 1
ATOM 2660 N N . ARG B 1 126 ? -14.539 8.539 -3.893 1 92.69 126 ARG B N 1
ATOM 2661 C CA . ARG B 1 126 ? -14.562 9.758 -4.695 1 92.69 126 ARG B CA 1
ATOM 2662 C C . ARG B 1 126 ? -15.797 10.602 -4.379 1 92.69 126 ARG B C 1
ATOM 2664 O O . ARG B 1 126 ? -15.727 11.836 -4.359 1 92.69 126 ARG B O 1
ATOM 2671 N N . SER B 1 127 ? -16.844 9.906 -4.203 1 91.62 127 SER B N 1
ATOM 2672 C CA . SER B 1 127 ? -18.062 10.625 -3.836 1 91.62 127 SER B CA 1
ATOM 2673 C C . SER B 1 127 ? -17.891 11.367 -2.518 1 91.62 127 SER B C 1
ATOM 2675 O O . SER B 1 127 ? -18.312 12.523 -2.389 1 91.62 127 SER B O 1
ATOM 2677 N N . ILE B 1 128 ? -17.281 10.781 -1.563 1 92.81 128 ILE B N 1
ATOM 2678 C CA . ILE B 1 128 ? -17.047 11.383 -0.257 1 92.81 128 ILE B CA 1
ATOM 2679 C C . ILE B 1 128 ? -16.094 12.57 -0.397 1 92.81 128 ILE B C 1
ATOM 2681 O O . ILE B 1 128 ? -16.344 13.641 0.153 1 92.81 128 ILE B O 1
ATOM 2685 N N . THR B 1 129 ? -15.023 12.367 -1.137 1 95.81 129 THR B N 1
ATOM 2686 C CA . THR B 1 129 ? -14.047 13.438 -1.285 1 95.81 129 THR B CA 1
ATOM 2687 C C . THR B 1 129 ? -14.625 14.602 -2.09 1 95.81 129 THR B C 1
ATOM 2689 O O . THR B 1 129 ? -14.289 15.758 -1.852 1 95.81 129 THR B O 1
ATOM 2692 N N . ARG B 1 130 ? -15.484 14.32 -3.053 1 95.62 130 ARG B N 1
ATOM 2693 C CA . ARG B 1 130 ? -16.172 15.375 -3.789 1 95.62 130 ARG B CA 1
ATOM 2694 C C . ARG B 1 130 ? -17.047 16.203 -2.865 1 95.62 130 ARG B C 1
ATOM 2696 O O . ARG B 1 130 ? -17.094 17.438 -2.982 1 95.62 130 ARG B O 1
ATOM 2703 N N . GLN B 1 131 ? -17.766 15.586 -2.025 1 92.25 131 GLN B N 1
ATOM 2704 C CA . GLN B 1 131 ? -18.562 16.297 -1.033 1 92.25 131 GLN B CA 1
ATOM 2705 C C . GLN B 1 131 ? -17.688 17.172 -0.144 1 92.25 131 GLN B C 1
ATOM 2707 O O . GLN B 1 131 ? -18.047 18.312 0.158 1 92.25 131 GLN B O 1
ATOM 2712 N N . ALA B 1 132 ? -16.594 16.625 0.321 1 91.44 132 ALA B N 1
ATOM 2713 C CA . ALA B 1 132 ? -15.664 17.391 1.14 1 91.44 132 ALA B CA 1
ATOM 2714 C C . ALA B 1 132 ? -15.148 18.625 0.386 1 91.44 132 ALA B C 1
ATOM 2716 O O . ALA B 1 132 ? -15.023 19.703 0.96 1 91.44 132 ALA B O 1
ATOM 2717 N N . ALA B 1 133 ? -14.852 18.422 -0.862 1 92 133 ALA B N 1
ATOM 2718 C CA . ALA B 1 133 ? -14.398 19.516 -1.707 1 92 133 ALA B CA 1
ATOM 2719 C C . ALA B 1 133 ? -15.477 20.578 -1.858 1 92 133 ALA B C 1
ATOM 2721 O O . ALA B 1 133 ? -15.195 21.781 -1.796 1 92 133 ALA B O 1
ATOM 2722 N N . GLU B 1 134 ? -16.656 20.125 -2.057 1 91.19 134 GLU B N 1
ATOM 2723 C CA . GLU B 1 134 ? -17.781 21.031 -2.201 1 91.19 134 GLU B CA 1
ATOM 2724 C C . GLU B 1 134 ? -17.984 21.875 -0.94 1 91.19 134 GLU B C 1
ATOM 2726 O O . GLU B 1 134 ? -18.438 23.016 -1.014 1 91.19 134 GLU B O 1
ATOM 2731 N N . GLN B 1 135 ? -17.625 21.312 0.178 1 89.06 135 GLN B N 1
ATOM 2732 C CA . GLN B 1 135 ? -17.734 22 1.461 1 89.06 135 GLN B CA 1
ATOM 2733 C C . GLN B 1 135 ? -16.5 22.812 1.76 1 89.06 135 GLN B C 1
ATOM 2735 O O . GLN B 1 135 ? -16.359 23.391 2.844 1 89.06 135 GLN B O 1
ATOM 2740 N N . GLY B 1 136 ? -15.516 22.766 0.894 1 88.88 136 GLY B N 1
ATOM 2741 C CA . GLY B 1 136 ? -14.305 23.547 1.06 1 88.88 136 GLY B CA 1
ATOM 2742 C C . GLY B 1 136 ? -13.352 22.969 2.084 1 88.88 136 GLY B C 1
ATOM 2743 O O . GLY B 1 136 ? -12.531 23.672 2.66 1 88.88 136 GLY B O 1
ATOM 2744 N N . ARG B 1 137 ? -13.43 21.672 2.207 1 90.06 137 ARG B N 1
ATOM 2745 C CA . ARG B 1 137 ? -12.688 21.062 3.299 1 90.06 137 ARG B CA 1
ATOM 2746 C C . ARG B 1 137 ? -11.398 20.422 2.791 1 90.06 137 ARG B C 1
ATOM 2748 O O . ARG B 1 137 ? -10.602 19.906 3.578 1 90.06 137 ARG B O 1
ATOM 2755 N N . LEU B 1 138 ? -11.203 20.453 1.489 1 91 138 LEU B N 1
ATOM 2756 C CA . LEU B 1 138 ? -10.008 19.844 0.922 1 91 138 LEU B CA 1
ATOM 2757 C C . LEU B 1 138 ? -9.031 20.906 0.429 1 91 138 LEU B C 1
ATOM 2759 O O . LEU B 1 138 ? -9.453 21.953 -0.08 1 91 138 LEU B O 1
ATOM 2763 N N . VAL B 1 139 ? -7.734 20.656 0.537 1 89.25 139 VAL B N 1
ATOM 2764 C CA . VAL B 1 139 ? -6.711 21.562 0.028 1 89.25 139 VAL B CA 1
ATOM 2765 C C . VAL B 1 139 ? -6.117 21 -1.261 1 89.25 139 VAL B C 1
ATOM 2767 O O . VAL B 1 139 ? -5.195 21.578 -1.836 1 89.25 139 VAL B O 1
ATOM 2770 N N . VAL B 1 140 ? -6.551 19.812 -1.715 1 91.56 140 VAL B N 1
ATOM 2771 C CA . VAL B 1 140 ? -6.168 19.172 -2.963 1 91.56 140 VAL B CA 1
ATOM 2772 C C . VAL B 1 140 ? -7.418 18.797 -3.76 1 91.56 140 VAL B C 1
ATOM 2774 O O . VAL B 1 140 ? -8.523 18.75 -3.211 1 91.56 140 VAL B O 1
ATOM 2777 N N . PRO B 1 141 ? -7.273 18.578 -5.066 1 94.25 141 PRO B N 1
ATOM 2778 C CA . PRO B 1 141 ? -8.438 18.141 -5.836 1 94.25 141 PRO B CA 1
ATOM 2779 C C . PRO B 1 141 ? -9.055 16.844 -5.289 1 94.25 141 PRO B C 1
ATOM 2781 O O . PRO B 1 141 ? -8.328 15.977 -4.789 1 94.25 141 PRO B O 1
ATOM 2784 N N . ALA B 1 142 ? -10.352 16.75 -5.383 1 95.69 142 ALA B N 1
ATOM 2785 C CA . ALA B 1 142 ? -11.117 15.641 -4.812 1 95.69 142 ALA B CA 1
ATOM 2786 C C . ALA B 1 142 ? -10.57 14.297 -5.289 1 95.69 142 ALA B C 1
ATOM 2788 O O . ALA B 1 142 ? -10.461 13.359 -4.504 1 95.69 142 ALA B O 1
ATOM 2789 N N . ASP B 1 143 ? -10.188 14.211 -6.566 1 94.75 143 ASP B N 1
ATOM 2790 C CA . ASP B 1 143 ? -9.688 12.953 -7.117 1 94.75 143 ASP B CA 1
ATOM 2791 C C . ASP B 1 143 ? -8.336 12.586 -6.508 1 94.75 143 ASP B C 1
ATOM 2793 O O . ASP B 1 143 ? -8.062 11.406 -6.266 1 94.75 143 ASP B O 1
ATOM 2797 N N . GLN B 1 144 ? -7.527 13.547 -6.293 1 94.25 144 GLN B N 1
ATOM 2798 C CA . GLN B 1 144 ? -6.234 13.305 -5.652 1 94.25 144 GLN B CA 1
ATOM 2799 C C . GLN B 1 144 ? -6.414 12.891 -4.195 1 94.25 144 GLN B C 1
ATOM 2801 O O . GLN B 1 144 ? -5.688 12.023 -3.701 1 94.25 144 GLN B O 1
ATOM 2806 N N . ALA B 1 145 ? -7.324 13.555 -3.541 1 95.62 145 ALA B N 1
ATOM 2807 C CA . ALA B 1 145 ? -7.621 13.195 -2.156 1 95.62 145 ALA B CA 1
ATOM 2808 C C . ALA B 1 145 ? -8.039 11.734 -2.043 1 95.62 145 ALA B C 1
ATOM 2810 O O . ALA B 1 145 ? -7.539 11 -1.188 1 95.62 145 ALA B O 1
ATOM 2811 N N . ALA B 1 146 ? -8.914 11.336 -2.957 1 95.5 146 ALA B N 1
ATOM 2812 C CA . ALA B 1 146 ? -9.391 9.953 -2.963 1 95.5 146 ALA B CA 1
ATOM 2813 C C . ALA B 1 146 ? -8.242 8.977 -3.199 1 95.5 146 ALA B C 1
ATOM 2815 O O . ALA B 1 146 ? -8.125 7.969 -2.502 1 95.5 146 ALA B O 1
ATOM 2816 N N . ALA B 1 147 ? -7.43 9.281 -4.148 1 93.88 147 ALA B N 1
ATOM 2817 C CA . ALA B 1 147 ? -6.297 8.422 -4.477 1 93.88 147 ALA B CA 1
ATOM 2818 C C . ALA B 1 147 ? -5.328 8.32 -3.303 1 93.88 147 ALA B C 1
ATOM 2820 O O . ALA B 1 147 ? -4.844 7.23 -2.982 1 93.88 147 ALA B O 1
ATOM 2821 N N . HIS B 1 148 ? -5.012 9.461 -2.672 1 96.06 148 HIS B N 1
ATOM 2822 C CA . HIS B 1 148 ? -4.113 9.508 -1.525 1 96.06 148 HIS B CA 1
ATOM 2823 C C . HIS B 1 148 ? -4.621 8.625 -0.388 1 96.06 148 HIS B C 1
ATOM 2825 O O . HIS B 1 148 ? -3.879 7.793 0.138 1 96.06 148 HIS B O 1
ATOM 2831 N N . VAL B 1 149 ? -5.848 8.812 -0.056 1 96.62 149 VAL B N 1
ATOM 2832 C CA . VAL B 1 149 ? -6.449 8.047 1.031 1 96.62 149 VAL B CA 1
ATOM 2833 C C . VAL B 1 149 ? -6.434 6.559 0.688 1 96.62 149 VAL B C 1
ATOM 2835 O O . VAL B 1 149 ? -6.086 5.727 1.529 1 96.62 149 VAL B O 1
ATOM 2838 N N . LEU B 1 150 ? -6.719 6.246 -0.521 1 94.5 150 LEU B N 1
ATOM 2839 C CA . LEU B 1 150 ? -6.828 4.852 -0.938 1 94.5 150 LEU B CA 1
ATOM 2840 C C . LEU B 1 150 ? -5.473 4.156 -0.878 1 94.5 150 LEU B C 1
ATOM 2842 O O . LEU B 1 150 ? -5.355 3.068 -0.312 1 94.5 150 LEU B O 1
ATOM 2846 N N . VAL B 1 151 ? -4.48 4.738 -1.433 1 94.25 151 VAL B N 1
ATOM 2847 C CA . VAL B 1 151 ? -3.189 4.066 -1.507 1 94.25 151 VAL B CA 1
ATOM 2848 C C . VAL B 1 151 ? -2.613 3.895 -0.103 1 94.25 151 VAL B C 1
ATOM 2850 O O . VAL B 1 151 ? -2.004 2.867 0.203 1 94.25 151 VAL B O 1
ATOM 2853 N N . ALA B 1 152 ? -2.75 4.887 0.735 1 96.25 152 ALA B N 1
ATOM 2854 C CA . ALA B 1 152 ? -2.275 4.777 2.111 1 96.25 152 ALA B CA 1
ATOM 2855 C C . ALA B 1 152 ? -3.023 3.684 2.865 1 96.25 152 ALA B C 1
ATOM 2857 O O . ALA B 1 152 ? -2.42 2.908 3.611 1 96.25 152 ALA B O 1
ATOM 2858 N N . ASN B 1 153 ? -4.348 3.668 2.658 1 96.25 153 ASN B N 1
ATOM 2859 C CA . ASN B 1 153 ? -5.184 2.666 3.314 1 96.25 153 ASN B CA 1
ATOM 2860 C C . ASN B 1 153 ? -4.805 1.252 2.883 1 96.25 153 ASN B C 1
ATOM 2862 O O . ASN B 1 153 ? -4.629 0.369 3.725 1 96.25 153 ASN B O 1
ATOM 2866 N N . ILE B 1 154 ? -4.652 1.077 1.637 1 92 154 ILE B N 1
ATOM 2867 C CA . ILE B 1 154 ? -4.262 -0.224 1.105 1 92 154 ILE B CA 1
ATOM 2868 C C . ILE B 1 154 ? -2.893 -0.618 1.658 1 92 154 ILE B C 1
ATOM 2870 O O . ILE B 1 154 ? -2.699 -1.751 2.104 1 92 154 ILE B O 1
ATOM 2874 N N . GLY B 1 155 ? -1.979 0.323 1.629 1 92.38 155 GLY B N 1
ATOM 2875 C CA . GLY B 1 155 ? -0.641 0.041 2.125 1 92.38 155 GLY B CA 1
ATOM 2876 C C . GLY B 1 155 ? -0.627 -0.442 3.564 1 92.38 155 GLY B C 1
ATOM 2877 O O . GLY B 1 155 ? 0.008 -1.45 3.879 1 92.38 155 GLY B O 1
ATOM 2878 N N . VAL B 1 156 ? -1.316 0.235 4.449 1 94.44 156 VAL B N 1
ATOM 2879 C CA . VAL B 1 156 ? -1.273 -0.101 5.871 1 94.44 156 VAL B CA 1
ATOM 2880 C C . VAL B 1 156 ? -2.043 -1.396 6.121 1 94.44 156 VAL B C 1
ATOM 2882 O O . VAL B 1 156 ? -1.667 -2.193 6.984 1 94.44 156 VAL B O 1
ATOM 2885 N N . THR B 1 157 ? -3.068 -1.665 5.348 1 92.94 157 THR B N 1
ATOM 2886 C CA . THR B 1 157 ? -3.838 -2.896 5.492 1 92.94 157 THR B CA 1
ATOM 2887 C C . THR B 1 157 ? -3.016 -4.102 5.047 1 92.94 157 THR B C 1
ATOM 2889 O O . THR B 1 157 ? -2.955 -5.113 5.754 1 92.94 157 THR B O 1
ATOM 2892 N N . LEU B 1 158 ? -2.363 -3.934 3.967 1 87.56 158 LEU B N 1
ATOM 2893 C CA . LEU B 1 158 ? -1.541 -5.027 3.465 1 87.56 158 LEU B CA 1
ATOM 2894 C C . LEU B 1 158 ? -0.411 -5.348 4.438 1 87.56 158 LEU B C 1
ATOM 2896 O O . LEU B 1 158 ? -0.073 -6.516 4.641 1 87.56 158 LEU B O 1
ATOM 2900 N N . ARG B 1 159 ? 0.182 -4.363 5.023 1 86.75 159 ARG B N 1
ATOM 2901 C CA . ARG B 1 159 ? 1.229 -4.605 6.012 1 86.75 159 ARG B CA 1
ATOM 2902 C C . ARG B 1 159 ? 0.712 -5.473 7.152 1 86.75 159 ARG B C 1
ATOM 2904 O O . ARG B 1 159 ? 1.389 -6.406 7.586 1 86.75 159 ARG B O 1
ATOM 2911 N N . GLN B 1 160 ? -0.429 -5.137 7.641 1 89.19 160 GLN B N 1
ATOM 2912 C CA . GLN B 1 160 ? -1.01 -5.875 8.758 1 89.19 160 GLN B CA 1
ATOM 2913 C C . GLN B 1 160 ? -1.301 -7.32 8.367 1 89.19 160 GLN B C 1
ATOM 2915 O O . GLN B 1 160 ? -1.164 -8.227 9.195 1 89.19 160 GLN B O 1
ATOM 2920 N N . ILE B 1 161 ? -1.661 -7.504 7.16 1 84.38 161 ILE B N 1
ATOM 2921 C CA . ILE B 1 161 ? -1.947 -8.844 6.668 1 84.38 161 ILE B CA 1
ATOM 2922 C C . ILE B 1 161 ? -0.647 -9.641 6.535 1 84.38 161 ILE B C 1
ATOM 2924 O O . ILE B 1 161 ? -0.565 -10.789 6.977 1 84.38 161 ILE B O 1
ATOM 2928 N N . VAL B 1 162 ? 0.351 -9.023 5.957 1 79 162 VAL B N 1
ATOM 2929 C CA . VAL B 1 162 ? 1.64 -9.664 5.719 1 79 162 VAL B CA 1
ATOM 2930 C C . VAL B 1 162 ? 2.283 -10.047 7.051 1 79 162 VAL B C 1
ATOM 2932 O O . VAL B 1 162 ? 2.834 -11.141 7.188 1 79 162 VAL B O 1
ATOM 2935 N N . LEU B 1 163 ? 2.17 -9.18 7.992 1 79.75 163 LEU B N 1
ATOM 2936 C CA . LEU B 1 163 ? 2.781 -9.43 9.297 1 79.75 163 LEU B CA 1
ATOM 2937 C C . LEU B 1 163 ? 1.861 -10.273 10.172 1 79.75 163 LEU B C 1
ATOM 2939 O O . LEU B 1 163 ? 2.266 -10.727 11.242 1 79.75 163 LEU B O 1
ATOM 2943 N N . ALA B 1 164 ? 0.658 -10.508 9.703 1 81 164 ALA B N 1
ATOM 2944 C CA . ALA B 1 164 ? -0.346 -11.258 10.453 1 81 164 ALA B CA 1
ATOM 2945 C C . ALA B 1 164 ? -0.532 -10.68 11.852 1 81 164 ALA B C 1
ATOM 2947 O O . ALA B 1 164 ? -0.656 -11.422 12.828 1 81 164 ALA B O 1
ATOM 2948 N N . THR B 1 165 ? -0.4 -9.383 11.969 1 84.88 165 THR B N 1
ATOM 2949 C CA . THR B 1 165 ? -0.568 -8.672 13.234 1 84.88 165 THR B CA 1
ATOM 2950 C C . THR B 1 165 ? -1.314 -7.359 13.023 1 84.88 165 THR B C 1
ATOM 2952 O O . THR B 1 165 ? -0.915 -6.539 12.195 1 84.88 165 THR B O 1
ATOM 2955 N N . GLU B 1 166 ? -2.4 -7.305 13.734 1 91.56 166 GLU B N 1
ATOM 2956 C CA . GLU B 1 166 ? -3.129 -6.039 13.711 1 91.56 166 GLU B CA 1
ATOM 2957 C C . GLU B 1 166 ? -2.312 -4.922 14.352 1 91.56 166 GLU B C 1
ATOM 2959 O O . GLU B 1 166 ? -1.687 -5.125 15.391 1 91.56 166 GLU B O 1
ATOM 2964 N N . ASP B 1 167 ? -2.221 -3.84 13.781 1 93.88 167 ASP B N 1
ATOM 2965 C CA . ASP B 1 167 ? -1.557 -2.643 14.289 1 93.88 167 ASP B CA 1
ATOM 2966 C C . ASP B 1 167 ? -2.473 -1.425 14.195 1 93.88 167 ASP B C 1
ATOM 2968 O O . ASP B 1 167 ? -2.324 -0.599 13.297 1 93.88 167 ASP B O 1
ATOM 2972 N N . ARG B 1 168 ? -3.357 -1.323 15.117 1 94.5 168 ARG B N 1
ATOM 2973 C CA . ARG B 1 168 ? -4.355 -0.26 15.125 1 94.5 168 ARG B CA 1
ATOM 2974 C C . ARG B 1 168 ? -3.695 1.11 15.242 1 94.5 168 ARG B C 1
ATOM 2976 O O . ARG B 1 168 ? -4.137 2.076 14.617 1 94.5 168 ARG B O 1
ATOM 2983 N N . GLU B 1 169 ? -2.701 1.166 16.016 1 93.88 169 GLU B N 1
ATOM 2984 C CA . GLU B 1 169 ? -2.014 2.438 16.219 1 93.88 169 GLU B CA 1
ATOM 2985 C C . GLU B 1 169 ? -1.431 2.969 14.914 1 93.88 169 GLU B C 1
ATOM 2987 O O . GLU B 1 169 ? -1.601 4.145 14.586 1 93.88 169 GLU B O 1
ATOM 2992 N N . LEU B 1 170 ? -0.794 2.104 14.219 1 95.06 170 LEU B N 1
ATOM 2993 C CA . LEU B 1 170 ? -0.238 2.52 12.93 1 95.06 170 LEU B CA 1
ATOM 2994 C C . LEU B 1 170 ? -1.347 2.896 11.953 1 95.06 170 LEU B C 1
ATOM 2996 O O . LEU B 1 170 ? -1.228 3.881 11.227 1 95.06 170 LEU B O 1
ATOM 3000 N N . SER B 1 171 ? -2.402 2.062 11.922 1 97.31 171 SER B N 1
ATOM 3001 C CA . SER B 1 171 ? -3.514 2.336 11.016 1 97.31 171 SER B CA 1
ATOM 3002 C C . SER B 1 171 ? -4.105 3.719 11.273 1 97.31 171 SER B C 1
ATOM 3004 O O . SER B 1 171 ? -4.344 4.48 10.328 1 97.31 171 SER B O 1
ATOM 3006 N N . VAL B 1 172 ? -4.305 4.078 12.539 1 95.75 172 VAL B N 1
ATOM 3007 C CA . VAL B 1 172 ? -4.867 5.371 12.914 1 95.75 172 VAL B CA 1
ATOM 3008 C C . VAL B 1 172 ? -3.898 6.488 12.523 1 95.75 172 VAL B C 1
ATOM 3010 O O . VAL B 1 172 ? -4.312 7.52 11.992 1 95.75 172 VAL B O 1
ATOM 3013 N N . ALA B 1 173 ? -2.645 6.266 12.766 1 93.44 173 ALA B N 1
ATOM 3014 C CA . ALA B 1 173 ? -1.64 7.277 12.445 1 93.44 173 ALA B CA 1
ATOM 3015 C C . ALA B 1 173 ? -1.602 7.555 10.945 1 93.44 173 ALA B C 1
ATOM 3017 O O . ALA B 1 173 ? -1.54 8.711 10.531 1 93.44 173 ALA B O 1
ATOM 3018 N N . VAL B 1 174 ? -1.634 6.52 10.156 1 96.88 174 VAL B N 1
ATOM 3019 C CA . VAL B 1 174 ? -1.602 6.66 8.703 1 96.88 174 VAL B CA 1
ATOM 3020 C C . VAL B 1 174 ? -2.885 7.332 8.219 1 96.88 174 VAL B C 1
ATOM 3022 O O . VAL B 1 174 ? -2.848 8.203 7.348 1 96.88 174 VAL B O 1
ATOM 3025 N N . ARG B 1 175 ? -3.992 6.93 8.797 1 97 175 ARG B N 1
ATOM 3026 C CA . ARG B 1 175 ? -5.277 7.539 8.461 1 97 175 ARG B CA 1
ATOM 3027 C C . ARG B 1 175 ? -5.242 9.047 8.688 1 97 175 ARG B C 1
ATOM 3029 O O . ARG B 1 175 ? -5.531 9.828 7.781 1 97 175 ARG B O 1
ATOM 3036 N N . GLU B 1 176 ? -4.848 9.438 9.883 1 93.25 176 GLU B N 1
ATOM 3037 C CA . GLU B 1 176 ? -4.859 10.859 10.234 1 93.25 176 GLU B CA 1
ATOM 3038 C C . GLU B 1 176 ? -3.834 11.641 9.414 1 93.25 176 GLU B C 1
ATOM 3040 O O . GLU B 1 176 ? -4.055 12.805 9.086 1 93.25 176 GLU B O 1
ATOM 3045 N N . GLY B 1 177 ? -2.734 10.969 9.133 1 93.38 177 GLY B N 1
ATOM 3046 C CA . GLY B 1 177 ? -1.769 11.594 8.242 1 93.38 177 GLY B CA 1
ATOM 3047 C C . GLY B 1 177 ? -2.328 11.875 6.859 1 93.38 177 GLY B C 1
ATOM 3048 O O . GLY B 1 177 ? -2.131 12.969 6.32 1 93.38 177 GLY B O 1
ATOM 3049 N N . ALA B 1 178 ? -3 10.906 6.285 1 96.25 178 ALA B N 1
ATOM 3050 C CA . ALA B 1 178 ? -3.604 11.078 4.965 1 96.25 178 ALA B CA 1
ATOM 3051 C C . ALA B 1 178 ? -4.684 12.156 4.996 1 96.25 178 ALA B C 1
ATOM 3053 O O . ALA B 1 178 ? -4.746 13 4.102 1 96.25 178 ALA B O 1
ATOM 3054 N N . ILE B 1 179 ? -5.523 12.117 6.035 1 94.31 179 ILE B N 1
ATOM 3055 C CA . ILE B 1 179 ? -6.609 13.086 6.152 1 94.31 179 ILE B CA 1
ATOM 3056 C C . ILE B 1 179 ? -6.035 14.492 6.324 1 94.31 179 ILE B C 1
ATOM 3058 O O . ILE B 1 179 ? -6.496 15.445 5.688 1 94.31 179 ILE B O 1
ATOM 3062 N N . ALA B 1 180 ? -5.008 14.625 7.148 1 91.44 180 ALA B N 1
ATOM 3063 C CA . ALA B 1 180 ? -4.367 15.922 7.34 1 91.44 180 ALA B CA 1
ATOM 3064 C C . ALA B 1 180 ? -3.785 16.438 6.027 1 91.44 180 ALA B C 1
ATOM 3066 O O . ALA B 1 180 ? -3.881 17.625 5.727 1 91.44 180 ALA B O 1
ATOM 3067 N N . ALA B 1 181 ? -3.24 15.594 5.285 1 92.25 181 ALA B N 1
ATOM 3068 C CA .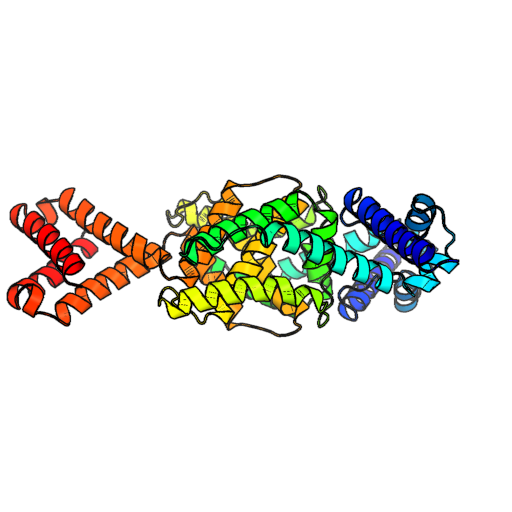 ALA B 1 181 ? -2.604 15.969 4.023 1 92.25 181 ALA B CA 1
ATOM 3069 C C . ALA B 1 181 ? -3.631 16.5 3.027 1 92.25 181 ALA B C 1
ATOM 3071 O O . ALA B 1 181 ? -3.365 17.469 2.307 1 92.25 181 ALA B O 1
ATOM 3072 N N . VAL B 1 182 ? -4.785 15.883 3.027 1 94.06 182 VAL B N 1
ATOM 3073 C CA . VAL B 1 182 ? -5.73 16.25 1.979 1 94.06 182 VAL B CA 1
ATOM 3074 C C . VAL B 1 182 ? -6.609 17.406 2.457 1 94.06 182 VAL B C 1
ATOM 3076 O O . VAL B 1 182 ? -7.188 18.125 1.645 1 94.06 182 VAL B O 1
ATOM 3079 N N . THR B 1 183 ? -6.738 17.531 3.742 1 91.75 183 THR B N 1
ATOM 3080 C CA . THR B 1 183 ? -7.586 18.594 4.281 1 91.75 183 THR B CA 1
ATOM 3081 C C . THR B 1 183 ? -6.758 19.812 4.66 1 91.75 183 THR B C 1
ATOM 3083 O O . THR B 1 183 ? -7.301 20.906 4.871 1 91.75 183 THR B O 1
ATOM 3086 N N . GLY B 1 184 ? -5.5 19.609 4.742 1 80.81 184 GLY B N 1
ATOM 3087 C CA . GLY B 1 184 ? -4.637 20.688 5.195 1 80.81 184 GLY B CA 1
ATOM 3088 C C . GLY B 1 184 ? -4.684 20.906 6.695 1 80.81 184 GLY B C 1
ATOM 3089 O O . GLY B 1 184 ? -4.211 21.922 7.203 1 80.81 184 GLY B O 1
ATOM 3090 N N . SER B 1 185 ? -5.535 20.047 7.355 1 61 185 SER B N 1
ATOM 3091 C CA . SER B 1 185 ? -5.77 20.219 8.781 1 61 185 SER B CA 1
ATOM 3092 C C . SER B 1 185 ? -4.504 19.953 9.586 1 61 185 SER B C 1
ATOM 3094 O O . SER B 1 185 ? -4.414 20.312 10.758 1 61 185 SER B O 1
ATOM 3096 N N . GLY B 1 186 ? -3.758 19.047 9.234 1 53.16 186 GLY B N 1
ATOM 3097 C CA . GLY B 1 186 ? -2.535 18.922 10.016 1 53.16 186 GLY B CA 1
ATOM 3098 C C . GLY B 1 186 ? -1.844 20.25 10.25 1 53.16 186 GLY B C 1
ATOM 3099 O O . GLY B 1 186 ? -1.202 20.453 11.289 1 53.16 186 GLY B O 1
ATOM 3100 N N . ALA B 1 187 ? -2.055 21.094 9.227 1 46.31 187 ALA B N 1
ATOM 3101 C CA . ALA B 1 187 ? -1.594 22.484 9.266 1 46.31 187 ALA B CA 1
ATOM 3102 C C . ALA B 1 187 ? -2.41 23.312 10.258 1 46.31 187 ALA B C 1
ATOM 3104 O O . ALA B 1 187 ? -1.862 24.156 10.969 1 46.31 187 ALA B O 1
ATOM 3105 N N . SER B 1 188 ? -3.715 23.109 10.203 1 43.22 188 SER B N 1
ATOM 3106 C CA . SER B 1 188 ? -4.598 23.938 11.016 1 43.22 188 SER B CA 1
ATOM 3107 C C . SER B 1 188 ? -4.453 23.609 12.5 1 43.22 188 SER B C 1
ATOM 3109 O O . SER B 1 188 ? -4.441 24.5 13.344 1 43.22 188 SER B O 1
ATOM 3111 N N . ALA B 1 189 ? -4.617 22.359 12.797 1 42.16 189 ALA B N 1
ATOM 3112 C CA . ALA B 1 189 ? -4.426 21.984 14.203 1 42.16 189 ALA B CA 1
ATOM 3113 C C . ALA B 1 189 ? -3.057 22.453 14.703 1 42.16 189 ALA B C 1
ATOM 3115 O O . ALA B 1 189 ? -2.928 22.906 15.836 1 42.16 189 ALA B O 1
ATOM 3116 N N . SER B 1 190 ? -2.246 22.312 13.844 1 43.09 190 SER B N 1
ATOM 3117 C CA . SER B 1 190 ? -0.925 22.844 14.164 1 43.09 190 SER B CA 1
ATOM 3118 C C . SER B 1 190 ? -0.952 24.375 14.266 1 43.09 190 SER B C 1
ATOM 3120 O O . SER B 1 190 ? -0.26 24.953 15.102 1 43.09 190 SER B O 1
ATOM 3122 N N . ASP B 1 191 ? -1.784 24.922 13.352 1 43.31 191 ASP B N 1
ATOM 3123 C CA . ASP B 1 191 ? -1.979 26.359 13.5 1 43.31 191 ASP B CA 1
ATOM 3124 C C . ASP B 1 191 ? -2.621 26.703 14.844 1 43.31 191 ASP B C 1
ATOM 3126 O O . ASP B 1 191 ? -2.195 27.625 15.531 1 43.31 191 ASP B O 1
ATOM 3130 N N . ALA B 1 192 ? -3.707 26 15.164 1 45.28 192 ALA B N 1
ATOM 3131 C CA . ALA B 1 192 ? -4.348 26.172 16.469 1 45.28 192 ALA B CA 1
ATOM 3132 C C . ALA B 1 192 ? -3.42 25.734 17.594 1 45.28 192 ALA B C 1
ATOM 3134 O O . ALA B 1 192 ? -3.338 26.391 18.641 1 45.28 192 ALA B O 1
ATOM 3135 N N . ASP B 1 193 ? -2.734 24.719 17.359 1 47.12 193 ASP B N 1
ATOM 3136 C CA . ASP B 1 193 ? -1.763 24.25 18.344 1 47.12 193 ASP B CA 1
ATOM 3137 C C . ASP B 1 193 ? -0.533 25.141 18.375 1 47.12 193 ASP B C 1
ATOM 3139 O O . ASP B 1 193 ? 0.017 25.406 19.453 1 47.12 193 ASP B O 1
ATOM 3143 N N . SER B 1 194 ? -0.1 25.484 17.266 1 47.25 194 SER B N 1
ATOM 3144 C CA . SER B 1 194 ? 0.969 26.484 17.219 1 47.25 194 SER B CA 1
ATOM 3145 C C . SER B 1 194 ? 0.516 27.812 17.828 1 47.25 194 SER B C 1
ATOM 3147 O O . SER B 1 194 ? 1.271 28.453 18.562 1 47.25 194 SER B O 1
ATOM 3149 N N . ARG B 1 195 ? -0.723 28.188 17.422 1 47.91 195 ARG B N 1
ATOM 3150 C CA . ARG B 1 195 ? -1.348 29.312 18.094 1 47.91 195 ARG B CA 1
ATOM 3151 C C . ARG B 1 195 ? -1.478 29.062 19.594 1 47.91 195 ARG B C 1
ATOM 3153 O O . ARG B 1 195 ? -1.132 29.906 20.406 1 47.91 195 ARG B O 1
ATOM 3160 N N . ARG B 1 196 ? -1.999 27.922 19.766 1 51.94 196 ARG B N 1
ATOM 3161 C CA . ARG B 1 196 ? -2.08 27.5 21.172 1 51.94 196 ARG B CA 1
ATOM 3162 C C . ARG B 1 196 ? -0.689 27.359 21.766 1 51.94 196 ARG B C 1
ATOM 3164 O O . ARG B 1 196 ? -0.461 27.75 22.922 1 51.94 196 ARG B O 1
ATOM 3171 N N . SER B 1 197 ? 0.165 26.922 20.922 1 54.44 197 SER B N 1
ATOM 3172 C CA . SER B 1 197 ? 1.544 26.812 21.391 1 54.44 197 SER B CA 1
ATOM 3173 C C . SER B 1 197 ? 2.172 28.188 21.578 1 54.44 197 SER B C 1
ATOM 3175 O O . SER B 1 197 ? 2.871 28.438 22.562 1 54.44 197 SER B O 1
ATOM 3177 N N . LEU B 1 198 ? 1.917 29.047 20.578 1 56.78 198 LEU B N 1
ATOM 3178 C CA . LEU B 1 198 ? 2.412 30.406 20.734 1 56.78 198 LEU B CA 1
ATOM 3179 C C . LEU B 1 198 ? 1.735 31.094 21.922 1 56.78 198 LEU B C 1
ATOM 3181 O O . LEU B 1 198 ? 2.391 31.797 22.688 1 56.78 198 LEU B O 1
ATOM 3185 N N . ILE B 1 199 ? 0.375 30.859 21.953 1 58.78 199 ILE B N 1
ATOM 3186 C CA . ILE B 1 199 ? -0.376 31.359 23.094 1 58.78 199 ILE B CA 1
ATOM 3187 C C . ILE B 1 199 ? 0.12 30.688 24.375 1 58.78 199 ILE B C 1
ATOM 3189 O O . ILE B 1 199 ? 0.327 31.359 25.391 1 58.78 199 ILE B O 1
ATOM 3193 N N . GLU B 1 200 ? 0.357 29.516 24.312 1 59.31 200 GLU B N 1
ATOM 3194 C CA . GLU B 1 200 ? 0.877 28.797 25.453 1 59.31 200 GLU B CA 1
ATOM 3195 C C . GLU B 1 200 ? 2.307 29.219 25.781 1 59.31 200 GLU B C 1
ATOM 3197 O O . GLU B 1 200 ? 2.67 29.359 26.953 1 59.31 200 GLU B O 1
ATOM 3202 N N . ARG B 1 201 ? 3.078 29.391 24.828 1 60.53 201 ARG B N 1
ATOM 3203 C CA . ARG B 1 201 ? 4.445 29.859 25.031 1 60.53 201 ARG B CA 1
ATOM 3204 C C . ARG B 1 201 ? 4.453 31.281 25.594 1 60.53 201 ARG B C 1
ATOM 3206 O O . ARG B 1 201 ? 5.23 31.578 26.5 1 60.53 201 ARG B O 1
ATOM 3213 N N . ALA B 1 202 ? 3.633 32.062 25.016 1 63.44 202 ALA B N 1
ATOM 3214 C CA . ALA B 1 202 ? 3.484 33.438 25.531 1 63.44 202 ALA B CA 1
ATOM 3215 C C . ALA B 1 202 ? 2.998 33.406 26.984 1 63.44 202 ALA B C 1
ATOM 3217 O O . ALA B 1 202 ? 3.516 34.125 27.828 1 63.44 202 ALA B O 1
ATOM 3218 N N . ALA B 1 203 ? 2.027 32.469 27.188 1 64.62 203 ALA B N 1
ATOM 3219 C CA . ALA B 1 203 ? 1.472 32.312 28.531 1 64.62 203 ALA B CA 1
ATOM 3220 C C . ALA B 1 203 ? 2.496 31.719 29.484 1 64.62 203 ALA B C 1
ATOM 3222 O O . ALA B 1 203 ? 2.537 32.062 30.672 1 64.62 203 ALA B O 1
ATOM 3223 N N . ALA B 1 204 ? 3.336 30.938 28.938 1 66.06 204 ALA B N 1
ATOM 3224 C CA . ALA B 1 204 ? 4.332 30.234 29.75 1 66.06 204 ALA B CA 1
ATOM 3225 C C . ALA B 1 204 ? 5.551 31.125 30 1 66.06 204 ALA B C 1
ATOM 3227 O O . ALA B 1 204 ? 6.266 30.938 31 1 66.06 204 ALA B O 1
ATOM 3228 N N . HIS B 1 205 ? 5.785 32.062 29.094 1 67.12 205 HIS B N 1
ATOM 3229 C CA . HIS B 1 205 ? 6.949 32.938 29.219 1 67.12 205 HIS B CA 1
ATOM 3230 C C . HIS B 1 205 ? 6.555 34.406 29.078 1 67.12 205 HIS B C 1
ATOM 3232 O O . HIS B 1 205 ? 6.996 35.094 28.156 1 67.12 205 HIS B O 1
ATOM 3238 N N . PRO B 1 206 ? 5.777 34.844 30.016 1 68.5 206 PRO B N 1
ATOM 3239 C CA . PRO B 1 206 ? 5.25 36.219 29.922 1 68.5 206 PRO B CA 1
ATOM 3240 C C . PRO B 1 206 ? 6.352 37.281 29.938 1 68.5 206 PRO B C 1
ATOM 3242 O O . PRO B 1 206 ? 6.129 38.406 29.484 1 68.5 206 PRO B O 1
ATOM 3245 N N . ASP B 1 207 ? 7.453 36.781 30.297 1 75.75 207 ASP B N 1
ATOM 3246 C CA . ASP B 1 207 ? 8.555 37.719 30.406 1 75.75 207 ASP B CA 1
ATOM 3247 C C . ASP B 1 207 ? 9.156 38.031 29.031 1 75.75 207 ASP B C 1
ATOM 3249 O O . ASP B 1 207 ? 9.852 39.031 28.875 1 75.75 207 ASP B O 1
ATOM 3253 N N . VAL B 1 208 ? 8.953 37.25 28.109 1 73.75 208 VAL B N 1
ATOM 3254 C CA . VAL B 1 208 ? 9.492 37.469 26.766 1 73.75 208 VAL B CA 1
ATOM 3255 C C . VAL B 1 208 ? 8.867 38.719 26.156 1 73.75 208 VAL B C 1
ATOM 3257 O O . VAL B 1 208 ? 9.562 39.531 25.547 1 73.75 208 VAL B O 1
ATOM 3260 N N . LEU B 1 209 ? 7.57 38.969 26.328 1 73.31 209 LEU B N 1
ATOM 3261 C CA . LEU B 1 209 ? 6.855 40.094 25.766 1 73.31 209 LEU B CA 1
ATOM 3262 C C . LEU B 1 209 ? 6.539 41.125 26.844 1 73.31 209 LEU B C 1
ATOM 3264 O O . LEU B 1 209 ? 6.414 42.312 26.547 1 73.31 209 LEU B O 1
ATOM 3268 N N . GLY B 1 210 ? 6.574 40.719 28.016 1 75.69 210 GLY B N 1
ATOM 3269 C CA . GLY B 1 210 ? 5.996 41.5 29.109 1 75.69 210 GLY B CA 1
ATOM 3270 C C . GLY B 1 210 ? 4.582 41.062 29.453 1 75.69 210 GLY B C 1
ATOM 3271 O O . GLY B 1 210 ? 3.842 40.594 28.594 1 75.69 210 GLY B O 1
ATOM 3272 N N . PRO B 1 211 ? 4.285 41.031 30.797 1 71.62 211 PRO B N 1
ATOM 3273 C CA . PRO B 1 211 ? 2.99 40.5 31.234 1 71.62 211 PRO B CA 1
ATOM 3274 C C . PRO B 1 211 ? 1.812 41.156 30.531 1 71.62 211 PRO B C 1
ATOM 3276 O O . PRO B 1 211 ? 0.856 40.5 30.141 1 71.62 211 PRO B O 1
ATOM 3279 N N . LEU B 1 212 ? 1.825 42.406 30.422 1 68.5 212 LEU B N 1
ATOM 3280 C CA . LEU B 1 212 ? 0.736 43.094 29.75 1 68.5 212 LEU B CA 1
ATOM 3281 C C . LEU B 1 212 ? 0.737 42.812 28.25 1 68.5 212 LEU B C 1
ATOM 3283 O O . LEU B 1 212 ? -0.322 42.594 27.656 1 68.5 212 LEU B O 1
ATOM 3287 N N . GLU B 1 213 ? 1.88 42.781 27.75 1 74.69 213 GLU B N 1
ATOM 3288 C CA . GLU B 1 213 ? 2.037 42.469 26.328 1 74.69 213 GLU B CA 1
ATOM 3289 C C . GLU B 1 213 ? 1.6 41.031 26.031 1 74.69 213 GLU B C 1
ATOM 3291 O O . GLU B 1 213 ? 0.989 40.781 24.984 1 74.69 213 GLU B O 1
ATOM 3296 N N . THR B 1 214 ? 1.954 40.188 26.875 1 72.31 214 THR B N 1
ATOM 3297 C CA . THR B 1 214 ? 1.538 38.781 26.719 1 72.31 214 THR B CA 1
ATOM 3298 C C . THR B 1 214 ? 0.016 38.688 26.734 1 72.31 214 THR B C 1
ATOM 3300 O O . THR B 1 214 ? -0.566 37.969 25.906 1 72.31 214 THR B O 1
ATOM 3303 N N . ARG B 1 215 ? -0.666 39.375 27.688 1 71.88 215 ARG B N 1
ATOM 3304 C CA . ARG B 1 215 ? -2.123 39.344 27.75 1 71.88 215 ARG B CA 1
ATOM 3305 C C . ARG B 1 215 ? -2.734 39.906 26.469 1 71.88 215 ARG B C 1
ATOM 3307 O O . ARG B 1 215 ? -3.711 39.375 25.953 1 71.88 215 ARG B O 1
ATOM 3314 N N . LEU B 1 216 ? -2.186 40.938 25.984 1 75.25 216 LEU B N 1
ATOM 3315 C CA . LEU B 1 216 ? -2.676 41.562 24.766 1 75.25 216 LEU B CA 1
ATOM 3316 C C . LEU B 1 216 ? -2.453 40.656 23.562 1 75.25 216 LEU B C 1
ATOM 3318 O O . LEU B 1 216 ? -3.32 40.531 22.688 1 75.25 216 LEU B O 1
ATOM 3322 N N . PHE B 1 217 ? -1.372 40.031 23.516 1 74.69 217 PHE B N 1
ATOM 3323 C CA . PHE B 1 217 ? -1.046 39.094 22.438 1 74.69 217 PHE B CA 1
ATOM 3324 C C . PHE B 1 217 ? -2.053 37.969 22.391 1 74.69 217 PHE B C 1
ATOM 3326 O O . PHE B 1 217 ? -2.553 37.625 21.328 1 74.69 217 PHE B O 1
ATOM 3333 N N . ILE B 1 218 ? -2.283 37.406 23.469 1 72.38 218 ILE B N 1
ATOM 3334 C CA . ILE B 1 218 ? -3.23 36.312 23.562 1 72.38 218 ILE B CA 1
ATOM 3335 C C . ILE B 1 218 ? -4.621 36.781 23.156 1 72.38 218 ILE B C 1
ATOM 3337 O O . ILE B 1 218 ? -5.32 36.125 22.391 1 72.38 218 ILE B O 1
ATOM 3341 N N . GLU B 1 219 ? -5.008 37.969 23.672 1 73.44 219 GLU B N 1
ATOM 3342 C CA . GLU B 1 219 ? -6.297 38.531 23.312 1 73.44 219 GLU B CA 1
ATOM 3343 C C . GLU B 1 219 ? -6.387 38.781 21.797 1 73.44 219 GLU B C 1
ATOM 3345 O O . GLU B 1 219 ? -7.398 38.438 21.188 1 73.44 219 GLU B O 1
ATOM 3350 N N . TRP B 1 220 ? -5.43 39.344 21.266 1 72.38 220 TRP B N 1
ATOM 3351 C CA . TRP B 1 220 ? -5.406 39.656 19.844 1 72.38 220 TRP B CA 1
ATOM 3352 C C . TRP B 1 220 ? -5.406 38.375 19 1 72.38 220 TRP B C 1
ATOM 3354 O O . TRP B 1 220 ? -6.094 38.312 17.984 1 72.38 220 TRP B O 1
ATOM 3364 N N . ALA B 1 221 ? -4.641 37.469 19.391 1 70.31 221 ALA B N 1
ATOM 3365 C CA . ALA B 1 221 ? -4.621 36.156 18.719 1 70.31 221 ALA B CA 1
ATOM 3366 C C . ALA B 1 221 ? -6.008 35.531 18.688 1 70.31 221 ALA B C 1
ATOM 3368 O O . ALA B 1 221 ? -6.43 34.969 17.672 1 70.31 221 ALA B O 1
ATOM 3369 N N . GLN B 1 222 ? -6.668 35.656 19.781 1 64.38 222 GLN B N 1
ATOM 3370 C CA . GLN B 1 222 ? -8.023 35.125 19.891 1 64.38 222 GLN B CA 1
ATOM 3371 C C . GLN B 1 222 ? -9 35.906 19.047 1 64.38 222 GLN B C 1
ATOM 3373 O O . GLN B 1 222 ? -9.891 35.344 18.422 1 64.38 222 GLN B O 1
ATOM 3378 N N . ARG B 1 223 ? -8.891 37.188 19.047 1 67.38 223 ARG B N 1
ATOM 3379 C CA . ARG B 1 223 ? -9.742 38.062 18.234 1 67.38 223 ARG B CA 1
ATOM 3380 C C . ARG B 1 223 ? -9.547 37.781 16.75 1 67.38 223 ARG B C 1
ATOM 3382 O O . ARG B 1 223 ? -10.508 37.812 15.984 1 67.38 223 ARG B O 1
ATOM 3389 N N . LEU B 1 224 ? -8.336 37.625 16.359 1 63.97 224 LEU B N 1
ATOM 3390 C CA . LEU B 1 224 ? -8.016 37.344 14.977 1 63.97 224 LEU B CA 1
ATOM 3391 C C . LEU B 1 224 ? -8.633 36 14.539 1 63.97 224 LEU B C 1
ATOM 3393 O O . LEU B 1 224 ? -8.953 35.812 13.367 1 63.97 224 LEU B O 1
ATOM 3397 N N . GLU B 1 225 ? -8.758 35.219 15.406 1 60.56 225 GLU B N 1
ATOM 3398 C CA . GLU B 1 225 ? -9.398 33.906 15.164 1 60.56 225 GLU B CA 1
ATOM 3399 C C . GLU B 1 225 ? -10.906 34.062 15.023 1 60.56 225 GLU B C 1
ATOM 3401 O O . GLU B 1 225 ? -11.539 33.375 14.227 1 60.56 225 GLU B O 1
ATOM 3406 N N . ASN B 1 226 ? -11.453 34.781 15.945 1 55.66 226 ASN B N 1
ATOM 3407 C CA . ASN B 1 226 ? -12.898 34.938 15.984 1 55.66 226 ASN B CA 1
ATOM 3408 C C . ASN B 1 226 ? -13.383 35.844 14.859 1 55.66 226 ASN B C 1
ATOM 3410 O O . ASN B 1 226 ? -14.555 35.781 14.477 1 55.66 226 ASN B O 1
ATOM 3414 N N . ASP B 1 227 ? -12.617 36.719 14.375 1 50.75 227 ASP B N 1
ATOM 3415 C CA . ASP B 1 227 ? -13.102 37.656 13.367 1 50.75 227 ASP B CA 1
ATOM 3416 C C . ASP B 1 227 ? -12.859 37.125 11.961 1 50.75 227 ASP B C 1
ATOM 3418 O O . ASP B 1 227 ? -13.07 37.844 10.969 1 50.75 227 ASP B O 1
ATOM 3422 N N . ALA B 1 228 ? -12.367 36 11.844 1 45.88 228 ALA B N 1
ATOM 3423 C CA . ALA B 1 228 ? -12.68 35.375 10.555 1 45.88 228 ALA B CA 1
ATOM 3424 C C . ALA B 1 228 ? -14.102 34.844 10.531 1 45.88 228 ALA B C 1
ATOM 3426 O O . ALA B 1 228 ? -14.633 34.438 11.57 1 45.88 228 ALA B O 1
#

Radius of gyration: 26.74 Å; Cα contacts (8 Å, |Δi|>4): 589; chains: 2; bounding box: 64×82×53 Å

Organism: NCBI:txid1891644